Protein AF-A0A7W0Q5C0-F1 (afdb_monomer)

Solvent-accessible surface area (backbone atoms only — not comparable to full-atom values): 20993 Å² total; per-residue (Å²): 111,71,70,62,54,54,52,54,39,50,49,51,27,56,76,36,64,82,42,60,66,48,45,50,58,42,17,55,55,28,47,76,72,68,39,68,58,16,52,37,19,52,37,43,50,45,38,75,78,56,76,44,70,69,47,52,54,49,46,25,50,52,36,66,75,38,35,64,75,78,42,66,74,54,60,54,72,30,36,37,73,55,57,64,34,44,32,30,42,32,32,40,41,68,51,52,64,72,24,46,72,53,52,79,76,29,44,39,27,32,42,31,31,49,40,59,55,57,80,66,66,72,47,95,54,80,62,60,70,50,29,30,34,42,32,40,26,42,62,57,59,57,50,59,55,57,62,90,93,60,48,88,33,68,45,24,31,33,43,34,36,40,38,20,62,39,72,79,39,60,59,49,48,71,42,41,71,48,36,28,30,43,31,34,39,12,17,43,56,71,97,56,60,62,50,53,54,61,45,37,56,59,16,34,32,41,31,47,23,42,33,66,43,44,42,72,58,47,56,60,58,44,69,45,70,42,83,47,36,27,35,42,34,43,22,45,11,69,25,30,38,64,24,29,43,47,50,53,73,50,57,58,92,47,66,39,46,33,41,33,42,29,70,14,68,60,48,74,64,18,56,56,46,34,47,67,48,42,74,72,62,20,46,74,37,63,61,80,68,84,50,41,71,45,79,37,53,47,74,42,43,41,28,44,37,84,73,48,102,58,29,32,23,39,24,48,74,87,40,80,39,41,37,31,33,35,32,36,40,26,48,80,87,46,77,42,75,77,38,68,84,42,78,33,64,47,40,80,46,52,54,60,48,51,22,49,57,73,66,46,74,32,31,66,49,101,79,24,36,34,31,64,56,36,36,47,76,45,79,54,88,100,26,47,32,41,30,41,32,38,31,36,43,26,79,56,99,74,73,52,35,33,38,41,36,41,35,37,40,41,78,90

Foldseek 3Di:
DLVVVLVVLLVVCLVPVPPLVSLLVNLVSCVVVVNCLSVLLVLLVVCVVPNDPVSQVVNLVSLVVPVCVVQVLDDLQQFDDHSSFGQEGFAACVSVVSSLVNLVRGNHQYYAHFAECCVVQVDDRPSLLSHAHYHYEEEHVCQLDPPPPDQSRARHQAYAYEQYECPNRQPACSNVVNHQEYAYAQYQCPPAPVSCLNCQQRYQYYHHHNNQDELVNVQRVLPHDYARHAEYEHEHHCHELSNLLCCLPRRPPHLHQEYEHANNNYDPNSVVSCVVVVVSNYHYHHHDDQFAWDQGRSQAIWTWHDDDPQKIWIDGPNHTFKEWEWEWEAEPNDIDTPGPIDIGSIDSCNLVRVLVVSVQFHDDDPQATKGWSHWDWDDDPVKIKIKTWIWGWADDSDHHIYIYIYIYIYID

Mean predicted aligned error: 10.91 Å

Radius of gyration: 22.29 Å; Cα contacts (8 Å, |Δi|>4): 893; chains: 1; bounding box: 64×50×62 Å

Secondary structure (DSSP, 8-state):
-HHHHHHHHHHHHHH-TT-HHHHHHHHHHHHHTT-HHHHHHHHHHHHHHS--HHHHHHHHHHHHHHHHHH-TTS-GGGEEEETTEEEEEEE-HHHHHHTHHHHHHS---EEEESS--HHHHSS--GGGGG--EEEEES--HHHHS--TT--S-TT-SEEEEES-B-TT----GGGSTT--EEE-TT-B-TT--HHHHHHGGG-SEEE-TTS---TTHHHHHHTS--SS--EEE-TTSS-HHHHHHHHHHH--S---SEEE-TTS---HHHHHHTHHHHHTT-EEE-SPPSPPEEEETTTEEEEEEEEETTEEEEEETTEEE-EEEEEEEEETTEEEEEEEEEEESSBS-HHHHHHHHTT----EETTEEEEEEEEEEEEETTEEEEEEEEEEEE--SSSPEEEEEEEEEEE-

pLDDT: mean 79.1, std 13.9, range [40.31, 97.56]

Structure (mmCIF, N/CA/C/O backbone):
data_AF-A0A7W0Q5C0-F1
#
_entry.id   AF-A0A7W0Q5C0-F1
#
loop_
_atom_site.group_PDB
_atom_site.id
_atom_site.type_symbol
_atom_site.label_atom_id
_atom_site.label_alt_id
_atom_site.label_comp_id
_atom_site.label_asym_id
_atom_site.label_entity_id
_atom_site.label_seq_id
_atom_site.pdbx_PDB_ins_code
_atom_site.Cartn_x
_atom_site.Cartn_y
_atom_site.Cartn_z
_atom_site.occupancy
_atom_site.B_iso_or_equiv
_atom_site.auth_seq_id
_atom_site.auth_comp_id
_atom_site.auth_asym_id
_atom_site.auth_atom_id
_atom_site.pdbx_PDB_model_num
ATOM 1 N N . MET A 1 1 ? -24.060 -6.954 32.240 1.00 55.16 1 MET A N 1
ATOM 2 C CA . MET A 1 1 ? -24.125 -8.035 31.228 1.00 55.16 1 MET A CA 1
ATOM 3 C C . MET A 1 1 ? -23.846 -7.511 29.818 1.00 55.16 1 MET A C 1
ATOM 5 O O . MET A 1 1 ? -22.968 -8.068 29.179 1.00 55.16 1 MET A O 1
ATOM 9 N N . VAL A 1 2 ? -24.481 -6.416 29.368 1.00 56.53 2 VAL A N 1
ATOM 10 C CA . VAL A 1 2 ? -24.266 -5.803 28.030 1.00 56.53 2 VAL A CA 1
ATOM 11 C C . VAL A 1 2 ? -22.790 -5.475 27.732 1.00 56.53 2 VAL A C 1
ATOM 13 O O . VAL A 1 2 ? -22.278 -5.842 26.679 1.00 56.53 2 VAL A O 1
ATOM 16 N N . THR A 1 3 ? -22.053 -4.911 28.697 1.00 62.06 3 THR A N 1
ATOM 17 C CA . THR A 1 3 ? -20.620 -4.583 28.545 1.00 62.06 3 THR A CA 1
ATOM 18 C C . THR A 1 3 ? -19.745 -5.815 28.274 1.00 62.06 3 THR A C 1
ATOM 20 O O . THR A 1 3 ? -18.830 -5.745 27.467 1.00 62.06 3 THR A O 1
ATOM 23 N N . SER A 1 4 ? -20.059 -6.968 28.879 1.00 74.88 4 SER A N 1
ATOM 24 C CA . SER A 1 4 ? -19.289 -8.209 28.692 1.00 74.88 4 SER A CA 1
ATOM 25 C C . SER A 1 4 ? -19.505 -8.828 27.307 1.00 74.88 4 SER A C 1
ATOM 27 O O . SER A 1 4 ? -18.562 -9.374 26.739 1.00 74.88 4 SER A O 1
ATOM 29 N N . ALA A 1 5 ? -20.715 -8.715 26.749 1.00 79.69 5 ALA A N 1
ATOM 30 C CA . ALA A 1 5 ? -21.013 -9.182 25.396 1.00 79.69 5 ALA A CA 1
ATOM 31 C C . ALA A 1 5 ? -20.323 -8.307 24.336 1.00 79.69 5 ALA A C 1
ATOM 33 O O . ALA A 1 5 ? -19.690 -8.833 23.423 1.00 79.69 5 ALA A O 1
ATOM 34 N N . ARG A 1 6 ? -20.359 -6.976 24.502 1.00 84.25 6 ARG A N 1
ATOM 35 C CA . ARG A 1 6 ? -19.673 -6.025 23.609 1.00 84.25 6 ARG A CA 1
ATOM 36 C C . ARG A 1 6 ? -18.156 -6.229 23.609 1.00 84.25 6 ARG A C 1
ATOM 38 O O . ARG A 1 6 ? -17.553 -6.252 22.541 1.00 84.25 6 ARG A O 1
ATOM 45 N N . THR A 1 7 ? -17.547 -6.446 24.777 1.00 86.81 7 THR A N 1
ATOM 46 C CA . THR A 1 7 ? -16.115 -6.774 24.874 1.00 86.81 7 THR A CA 1
ATOM 47 C C . THR A 1 7 ? -15.781 -8.088 24.166 1.00 86.81 7 THR A C 1
ATOM 49 O O . THR A 1 7 ? -14.781 -8.151 23.461 1.00 86.81 7 THR A O 1
ATOM 52 N N . SER A 1 8 ? -16.627 -9.116 24.285 1.00 90.25 8 SER A N 1
ATOM 53 C CA . SER A 1 8 ? -16.416 -10.387 23.579 1.00 90.25 8 SER A CA 1
ATOM 54 C C . SER A 1 8 ? -16.515 -10.244 22.056 1.00 90.25 8 SER A C 1
ATOM 56 O O . SER A 1 8 ? -15.749 -10.885 21.340 1.00 90.25 8 SER A O 1
ATOM 58 N N . LEU A 1 9 ? -17.437 -9.415 21.555 1.00 92.62 9 LEU A N 1
ATOM 59 C CA . LEU A 1 9 ? -17.558 -9.124 20.122 1.00 92.62 9 LEU A CA 1
ATOM 60 C C . LEU A 1 9 ? -16.344 -8.350 19.602 1.00 92.62 9 LEU A C 1
ATOM 62 O O . LEU A 1 9 ? -15.814 -8.693 18.550 1.00 92.62 9 LEU A O 1
ATOM 66 N N . LEU A 1 10 ? -15.871 -7.355 20.360 1.00 92.69 10 LEU A N 1
ATOM 67 C CA . LEU A 1 10 ? -14.651 -6.630 20.018 1.00 92.69 10 LEU A CA 1
ATOM 68 C C . LEU A 1 10 ? -13.446 -7.575 19.972 1.00 92.69 10 LEU A C 1
ATOM 70 O O . LEU A 1 10 ? -12.691 -7.532 19.009 1.00 92.69 10 LEU A O 1
ATOM 74 N N . GLN A 1 11 ? -13.300 -8.465 20.957 1.00 92.81 11 GLN A N 1
ATOM 75 C CA . GLN A 1 11 ? -12.192 -9.421 20.979 1.00 92.81 11 GLN A CA 1
ATOM 76 C C . GLN A 1 11 ? -12.188 -10.318 19.736 1.00 92.81 11 GLN A C 1
ATOM 78 O O . GLN A 1 11 ? -11.143 -10.481 19.118 1.00 92.81 11 GLN A O 1
ATOM 83 N N . ARG A 1 12 ? -13.356 -10.806 19.299 1.00 94.44 12 ARG A N 1
ATOM 84 C CA . ARG A 1 12 ? -13.475 -11.587 18.057 1.00 94.44 12 ARG A CA 1
ATOM 85 C C . ARG A 1 12 ? -12.960 -10.823 16.830 1.00 94.44 12 ARG A C 1
ATOM 87 O O . ARG A 1 12 ? -12.306 -11.419 15.986 1.00 94.44 12 ARG A O 1
ATOM 94 N N . ILE A 1 13 ? -13.221 -9.517 16.748 1.00 95.00 13 ILE A N 1
ATOM 95 C CA . ILE A 1 13 ? -12.732 -8.658 15.654 1.00 95.00 13 ILE A CA 1
ATOM 96 C C . ILE A 1 13 ? -11.216 -8.437 15.756 1.00 95.00 13 ILE A C 1
ATOM 98 O O . ILE A 1 13 ? -10.538 -8.333 14.739 1.00 95.00 13 ILE A O 1
ATOM 102 N N . LEU A 1 14 ? -10.669 -8.349 16.971 1.00 92.44 14 LEU A N 1
ATOM 103 C CA . LEU A 1 14 ? -9.224 -8.227 17.179 1.00 92.44 14 LEU A CA 1
ATOM 104 C C . LEU A 1 14 ? -8.475 -9.524 16.841 1.00 92.44 14 LEU A C 1
ATOM 106 O O . LEU A 1 14 ? -7.335 -9.444 16.378 1.00 92.44 14 LEU A O 1
ATOM 110 N N . ASP A 1 15 ? -9.105 -10.678 17.076 1.00 91.06 15 ASP A N 1
ATOM 111 C CA . ASP A 1 15 ? -8.555 -12.006 16.788 1.00 91.06 15 ASP A CA 1
ATOM 112 C C . ASP A 1 15 ? -8.634 -12.342 15.289 1.00 91.06 15 ASP A C 1
ATOM 114 O O . ASP A 1 15 ? -7.689 -12.907 14.736 1.00 91.06 15 ASP A O 1
ATOM 118 N N . ASP A 1 16 ? -9.725 -11.948 14.624 1.00 92.12 16 ASP A N 1
ATOM 119 C CA . ASP A 1 16 ? -9.900 -12.047 13.173 1.00 92.12 16 ASP A CA 1
ATOM 120 C C . ASP A 1 16 ? -10.331 -10.696 12.564 1.00 92.12 16 ASP A C 1
ATOM 122 O O . ASP A 1 16 ? -11.523 -10.438 12.357 1.00 92.12 16 ASP A O 1
ATOM 126 N N . PRO A 1 17 ? -9.361 -9.816 12.237 1.00 91.75 17 PRO A N 1
ATOM 127 C CA . PRO A 1 17 ? -9.629 -8.537 11.587 1.00 91.75 17 PRO A CA 1
ATOM 128 C C . PRO A 1 17 ? -10.433 -8.638 10.285 1.00 91.75 17 PRO A C 1
ATOM 130 O O . PRO A 1 17 ? -11.075 -7.654 9.906 1.00 91.75 17 PRO A O 1
ATOM 133 N N . ALA A 1 18 ? -10.418 -9.779 9.592 1.00 89.69 18 ALA A N 1
ATOM 134 C CA . ALA A 1 18 ? -11.112 -9.962 8.319 1.00 89.69 18 ALA A CA 1
ATOM 135 C C . ALA A 1 18 ? -12.583 -10.402 8.474 1.00 89.69 18 ALA A C 1
ATOM 137 O O . ALA A 1 18 ? -13.306 -10.428 7.478 1.00 89.69 18 ALA A O 1
ATOM 138 N N . ASP A 1 19 ? -13.052 -10.710 9.691 1.00 93.81 19 ASP A N 1
ATOM 139 C CA . ASP A 1 19 ? -14.435 -11.134 9.947 1.00 93.81 19 ASP A CA 1
ATOM 140 C C . ASP A 1 19 ? -15.411 -9.944 9.884 1.00 93.81 19 ASP A C 1
ATOM 142 O O . ASP A 1 19 ? -15.797 -9.336 10.890 1.00 93.81 19 ASP A O 1
ATOM 146 N N . ASP A 1 20 ? -15.833 -9.607 8.666 1.00 94.00 20 ASP A N 1
ATOM 147 C CA . ASP A 1 20 ? -16.821 -8.557 8.407 1.00 94.00 20 ASP A CA 1
ATOM 148 C C . ASP A 1 20 ? -18.147 -8.819 9.129 1.00 94.00 20 ASP A C 1
ATOM 150 O O . ASP A 1 20 ? -18.812 -7.877 9.566 1.00 94.00 20 ASP A O 1
ATOM 154 N N . GLN A 1 21 ? -18.518 -10.087 9.327 1.00 94.19 21 GLN A N 1
ATOM 155 C CA . GLN A 1 21 ? -19.759 -10.423 10.008 1.00 94.19 21 GLN A CA 1
ATOM 156 C C . GLN A 1 21 ? -19.677 -10.143 11.509 1.00 94.19 21 GLN A C 1
ATOM 158 O O . GLN A 1 21 ? -20.639 -9.638 12.090 1.00 94.19 21 GLN A O 1
ATOM 163 N N . ALA A 1 22 ? -18.532 -10.399 12.145 1.00 94.81 22 ALA A N 1
ATOM 164 C CA . ALA A 1 22 ? -18.301 -9.975 13.525 1.00 94.81 22 ALA A CA 1
ATOM 165 C C . ALA A 1 22 ? -18.412 -8.452 13.673 1.00 94.81 22 ALA A C 1
ATOM 167 O O . ALA A 1 22 ? -19.015 -7.972 14.635 1.00 94.81 22 ALA A O 1
ATOM 168 N N . ARG A 1 23 ? -17.892 -7.693 12.698 1.00 95.94 23 ARG A N 1
ATOM 169 C CA . ARG A 1 23 ? -17.980 -6.224 12.679 1.00 95.94 23 ARG A CA 1
ATOM 170 C C . ARG A 1 23 ? -19.423 -5.736 12.553 1.00 95.94 23 ARG A C 1
ATOM 172 O O . ARG A 1 23 ? -19.794 -4.798 13.254 1.00 95.94 23 ARG A O 1
ATOM 179 N N . LEU A 1 24 ? -20.251 -6.388 11.736 1.00 96.38 24 LEU A N 1
ATOM 180 C CA . LEU A 1 24 ? -21.676 -6.057 11.603 1.00 96.38 24 LEU A CA 1
ATOM 181 C C . LEU A 1 24 ? -22.478 -6.380 12.868 1.00 96.38 24 LEU A C 1
ATOM 183 O O . LEU A 1 24 ? -23.243 -5.543 13.332 1.00 96.38 24 LEU A O 1
ATOM 187 N N . VAL A 1 25 ? -22.242 -7.536 13.495 1.00 96.00 25 VAL A N 1
ATOM 188 C CA . VAL A 1 25 ? -22.883 -7.871 14.782 1.00 96.00 25 VAL A CA 1
ATOM 189 C C . VAL A 1 25 ? -22.472 -6.875 15.874 1.00 96.00 25 VAL A C 1
ATOM 191 O O . VAL A 1 25 ? -23.285 -6.483 16.712 1.00 96.00 25 VAL A O 1
ATOM 194 N N . TYR A 1 26 ? -21.215 -6.425 15.862 1.00 95.75 26 TYR A N 1
ATOM 195 C CA . TYR A 1 26 ? -20.763 -5.351 16.742 1.00 95.75 26 TYR A CA 1
ATOM 196 C C . TYR A 1 26 ? -21.460 -4.021 16.425 1.00 95.75 26 TYR A C 1
ATOM 198 O O . TYR A 1 26 ? -21.854 -3.319 17.352 1.00 95.75 26 TYR A O 1
ATOM 206 N N . ALA A 1 27 ? -21.682 -3.695 15.148 1.00 96.94 27 ALA A N 1
ATOM 207 C CA . ALA A 1 27 ? -22.421 -2.503 14.733 1.00 96.94 27 ALA A CA 1
ATOM 208 C C . ALA A 1 27 ? -23.854 -2.476 15.276 1.00 96.94 27 ALA A C 1
ATOM 210 O O . ALA A 1 27 ? -24.273 -1.449 15.807 1.00 96.94 27 ALA A O 1
ATOM 211 N N . ASP A 1 28 ? -24.569 -3.600 15.219 1.00 96.50 28 ASP A N 1
ATOM 212 C CA . ASP A 1 28 ? -25.922 -3.714 15.775 1.00 96.50 28 ASP A CA 1
ATOM 213 C C . ASP A 1 28 ? -25.931 -3.442 17.287 1.00 96.50 28 ASP A C 1
ATOM 215 O O . ASP A 1 28 ? -26.789 -2.715 17.794 1.00 96.50 28 ASP A O 1
ATOM 219 N N . ALA A 1 29 ? -24.935 -3.965 18.010 1.00 94.88 29 ALA A N 1
ATOM 220 C CA . ALA A 1 29 ? -24.775 -3.702 19.438 1.00 94.88 29 ALA A CA 1
ATOM 221 C C . ALA A 1 29 ? -24.477 -2.218 19.728 1.00 94.88 29 ALA A C 1
ATOM 223 O O . ALA A 1 29 ? -25.035 -1.652 20.665 1.00 94.88 29 ALA A O 1
ATOM 224 N N . LEU A 1 30 ? -23.640 -1.570 18.910 1.00 95.25 30 LEU A N 1
ATOM 225 C CA . LEU A 1 30 ? -23.355 -0.135 19.017 1.00 95.25 30 LEU A CA 1
ATOM 226 C C . LEU A 1 30 ? -24.598 0.724 18.766 1.00 95.25 30 LEU A C 1
ATOM 228 O O . LEU A 1 30 ? -24.855 1.667 19.510 1.00 95.25 30 LEU A O 1
ATOM 232 N N . LEU A 1 31 ? -25.378 0.387 17.738 1.00 95.88 31 LEU A N 1
ATOM 233 C CA . LEU A 1 31 ? -26.610 1.097 17.397 1.00 95.88 31 LEU A CA 1
ATOM 234 C C . LEU A 1 31 ? -27.657 0.978 18.509 1.00 95.88 31 LEU A C 1
ATOM 236 O O . LEU A 1 31 ? -28.321 1.966 18.818 1.00 95.88 31 LEU A O 1
ATOM 240 N N . ALA A 1 32 ? -27.769 -0.190 19.149 1.00 93.81 32 ALA A N 1
ATOM 241 C CA . ALA A 1 32 ? -28.653 -0.388 20.299 1.00 93.81 32 ALA A CA 1
ATOM 242 C C . ALA A 1 32 ? -28.285 0.513 21.496 1.00 93.81 32 ALA A C 1
ATOM 244 O O . ALA A 1 32 ? -29.173 0.952 22.226 1.00 93.81 32 ALA A O 1
ATOM 245 N N . ASP A 1 33 ? -26.996 0.831 21.653 1.00 91.06 33 ASP A N 1
ATOM 246 C CA . ASP A 1 33 ? -26.471 1.744 22.677 1.00 91.06 33 ASP A CA 1
ATOM 247 C C . ASP A 1 33 ? -26.521 3.231 22.249 1.00 91.06 33 ASP A C 1
ATOM 249 O O . ASP A 1 33 ? -26.159 4.114 23.030 1.00 91.06 33 ASP A O 1
ATOM 253 N N . GLY A 1 34 ? -26.943 3.532 21.014 1.00 93.56 34 GLY A N 1
ATOM 254 C CA . GLY A 1 34 ? -26.920 4.885 20.447 1.00 93.56 34 GLY A CA 1
ATOM 255 C C . GLY A 1 34 ? -25.518 5.394 20.087 1.00 93.56 34 GLY A C 1
ATOM 256 O O . GLY A 1 34 ? -25.327 6.601 19.934 1.00 93.56 34 GLY A O 1
ATOM 257 N N . ASP A 1 35 ? -24.531 4.503 19.959 1.00 95.50 35 ASP A N 1
ATOM 258 C CA . ASP A 1 35 ? -23.162 4.850 19.577 1.00 95.50 35 ASP A CA 1
ATOM 259 C C . ASP A 1 35 ? -23.076 5.048 18.046 1.00 95.50 35 ASP A C 1
ATOM 261 O O . ASP A 1 35 ? -23.273 4.091 17.283 1.00 95.50 35 ASP A O 1
ATOM 265 N N . PRO A 1 36 ? -22.748 6.266 17.559 1.00 97.00 36 PRO A N 1
ATOM 266 C CA . PRO A 1 36 ? -22.713 6.575 16.127 1.00 97.00 36 PRO A CA 1
ATOM 267 C C . PRO A 1 36 ? -21.668 5.759 15.355 1.00 97.00 36 PRO A C 1
ATOM 269 O O . PRO A 1 36 ? -21.709 5.701 14.124 1.00 97.00 36 PRO A O 1
ATOM 272 N N . ARG A 1 37 ? -20.739 5.086 16.047 1.00 96.44 37 ARG A N 1
ATOM 273 C CA . ARG A 1 37 ? -19.773 4.201 15.400 1.00 96.44 37 ARG A CA 1
ATOM 274 C C . ARG A 1 37 ? -20.466 3.009 14.740 1.00 96.44 37 ARG A C 1
ATOM 276 O O . ARG A 1 37 ? -20.007 2.573 13.693 1.00 96.44 37 ARG A O 1
ATOM 283 N N . GLY A 1 38 ? -21.597 2.532 15.270 1.00 97.25 38 GLY A N 1
ATOM 284 C CA . GLY A 1 38 ? -22.379 1.462 14.636 1.00 97.25 38 GLY A CA 1
ATOM 285 C C . GLY A 1 38 ? -22.954 1.876 13.280 1.00 97.25 38 GLY A C 1
ATOM 286 O O . GLY A 1 38 ? -22.948 1.099 12.320 1.00 97.25 38 GLY A O 1
ATOM 287 N N . GLU A 1 39 ? -23.354 3.143 13.158 1.00 97.56 39 GLU A N 1
ATOM 288 C CA . GLU A 1 39 ? -23.777 3.710 11.879 1.00 97.56 39 GLU A CA 1
ATOM 289 C C . GLU A 1 39 ? -22.606 3.782 10.893 1.00 97.56 39 GLU A C 1
ATOM 291 O O . GLU A 1 39 ? -22.767 3.399 9.735 1.00 97.56 39 GLU A O 1
ATOM 296 N N . LEU A 1 40 ? -21.412 4.194 11.344 1.00 96.06 40 LEU A N 1
ATOM 297 C CA . LEU A 1 40 ? -20.219 4.229 10.489 1.00 96.06 40 LEU A CA 1
ATOM 298 C C . LEU A 1 40 ? -19.911 2.849 9.896 1.00 96.06 40 LEU A C 1
ATOM 300 O O . LEU A 1 40 ? -19.679 2.752 8.692 1.00 96.06 40 LEU A O 1
ATOM 304 N N . ILE A 1 41 ? -19.945 1.791 10.716 1.00 96.88 41 ILE A N 1
ATOM 305 C CA . ILE A 1 41 ? -19.705 0.414 10.255 1.00 96.88 41 ILE A CA 1
ATOM 306 C C . ILE A 1 41 ? -20.717 0.037 9.165 1.00 96.88 41 ILE A C 1
ATOM 308 O O . ILE A 1 41 ? -20.336 -0.448 8.100 1.00 96.88 41 ILE A O 1
ATOM 312 N N . THR A 1 42 ? -22.000 0.311 9.410 1.00 96.94 42 THR A N 1
ATOM 313 C CA . THR A 1 42 ? -23.090 -0.001 8.475 1.00 96.94 42 THR A CA 1
ATOM 314 C C . THR A 1 42 ? -22.934 0.756 7.155 1.00 96.94 42 THR A C 1
ATOM 316 O O . THR A 1 42 ? -23.056 0.168 6.080 1.00 96.94 42 THR A O 1
ATOM 319 N N . VAL A 1 43 ? -22.621 2.053 7.218 1.00 94.50 43 VAL A N 1
ATOM 320 C CA . VAL A 1 43 ? -22.411 2.901 6.037 1.00 94.50 43 VAL A CA 1
ATOM 321 C C . VAL A 1 43 ? -21.201 2.432 5.231 1.00 94.50 43 VAL A C 1
ATOM 323 O O . VAL A 1 43 ? -21.294 2.322 4.009 1.00 94.50 43 VAL A O 1
ATOM 326 N N . GLU A 1 44 ? -20.074 2.127 5.880 1.00 92.00 44 GLU A N 1
ATOM 327 C CA . GLU A 1 44 ? -18.880 1.622 5.192 1.00 92.00 44 GLU A CA 1
ATOM 328 C C . GLU A 1 44 ? -19.128 0.247 4.552 1.00 92.00 44 GLU A C 1
ATOM 330 O O . GLU A 1 44 ? -18.668 0.005 3.435 1.00 92.00 44 GLU A O 1
ATOM 335 N N . HIS A 1 45 ? -19.929 -0.616 5.184 1.00 94.81 45 HIS A N 1
ATOM 336 C CA . HIS A 1 45 ? -20.332 -1.894 4.596 1.00 94.81 45 HIS A CA 1
ATOM 337 C C . HIS A 1 45 ? -21.199 -1.711 3.345 1.00 94.81 45 HIS A C 1
ATOM 339 O O . HIS A 1 45 ? -20.956 -2.334 2.311 1.00 94.81 45 HIS A O 1
ATOM 345 N N . GLN A 1 46 ? -22.186 -0.814 3.403 1.00 93.12 46 GLN A N 1
ATOM 346 C CA . GLN A 1 46 ? -23.038 -0.502 2.254 1.00 93.12 46 GLN A CA 1
ATOM 347 C C . GLN A 1 46 ? -22.244 0.146 1.114 1.00 93.12 46 GLN A C 1
ATOM 349 O O . GLN A 1 46 ? -22.483 -0.173 -0.050 1.00 93.12 46 GLN A O 1
ATOM 354 N N . LEU A 1 47 ? -21.274 1.011 1.433 1.00 85.25 47 LEU A N 1
ATOM 355 C CA . LEU A 1 47 ? -20.367 1.605 0.448 1.00 85.25 47 LEU A CA 1
ATOM 356 C C . LEU A 1 47 ? -19.552 0.551 -0.296 1.00 85.25 47 LEU A C 1
ATOM 358 O O . LEU A 1 47 ? -19.402 0.671 -1.510 1.00 85.25 47 LEU A O 1
ATOM 362 N N . ALA A 1 48 ? -19.057 -0.470 0.407 1.00 86.19 48 ALA A N 1
ATOM 363 C CA . ALA A 1 48 ? -18.297 -1.557 -0.205 1.00 86.19 48 ALA A CA 1
ATOM 364 C C . ALA A 1 48 ? -19.138 -2.363 -1.211 1.00 86.19 48 ALA A C 1
ATOM 366 O O . ALA A 1 48 ? -18.626 -2.780 -2.246 1.00 86.19 48 ALA A O 1
ATOM 367 N N . GLN A 1 49 ? -20.436 -2.545 -0.945 1.00 89.06 49 GLN A N 1
ATOM 368 C CA . GLN A 1 49 ? -21.340 -3.259 -1.852 1.00 89.06 49 GLN A CA 1
ATOM 369 C C . GLN A 1 49 ? -21.825 -2.387 -3.015 1.00 89.06 49 GLN A C 1
ATOM 371 O O . GLN A 1 49 ? -21.875 -2.824 -4.165 1.00 89.06 49 GLN A O 1
ATOM 376 N N . ARG A 1 50 ? -22.240 -1.154 -2.711 1.00 90.56 50 ARG A N 1
ATOM 377 C CA . ARG A 1 50 ? -22.829 -0.227 -3.675 1.00 90.56 50 ARG A CA 1
ATOM 378 C C . ARG A 1 50 ? -22.431 1.212 -3.339 1.00 90.56 50 ARG A C 1
ATOM 380 O O . ARG A 1 50 ? -23.148 1.900 -2.607 1.00 90.56 50 ARG A O 1
ATOM 387 N N . PRO A 1 51 ? -21.332 1.710 -3.927 1.00 80.75 51 PRO A N 1
ATOM 388 C CA . PRO A 1 51 ? -20.897 3.083 -3.727 1.00 80.75 51 PRO A CA 1
ATOM 389 C C . PRO A 1 51 ? -21.970 4.077 -4.185 1.00 80.75 51 PRO A C 1
ATOM 391 O O . PRO A 1 51 ? -22.419 4.047 -5.332 1.00 80.75 51 PRO A O 1
ATOM 394 N N . THR A 1 52 ? -22.371 4.988 -3.299 1.00 81.19 52 THR A N 1
ATOM 395 C CA . THR A 1 52 ? -23.237 6.124 -3.639 1.00 81.19 52 THR A CA 1
ATOM 396 C C . THR A 1 52 ? -22.689 7.396 -3.010 1.00 81.19 52 THR A C 1
ATOM 398 O O . THR A 1 52 ? -22.051 7.352 -1.957 1.00 81.19 52 THR A O 1
ATOM 401 N N . VAL A 1 53 ? -22.962 8.540 -3.642 1.00 77.81 53 VAL A N 1
ATOM 402 C CA . VAL A 1 53 ? -22.543 9.850 -3.119 1.00 77.81 53 VAL A CA 1
ATOM 403 C C . VAL A 1 53 ? -23.152 10.093 -1.737 1.00 77.81 53 VAL A C 1
ATOM 405 O O . VAL A 1 53 ? -22.438 10.472 -0.822 1.00 77.81 53 VAL A O 1
ATOM 408 N N . THR A 1 54 ? -24.431 9.764 -1.535 1.00 85.25 54 THR A N 1
ATOM 409 C CA . THR A 1 54 ? -25.114 9.933 -0.242 1.00 85.25 54 THR A CA 1
ATOM 410 C C . THR A 1 54 ? -24.445 9.157 0.893 1.00 85.25 54 THR A C 1
ATOM 412 O O . THR A 1 54 ? -24.241 9.708 1.974 1.00 85.25 54 THR A O 1
ATOM 415 N N . LEU A 1 55 ? -24.070 7.895 0.660 1.00 85.25 55 LEU A N 1
ATOM 416 C CA . LEU A 1 55 ? -23.369 7.101 1.671 1.00 85.25 55 LEU A CA 1
ATOM 417 C C . LEU A 1 55 ? -21.955 7.634 1.930 1.00 85.25 55 LEU A C 1
ATOM 419 O O . LEU A 1 55 ? -21.523 7.681 3.080 1.00 85.25 55 LEU A O 1
ATOM 423 N N . ALA A 1 56 ? -21.250 8.081 0.886 1.00 76.38 56 ALA A N 1
ATOM 424 C CA . ALA A 1 56 ? -19.925 8.676 1.032 1.00 76.38 56 ALA A CA 1
ATOM 425 C C . ALA A 1 56 ? -19.996 9.966 1.864 1.00 76.38 56 ALA A C 1
ATOM 427 O O . ALA A 1 56 ? -19.233 10.132 2.815 1.00 76.38 56 ALA A O 1
ATOM 428 N N . ASP A 1 57 ? -20.967 10.832 1.573 1.00 77.69 57 ASP A N 1
ATOM 429 C CA . ASP A 1 57 ? -21.225 12.067 2.310 1.00 77.69 57 ASP A CA 1
ATOM 430 C C . ASP A 1 57 ? -21.536 11.778 3.784 1.00 77.69 57 ASP A C 1
ATOM 432 O O . ASP A 1 57 ? -20.985 12.437 4.673 1.00 77.69 57 ASP A O 1
ATOM 436 N N . ARG A 1 58 ? -22.357 10.752 4.060 1.00 91.06 58 ARG A N 1
ATOM 437 C CA . ARG A 1 58 ? -22.694 10.352 5.431 1.00 91.06 58 ARG A CA 1
ATOM 438 C C . ARG A 1 58 ? -21.495 9.783 6.185 1.00 91.06 58 ARG A C 1
ATOM 440 O O . ARG A 1 58 ? -21.265 10.196 7.321 1.00 91.06 58 ARG A O 1
ATOM 447 N N . ARG A 1 59 ? -20.696 8.912 5.555 1.00 90.44 59 ARG A N 1
ATOM 448 C CA . ARG A 1 59 ? -19.433 8.403 6.121 1.00 90.44 59 ARG A CA 1
ATOM 449 C C . ARG A 1 59 ? -18.536 9.562 6.539 1.00 90.44 59 ARG A C 1
ATOM 451 O O . ARG A 1 59 ? -18.032 9.586 7.659 1.00 90.44 59 ARG A O 1
ATOM 458 N N . ARG A 1 60 ? -18.355 10.547 5.655 1.00 81.19 60 ARG A N 1
ATOM 459 C CA . ARG A 1 60 ? -17.515 11.708 5.960 1.00 81.19 60 ARG A CA 1
ATOM 460 C C . ARG A 1 60 ? -18.059 12.536 7.106 1.00 81.19 60 ARG A C 1
ATOM 462 O O . ARG A 1 60 ? -17.269 12.988 7.924 1.00 81.19 60 ARG A O 1
ATOM 469 N N . GLN A 1 61 ? -19.374 12.734 7.166 1.00 85.44 61 GLN A N 1
ATOM 470 C CA . GLN A 1 61 ? -19.990 13.463 8.268 1.00 85.44 61 GLN A CA 1
ATOM 471 C C . GLN A 1 61 ? -19.701 12.777 9.606 1.00 85.44 61 GLN A C 1
ATOM 473 O O . GLN A 1 61 ? -19.184 13.420 10.510 1.00 85.44 61 GLN A O 1
ATOM 478 N N . LEU A 1 62 ? -19.926 11.462 9.693 1.00 92.00 62 LEU A N 1
ATOM 479 C CA . LEU A 1 62 ? -19.640 10.682 10.900 1.00 92.00 62 LEU A CA 1
ATOM 480 C C . LEU A 1 62 ? -18.164 10.778 11.314 1.00 92.00 62 LEU A C 1
ATOM 482 O O . LEU A 1 62 ? -17.860 10.995 12.483 1.00 92.00 62 LEU A O 1
ATOM 486 N N . LEU A 1 63 ? -17.239 10.661 10.357 1.00 87.38 63 LEU A N 1
ATOM 487 C CA . LEU A 1 63 ? -15.804 10.777 10.630 1.00 87.38 63 LEU A CA 1
ATOM 488 C C . LEU A 1 63 ? -15.405 12.195 11.064 1.00 87.38 63 LEU A C 1
ATOM 490 O O . LEU A 1 63 ? -14.635 12.337 12.010 1.00 87.38 63 LEU A O 1
ATOM 494 N N . ARG A 1 64 ? -15.930 13.245 10.422 1.00 84.38 64 ARG A N 1
ATOM 495 C CA . ARG A 1 64 ? -15.671 14.636 10.829 1.00 84.38 64 ARG A CA 1
ATOM 496 C C . ARG A 1 64 ? -16.162 14.911 12.248 1.00 84.38 64 ARG A C 1
ATOM 498 O O . ARG A 1 64 ? -15.435 15.526 13.022 1.00 84.38 64 ARG A O 1
ATOM 505 N N . ASP A 1 65 ? -17.353 14.424 12.581 1.00 88.69 65 ASP A N 1
ATOM 506 C CA . ASP A 1 65 ? -18.008 14.720 13.854 1.00 88.69 65 ASP A CA 1
ATOM 507 C C . ASP A 1 65 ? -17.433 13.899 15.017 1.00 88.69 65 ASP A C 1
ATOM 509 O O . ASP A 1 65 ? -17.378 14.387 16.147 1.00 88.69 65 ASP A O 1
ATOM 513 N N . HIS A 1 66 ? -16.990 12.661 14.761 1.00 93.31 66 HIS A N 1
ATOM 514 C CA . HIS A 1 66 ? -16.718 11.695 15.831 1.00 93.31 66 HIS A CA 1
ATOM 515 C C . HIS A 1 66 ? -15.322 11.056 15.815 1.00 93.31 66 HIS A C 1
ATOM 517 O O . HIS A 1 66 ? -14.923 10.499 16.839 1.00 93.31 66 HIS A O 1
ATOM 523 N N . ALA A 1 67 ? -14.527 11.146 14.737 1.00 88.81 67 ALA A N 1
ATOM 524 C CA . ALA A 1 67 ? -13.230 10.446 14.676 1.00 88.81 67 ALA A CA 1
ATOM 525 C C . ALA A 1 67 ? -12.271 10.861 15.803 1.00 88.81 67 ALA A C 1
ATOM 527 O O . ALA A 1 67 ? -11.535 10.030 16.324 1.00 88.81 67 ALA A O 1
ATOM 528 N N . ARG A 1 68 ? -12.311 12.129 16.232 1.00 89.44 68 ARG A N 1
ATOM 529 C CA . ARG A 1 68 ? -11.520 12.632 17.371 1.00 89.44 68 ARG A CA 1
ATOM 530 C C . ARG A 1 68 ? -11.946 12.055 18.716 1.00 89.44 68 ARG A C 1
ATOM 532 O O . ARG A 1 68 ? -11.128 11.988 19.625 1.00 89.44 68 ARG A O 1
ATOM 539 N N . THR A 1 69 ? -13.212 11.674 18.842 1.00 93.25 69 THR A N 1
ATOM 540 C CA . THR A 1 69 ? -13.747 11.021 20.037 1.00 93.25 69 THR A CA 1
ATOM 541 C C . THR A 1 69 ? -13.392 9.540 20.043 1.00 93.25 69 THR A C 1
ATOM 543 O O . THR A 1 69 ? -13.037 9.008 21.090 1.00 93.25 69 THR A O 1
ATOM 546 N N . TRP A 1 70 ? -13.456 8.874 18.887 1.00 94.25 70 TRP A N 1
ATOM 547 C CA . TRP A 1 70 ? -13.134 7.449 18.777 1.00 94.25 70 TRP A CA 1
ATOM 548 C C . TRP A 1 70 ? -11.630 7.163 18.847 1.00 94.25 70 TRP A C 1
ATOM 550 O O . TRP A 1 70 ? -11.227 6.187 19.481 1.00 94.25 70 TRP A O 1
ATOM 560 N N . TRP A 1 71 ? -10.811 8.013 18.223 1.00 93.88 71 TRP A N 1
ATOM 561 C CA . TRP A 1 71 ? -9.368 7.811 18.061 1.00 93.88 71 TRP A CA 1
ATOM 562 C C . TRP A 1 71 ? -8.589 9.088 18.410 1.00 93.88 71 TRP A C 1
ATOM 564 O O . TRP A 1 71 ? -8.025 9.742 17.529 1.00 93.88 71 TRP A O 1
ATOM 574 N N . PRO A 1 72 ? -8.579 9.497 19.690 1.00 94.00 72 PRO A N 1
ATOM 575 C CA . PRO A 1 72 ? -7.904 10.718 20.125 1.00 94.00 72 PRO A CA 1
ATOM 576 C C . PRO A 1 72 ? -6.372 10.646 20.022 1.00 94.00 72 PRO A C 1
ATOM 578 O O . PRO A 1 72 ? -5.723 11.691 20.009 1.00 94.00 72 PRO A O 1
ATOM 581 N N . GLU A 1 73 ? -5.788 9.444 19.957 1.00 93.06 73 GLU A N 1
ATOM 582 C CA . GLU A 1 73 ? -4.336 9.231 19.961 1.00 93.06 73 GLU A CA 1
ATOM 583 C C . GLU A 1 73 ? -3.632 9.805 18.726 1.00 93.06 73 GLU A C 1
ATOM 585 O O . GLU A 1 73 ? -2.470 10.200 18.808 1.00 93.06 73 GLU A O 1
ATOM 590 N N . LEU A 1 74 ? -4.323 9.850 17.584 1.00 86.94 74 LEU A N 1
ATOM 591 C CA . LEU A 1 74 ? -3.771 10.294 16.308 1.00 86.94 74 LEU A CA 1
ATOM 592 C C . LEU A 1 74 ? -4.741 11.233 15.585 1.00 86.94 74 LEU A C 1
ATOM 594 O O . LEU A 1 74 ? -5.934 11.320 15.872 1.00 86.94 74 LEU A O 1
ATOM 598 N N . MET A 1 75 ? -4.222 11.993 14.627 1.00 81.75 75 MET A N 1
ATOM 599 C CA . MET A 1 75 ? -5.054 12.830 13.766 1.00 81.75 75 MET A CA 1
ATOM 600 C C . MET A 1 75 ? -5.852 11.932 12.801 1.00 81.75 75 MET A C 1
ATOM 602 O O . MET A 1 75 ? -5.257 11.002 12.269 1.00 81.75 75 MET A O 1
ATOM 606 N N . PRO A 1 76 ? -7.130 12.217 12.469 1.00 78.69 76 PRO A N 1
ATOM 607 C CA . PRO A 1 76 ? -7.948 11.352 11.602 1.00 78.69 76 PRO A CA 1
ATOM 608 C C . PRO A 1 76 ? -7.282 10.986 10.277 1.00 78.69 76 PRO A C 1
ATOM 610 O O . PRO A 1 76 ? -7.315 9.844 9.847 1.00 78.69 76 PRO A O 1
ATOM 613 N N . ARG A 1 77 ? -6.585 11.950 9.679 1.00 71.38 77 ARG A N 1
ATOM 614 C CA . ARG A 1 77 ? -5.775 11.764 8.476 1.00 71.38 77 ARG A CA 1
ATOM 615 C C . ARG A 1 77 ? -4.748 10.621 8.589 1.00 71.38 77 ARG A C 1
ATOM 617 O O . ARG A 1 77 ? -4.465 9.986 7.585 1.00 71.38 77 ARG A O 1
ATOM 624 N N . GLN A 1 78 ? -4.184 10.370 9.779 1.00 80.25 78 GLN A N 1
ATOM 625 C CA . GLN A 1 78 ? -3.155 9.340 10.037 1.00 80.25 78 GLN A CA 1
ATOM 626 C C . GLN A 1 78 ? -3.736 7.931 10.110 1.00 80.25 78 GLN A C 1
ATOM 628 O O . GLN A 1 78 ? -2.990 6.962 10.238 1.00 80.25 78 GLN A O 1
ATOM 633 N N . LEU A 1 79 ? -5.060 7.829 10.087 1.00 84.94 79 LEU A N 1
ATOM 634 C CA . LEU A 1 79 ? -5.794 6.593 10.234 1.00 84.94 79 LEU A CA 1
ATOM 635 C C . LEU A 1 79 ? -6.306 6.170 8.864 1.00 84.94 79 LEU A C 1
ATOM 637 O O . LEU A 1 79 ? -6.656 7.000 8.027 1.00 84.94 79 LEU A O 1
ATOM 641 N N . ARG A 1 80 ? -6.388 4.864 8.656 1.00 84.69 80 ARG A N 1
ATOM 642 C CA . ARG A 1 80 ? -7.160 4.251 7.579 1.00 84.69 80 ARG A CA 1
ATOM 643 C C . ARG A 1 80 ? -8.238 3.412 8.226 1.00 84.69 80 ARG A C 1
ATOM 645 O O . ARG A 1 80 ? -7.930 2.587 9.088 1.00 84.69 80 ARG A O 1
ATOM 652 N N . THR A 1 81 ? -9.486 3.661 7.845 1.00 88.31 81 THR A N 1
ATOM 653 C CA . THR A 1 81 ? -10.631 2.978 8.439 1.00 88.31 81 THR A CA 1
ATOM 654 C C . THR A 1 81 ? -11.252 2.001 7.465 1.00 88.31 81 THR A C 1
ATOM 656 O O . THR A 1 81 ? -11.407 2.302 6.281 1.00 88.31 81 THR A O 1
ATOM 659 N N . ARG A 1 82 ? -11.654 0.848 7.989 1.00 88.50 82 ARG A N 1
ATOM 660 C CA . ARG A 1 82 ? -12.514 -0.099 7.292 1.00 88.50 82 ARG A CA 1
ATOM 661 C C . ARG A 1 82 ? -13.551 -0.619 8.258 1.00 88.50 82 ARG A C 1
ATOM 663 O O . ARG A 1 82 ? -13.215 -1.037 9.367 1.00 88.50 82 ARG A O 1
ATOM 670 N N . LEU A 1 83 ? -14.804 -0.616 7.817 1.00 92.12 83 LEU A N 1
ATOM 671 C CA . LEU A 1 83 ? -15.952 -1.055 8.599 1.00 92.12 83 LEU A CA 1
ATOM 672 C C . LEU A 1 83 ? -15.919 -0.499 10.026 1.00 92.12 83 LEU A C 1
ATOM 674 O O . LEU A 1 83 ? -16.002 -1.262 10.975 1.00 92.12 83 LEU A O 1
ATOM 678 N N . GLY A 1 84 ? -15.725 0.812 10.168 1.00 91.88 84 GLY A N 1
ATOM 679 C CA . GLY A 1 84 ? -15.716 1.566 11.419 1.00 91.88 84 GLY A CA 1
ATOM 680 C C . GLY A 1 84 ? -14.575 1.250 12.385 1.00 91.88 84 GLY A C 1
ATOM 681 O O . GLY A 1 84 ? -14.665 1.634 13.549 1.00 91.88 84 GLY A O 1
ATOM 682 N N . PHE A 1 85 ? -13.510 0.585 11.943 1.00 95.38 85 PHE A N 1
ATOM 683 C CA . PHE A 1 85 ? -12.298 0.334 12.729 1.00 95.38 85 PHE A CA 1
ATOM 684 C C . PHE A 1 85 ? -11.063 0.898 12.051 1.00 95.38 85 PHE A C 1
ATOM 686 O O . PHE A 1 85 ? -11.029 0.988 10.825 1.00 95.38 85 PHE A O 1
ATOM 693 N N . VAL A 1 86 ? -10.040 1.225 12.840 1.00 94.19 86 VAL A N 1
ATOM 694 C CA . VAL A 1 86 ? -8.717 1.546 12.297 1.00 94.19 86 VAL A CA 1
ATOM 695 C C . VAL A 1 86 ? -8.046 0.248 11.868 1.00 94.19 86 VAL A C 1
ATOM 697 O O . VAL A 1 86 ? -7.840 -0.653 12.675 1.00 94.19 86 VAL A O 1
ATOM 700 N N . GLU A 1 87 ? -7.705 0.167 10.590 1.00 91.00 87 GLU A N 1
ATOM 701 C CA . GLU A 1 87 ? -6.990 -0.966 9.997 1.00 91.00 87 GLU A CA 1
ATOM 702 C C . GLU A 1 87 ? -5.550 -0.593 9.634 1.00 91.00 87 GLU A C 1
ATOM 704 O O . GLU A 1 87 ? -4.662 -1.446 9.651 1.00 91.00 87 GLU A O 1
ATOM 709 N N . GLY A 1 88 ? -5.299 0.697 9.385 1.00 91.38 88 GLY A N 1
ATOM 710 C CA . GLY A 1 88 ? -3.973 1.207 9.071 1.00 91.38 88 GLY A CA 1
ATOM 711 C C . GLY A 1 88 ? -3.610 2.484 9.812 1.00 91.38 88 GLY A C 1
ATOM 712 O O . GLY A 1 88 ? -4.460 3.344 10.051 1.00 91.38 88 GLY A O 1
ATOM 713 N N . VAL A 1 89 ? -2.327 2.614 10.142 1.00 90.56 89 VAL A N 1
ATOM 714 C CA . VAL A 1 89 ? -1.746 3.806 10.773 1.00 90.56 89 VAL A CA 1
ATOM 715 C C . VAL A 1 89 ? -0.540 4.284 9.973 1.00 90.56 89 VAL A C 1
ATOM 717 O O . VAL A 1 89 ? 0.333 3.486 9.647 1.00 90.56 89 VAL A O 1
ATOM 720 N N . ALA A 1 90 ? -0.477 5.591 9.707 1.00 84.00 90 ALA A N 1
ATOM 721 C CA . ALA A 1 90 ? 0.686 6.272 9.142 1.00 84.00 90 ALA A CA 1
ATOM 722 C C . ALA A 1 90 ? 1.151 7.399 10.077 1.00 84.00 90 ALA A C 1
ATOM 724 O O . ALA A 1 90 ? 0.489 8.435 10.210 1.00 84.00 90 ALA A O 1
ATOM 725 N N . ALA A 1 91 ? 2.278 7.199 10.758 1.00 83.25 91 ALA A N 1
ATOM 726 C CA . ALA A 1 91 ? 2.799 8.141 11.747 1.00 83.25 91 ALA A CA 1
ATOM 727 C C . ALA A 1 91 ? 4.312 7.978 11.959 1.00 83.25 91 ALA A C 1
ATOM 729 O O . ALA A 1 91 ? 4.901 6.970 11.575 1.00 83.25 91 ALA A O 1
ATOM 730 N N . SER A 1 92 ? 4.927 8.963 12.617 1.00 84.38 92 SER A N 1
ATOM 731 C CA . SER A 1 92 ? 6.300 8.837 13.104 1.00 84.38 92 SER A CA 1
ATOM 732 C C . SER A 1 92 ? 6.417 7.764 14.183 1.00 84.38 92 SER A C 1
ATOM 734 O O . SER A 1 92 ? 5.442 7.430 14.866 1.00 84.38 92 SER A O 1
ATOM 736 N N . GLU A 1 93 ? 7.632 7.279 14.406 1.00 86.25 93 GLU A N 1
ATOM 737 C CA . GLU A 1 93 ? 7.979 6.305 15.433 1.00 86.25 93 GLU A CA 1
ATOM 738 C C . GLU A 1 93 ? 7.428 6.702 16.804 1.00 86.25 93 GLU A C 1
ATOM 740 O O . GLU A 1 93 ? 6.794 5.911 17.505 1.00 86.25 93 GLU A O 1
ATOM 745 N N . ALA A 1 94 ? 7.637 7.967 17.177 1.00 87.81 94 ALA A N 1
ATOM 746 C CA . ALA A 1 94 ? 7.166 8.511 18.441 1.00 87.81 94 ALA A CA 1
ATOM 747 C C . ALA A 1 94 ? 5.633 8.530 18.512 1.00 87.81 94 ALA A C 1
ATOM 749 O O . ALA A 1 94 ? 5.070 8.204 19.558 1.00 87.81 94 ALA A O 1
ATOM 750 N N . GLY A 1 95 ? 4.966 8.870 17.404 1.00 90.44 95 GLY A N 1
ATOM 751 C CA . GLY A 1 95 ? 3.509 8.858 17.304 1.00 90.44 95 GLY A CA 1
ATOM 752 C C . GLY A 1 95 ? 2.930 7.455 17.473 1.00 90.44 95 GLY A C 1
ATOM 753 O O . GLY A 1 95 ? 1.993 7.272 18.244 1.00 90.44 95 GLY A O 1
ATOM 754 N N . VAL A 1 96 ? 3.526 6.451 16.828 1.00 91.62 96 VAL A N 1
ATOM 755 C CA . VAL A 1 96 ? 3.100 5.047 16.947 1.00 91.62 96 VAL A CA 1
ATOM 756 C C . VAL A 1 96 ? 3.303 4.516 18.361 1.00 91.62 96 VAL A C 1
ATOM 758 O O . VAL A 1 96 ? 2.406 3.884 18.914 1.00 91.62 96 VAL A O 1
ATOM 761 N N . ILE A 1 97 ? 4.448 4.814 18.983 1.00 91.75 97 ILE A N 1
ATOM 762 C 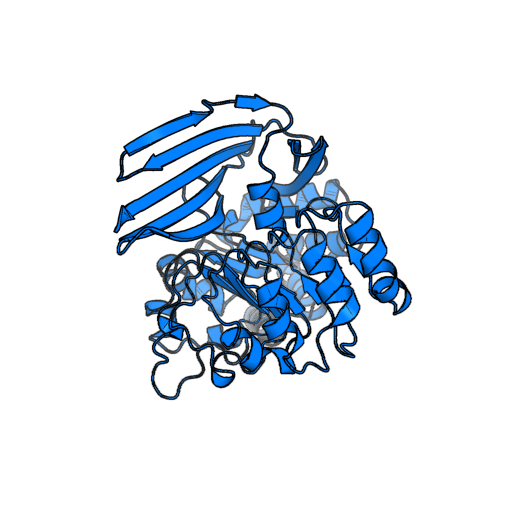CA . ILE A 1 97 ? 4.715 4.420 20.372 1.00 91.75 97 ILE A CA 1
ATOM 763 C C . ILE A 1 97 ? 3.711 5.080 21.328 1.00 91.75 97 ILE A C 1
ATOM 765 O O . ILE A 1 97 ? 3.185 4.408 22.213 1.00 91.75 97 ILE A O 1
ATOM 769 N N . ALA A 1 98 ? 3.421 6.371 21.148 1.00 92.69 98 ALA A N 1
ATOM 770 C CA . ALA A 1 98 ? 2.440 7.086 21.964 1.00 92.69 98 ALA A CA 1
ATOM 771 C C . ALA A 1 98 ? 1.008 6.564 21.753 1.00 92.69 98 ALA A C 1
ATOM 773 O O . ALA A 1 98 ? 0.217 6.532 22.694 1.00 92.69 98 ALA A O 1
ATOM 774 N N . ALA A 1 99 ? 0.689 6.110 20.540 1.00 94.56 99 ALA A N 1
ATOM 775 C CA . ALA A 1 99 ? -0.616 5.578 20.173 1.00 94.56 99 ALA A CA 1
ATOM 776 C C . ALA A 1 99 ? -0.815 4.098 20.541 1.00 94.56 99 ALA A C 1
ATOM 778 O O . ALA A 1 99 ? -1.802 3.511 20.113 1.00 94.56 99 ALA A O 1
ATOM 779 N N . GLN A 1 100 ? 0.053 3.477 21.349 1.00 93.44 100 GLN A N 1
ATOM 780 C CA . GLN A 1 100 ? -0.097 2.071 21.755 1.00 93.44 100 GLN A CA 1
ATOM 781 C C . GLN A 1 100 ? -1.521 1.685 22.233 1.00 93.44 100 GLN A C 1
ATOM 783 O O . GLN A 1 100 ? -2.009 0.641 21.791 1.00 93.44 100 GLN A O 1
ATOM 788 N N . PRO A 1 101 ? -2.242 2.498 23.036 1.00 94.38 101 PRO A N 1
ATOM 789 C CA . PRO A 1 101 ? -3.614 2.173 23.434 1.00 94.38 101 PRO A CA 1
ATOM 790 C C . PRO A 1 101 ? -4.593 2.032 22.259 1.00 94.38 101 PRO A C 1
ATOM 792 O O . PRO A 1 101 ? -5.576 1.304 22.373 1.00 94.38 101 PRO A O 1
ATOM 795 N N . LEU A 1 102 ? -4.343 2.711 21.133 1.00 95.69 102 LEU A N 1
ATOM 796 C CA . LEU A 1 102 ? -5.129 2.561 19.908 1.00 95.69 102 LEU A CA 1
ATOM 797 C C . LEU A 1 102 ? -4.947 1.157 19.325 1.00 95.69 102 LEU A C 1
ATOM 799 O O . LEU A 1 102 ? -5.931 0.493 19.016 1.00 95.69 102 LEU A O 1
ATOM 803 N N . PHE A 1 103 ? -3.701 0.681 19.240 1.00 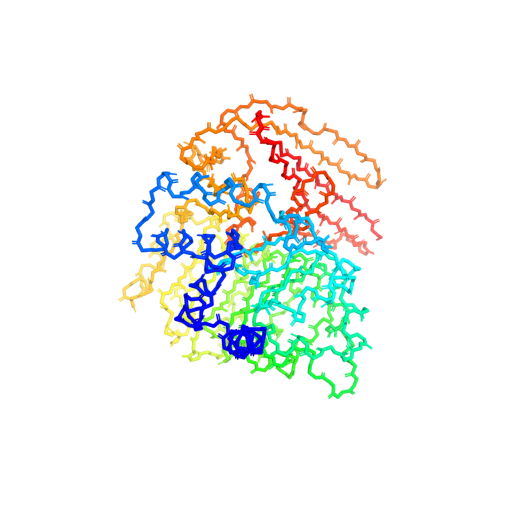94.56 103 PHE A N 1
ATOM 804 C CA . PHE A 1 103 ? -3.391 -0.657 18.736 1.00 94.56 103 PHE A CA 1
ATOM 805 C C . PHE A 1 103 ? -4.051 -1.738 19.577 1.00 94.56 103 PHE A C 1
ATOM 807 O O . PHE A 1 103 ? -4.540 -2.710 19.027 1.00 94.56 103 PHE A O 1
ATOM 814 N N . GLU A 1 104 ? -4.144 -1.587 20.891 1.00 91.44 104 GLU A N 1
ATOM 815 C CA . GLU A 1 104 ? -4.795 -2.587 21.747 1.00 91.44 104 GLU A CA 1
ATOM 816 C C . GLU A 1 104 ? -6.310 -2.707 21.493 1.00 91.44 104 GLU A C 1
ATOM 818 O O . GLU A 1 104 ? -6.869 -3.789 21.663 1.00 91.44 104 GLU A O 1
ATOM 823 N N . ARG A 1 105 ? -6.967 -1.631 21.039 1.00 93.38 105 ARG A N 1
ATOM 824 C CA . ARG A 1 105 ? -8.430 -1.564 20.857 1.00 93.38 105 ARG A CA 1
ATOM 825 C C . ARG A 1 105 ? -8.894 -1.691 19.409 1.00 93.38 105 ARG A C 1
ATOM 827 O O . ARG A 1 105 ? -10.081 -1.908 19.181 1.00 93.38 105 ARG A O 1
ATOM 834 N N . GLU A 1 106 ? -7.995 -1.517 18.450 1.00 96.25 106 GLU A N 1
ATOM 835 C CA . GLU A 1 106 ? -8.308 -1.521 17.024 1.00 96.25 106 GLU A CA 1
ATOM 836 C C . GLU A 1 106 ? -7.595 -2.684 16.303 1.00 96.25 106 GLU A C 1
ATOM 838 O O . GLU A 1 106 ? -6.449 -3.011 16.630 1.00 96.25 106 GLU A O 1
ATOM 843 N N . PRO A 1 107 ? -8.244 -3.320 15.312 1.00 95.75 107 PRO A N 1
ATOM 844 C CA . PRO A 1 107 ? -7.697 -4.417 14.516 1.00 95.75 107 PRO A CA 1
ATOM 845 C C . PRO A 1 107 ? -6.705 -3.901 13.457 1.00 95.75 107 PRO A C 1
ATOM 847 O O . PRO A 1 107 ? -6.886 -4.116 12.260 1.00 95.75 107 PRO A O 1
ATOM 850 N N . ILE A 1 108 ? -5.663 -3.190 13.897 1.00 95.50 108 ILE A N 1
ATOM 851 C CA . ILE A 1 108 ? -4.661 -2.592 13.011 1.00 95.50 108 ILE A CA 1
ATOM 852 C C . ILE A 1 108 ? -3.753 -3.689 12.453 1.00 95.50 108 ILE A C 1
ATOM 854 O O . ILE A 1 108 ? -3.071 -4.390 13.205 1.00 95.50 108 ILE A O 1
ATOM 858 N N . THR A 1 109 ? -3.725 -3.801 11.128 1.00 94.56 109 THR A N 1
ATOM 859 C CA . THR A 1 109 ? -2.905 -4.762 10.376 1.00 94.56 109 THR A CA 1
ATOM 860 C C . THR A 1 109 ? -1.910 -4.078 9.448 1.00 94.56 109 THR A C 1
ATOM 862 O O . THR A 1 109 ? -0.977 -4.725 8.974 1.00 94.56 109 THR A O 1
ATOM 865 N N . GLU A 1 110 ? -2.069 -2.781 9.194 1.00 92.56 110 GLU A N 1
ATOM 866 C CA . GLU A 1 110 ? -1.171 -2.008 8.346 1.00 92.56 110 GLU A CA 1
ATOM 867 C C . GLU A 1 110 ? -0.452 -0.928 9.153 1.00 92.56 110 GLU A C 1
ATOM 869 O O . GLU A 1 110 ? -1.074 -0.133 9.864 1.00 92.56 110 GLU A O 1
ATOM 874 N N . LEU A 1 111 ? 0.866 -0.858 9.009 1.00 91.06 111 LEU A N 1
ATOM 875 C CA . LEU A 1 111 ? 1.674 0.134 9.694 1.00 91.06 111 LEU A CA 1
ATOM 876 C C . LEU A 1 111 ? 2.649 0.799 8.740 1.00 91.06 111 LEU A C 1
ATOM 878 O O . LEU A 1 111 ? 3.429 0.145 8.055 1.00 91.06 111 LEU A O 1
ATOM 882 N N . GLU A 1 112 ? 2.617 2.119 8.746 1.00 86.31 112 GLU A N 1
ATOM 883 C CA . GLU A 1 112 ? 3.527 2.965 8.010 1.00 86.31 112 GLU A CA 1
ATOM 884 C C . GLU A 1 112 ? 4.284 3.879 8.967 1.00 86.31 112 GLU A C 1
ATOM 886 O O . GLU A 1 112 ? 3.703 4.753 9.616 1.00 86.31 112 GLU A O 1
ATOM 891 N N . ILE A 1 113 ? 5.593 3.648 9.040 1.00 82.94 113 ILE A N 1
ATOM 892 C CA . ILE A 1 113 ? 6.538 4.437 9.816 1.00 82.94 113 ILE A CA 1
ATOM 893 C C . ILE A 1 113 ? 7.260 5.392 8.883 1.00 82.94 113 ILE A C 1
ATOM 895 O O . ILE A 1 113 ? 7.836 5.007 7.862 1.00 82.94 113 ILE A O 1
ATOM 899 N N . THR A 1 114 ? 7.190 6.665 9.228 1.00 74.06 114 THR A N 1
ATOM 900 C CA . THR A 1 114 ? 7.558 7.747 8.316 1.00 74.06 114 THR A CA 1
ATOM 901 C C . THR A 1 114 ? 8.968 8.272 8.547 1.00 74.06 114 THR A C 1
ATOM 903 O O . THR A 1 114 ? 9.460 9.076 7.762 1.00 74.06 114 THR A O 1
ATOM 906 N N . ASP A 1 115 ? 9.605 7.797 9.610 1.00 73.69 115 ASP A N 1
ATOM 907 C CA . ASP A 1 115 ? 10.962 8.090 10.047 1.00 73.69 115 ASP A CA 1
ATOM 908 C C . ASP A 1 115 ? 11.662 6.784 10.499 1.00 73.69 115 ASP A C 1
ATOM 910 O O . ASP A 1 115 ? 11.644 5.792 9.773 1.00 73.69 115 ASP A O 1
ATOM 914 N N . ASP A 1 116 ? 12.324 6.775 11.658 1.00 72.06 116 ASP A N 1
ATOM 915 C CA . ASP A 1 116 ? 13.097 5.636 12.171 1.00 72.06 116 ASP A CA 1
ATOM 916 C C . ASP A 1 116 ? 12.206 4.533 12.780 1.00 72.06 116 ASP A C 1
ATOM 918 O O . ASP A 1 116 ? 11.046 4.746 13.100 1.00 72.06 116 ASP A O 1
ATOM 922 N N . THR A 1 117 ? 12.748 3.335 12.992 1.00 76.62 117 THR A N 1
ATOM 923 C CA . THR A 1 117 ? 12.022 2.186 13.580 1.00 76.62 117 THR A CA 1
ATOM 924 C C . THR A 1 117 ? 12.736 1.556 14.777 1.00 76.62 117 THR A C 1
ATOM 926 O O . THR A 1 117 ? 12.222 0.624 15.403 1.00 76.62 117 THR A O 1
ATOM 929 N N . ARG A 1 118 ? 13.931 2.046 15.130 1.00 76.81 118 ARG A N 1
ATOM 930 C CA . ARG A 1 118 ? 14.791 1.452 16.164 1.00 76.81 118 ARG A CA 1
ATOM 931 C C . ARG A 1 118 ? 14.151 1.356 17.551 1.00 76.81 118 ARG A C 1
ATOM 933 O O . ARG A 1 118 ? 14.217 0.301 18.171 1.00 76.81 118 ARG A O 1
ATOM 940 N N . LYS A 1 119 ? 13.544 2.419 18.077 1.00 82.50 119 LYS A N 1
ATOM 941 C CA . LYS A 1 119 ? 12.867 2.422 19.392 1.00 82.50 119 LYS A CA 1
ATOM 942 C C . LYS A 1 119 ? 11.569 1.618 19.367 1.00 82.50 119 LYS A C 1
ATOM 944 O O . LYS A 1 119 ? 11.166 1.062 20.399 1.00 82.50 119 LYS A O 1
ATOM 949 N N . LEU A 1 120 ? 10.899 1.581 18.216 1.00 83.94 120 LEU A N 1
ATOM 950 C CA . LEU A 1 120 ? 9.701 0.774 18.025 1.00 83.94 120 LEU A CA 1
ATOM 951 C C . LEU A 1 120 ? 10.026 -0.723 18.040 1.00 83.94 120 LEU A C 1
ATOM 953 O O . LEU A 1 120 ? 9.260 -1.491 18.6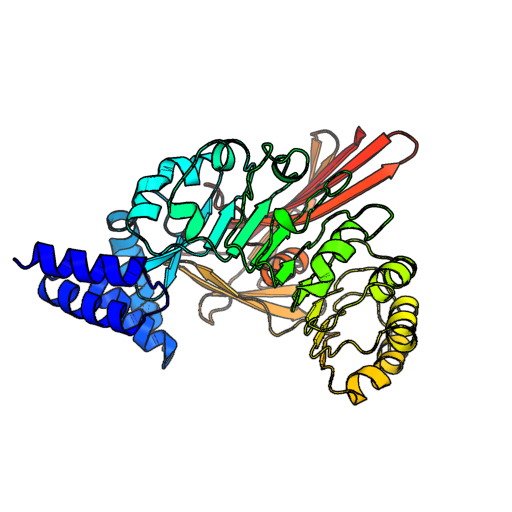04 1.00 83.94 120 LEU A O 1
ATOM 957 N N . LEU A 1 121 ? 11.170 -1.134 17.499 1.00 80.62 121 LEU A N 1
ATOM 958 C CA . LEU A 1 121 ? 11.579 -2.542 17.482 1.00 80.62 121 LEU A CA 1
ATOM 959 C C . LEU A 1 121 ? 12.399 -2.951 18.716 1.00 80.62 121 LEU A C 1
ATOM 961 O O . LEU A 1 121 ? 12.461 -4.125 19.044 1.00 80.62 121 LEU A O 1
ATOM 965 N N . ALA A 1 122 ? 12.962 -2.003 19.472 1.00 79.06 122 ALA A N 1
ATOM 966 C CA . ALA A 1 122 ? 13.780 -2.290 20.659 1.00 79.06 122 ALA A CA 1
ATOM 967 C C . ALA A 1 122 ? 13.017 -2.834 21.886 1.00 79.06 122 ALA A C 1
ATOM 969 O O . ALA A 1 122 ? 13.618 -3.012 22.946 1.00 79.06 122 ALA A O 1
ATOM 970 N N . ARG A 1 123 ? 11.694 -3.018 21.812 1.00 81.81 123 ARG A N 1
ATOM 971 C CA . ARG A 1 123 ? 10.911 -3.626 22.900 1.00 81.81 123 ARG A CA 1
ATOM 972 C C . ARG A 1 123 ? 9.818 -4.499 22.321 1.00 81.81 123 ARG A C 1
ATOM 974 O O . ARG A 1 123 ? 9.189 -4.106 21.336 1.00 81.81 123 ARG A O 1
ATOM 981 N N . ASP A 1 124 ? 9.540 -5.596 23.014 1.00 82.56 124 ASP A N 1
ATOM 982 C CA . ASP A 1 124 ? 8.407 -6.449 22.697 1.00 82.56 124 ASP A CA 1
ATOM 983 C C . ASP A 1 124 ? 7.090 -5.672 22.826 1.00 82.56 124 ASP A C 1
ATOM 985 O O . ASP A 1 124 ? 6.852 -4.927 23.785 1.00 82.56 124 ASP A O 1
ATOM 989 N N . ARG A 1 125 ? 6.257 -5.815 21.802 1.00 87.31 125 ARG A N 1
ATOM 990 C CA . ARG A 1 125 ? 4.957 -5.168 21.664 1.00 87.31 125 ARG A CA 1
ATOM 991 C C . ARG A 1 125 ? 4.016 -6.198 21.052 1.00 87.31 125 ARG A C 1
ATOM 993 O O . ARG A 1 125 ? 4.071 -6.403 19.839 1.00 87.31 125 ARG A O 1
ATOM 1000 N N . PRO A 1 126 ? 3.115 -6.809 21.841 1.00 87.19 126 PRO A N 1
ATOM 1001 C CA . PRO A 1 126 ? 2.268 -7.905 21.368 1.00 87.19 126 PRO A CA 1
ATOM 1002 C C . PRO A 1 126 ? 1.470 -7.570 20.105 1.00 87.19 126 PRO A C 1
ATOM 1004 O O . PRO A 1 126 ? 1.267 -8.425 19.245 1.00 87.19 126 PRO A O 1
ATOM 1007 N N . TRP A 1 127 ? 1.062 -6.308 19.949 1.00 89.50 127 TRP A N 1
ATOM 1008 C CA . TRP A 1 127 ? 0.306 -5.853 18.787 1.00 89.50 127 TRP A CA 1
ATOM 1009 C C . TRP A 1 127 ? 1.099 -5.902 17.469 1.00 89.50 127 TRP A C 1
ATOM 1011 O O . TRP A 1 127 ? 0.463 -5.978 16.418 1.00 89.50 127 TRP A O 1
ATOM 1021 N N . LEU A 1 128 ? 2.442 -5.929 17.488 1.00 88.81 128 LEU A N 1
ATOM 1022 C CA . LEU A 1 128 ? 3.264 -6.084 16.276 1.00 88.81 128 LEU A CA 1
ATOM 1023 C C . LEU A 1 128 ? 2.961 -7.400 15.550 1.00 88.81 128 LEU A C 1
ATOM 1025 O O . LEU A 1 128 ? 2.988 -7.446 14.324 1.00 88.81 128 LEU A O 1
ATOM 1029 N N . SER A 1 129 ? 2.576 -8.445 16.290 1.00 88.94 129 SER A N 1
ATOM 1030 C CA . SER A 1 129 ? 2.195 -9.748 15.728 1.00 88.94 129 SER A CA 1
ATOM 1031 C C . SER A 1 129 ? 0.917 -9.718 14.874 1.00 88.94 129 SER A C 1
ATOM 1033 O O . SER A 1 129 ? 0.627 -10.680 14.159 1.00 88.94 129 SER A O 1
ATOM 1035 N N . ARG A 1 130 ? 0.140 -8.626 14.907 1.00 91.25 130 ARG A N 1
ATOM 1036 C CA . ARG A 1 130 ? -1.022 -8.417 14.022 1.00 91.25 130 ARG A CA 1
ATOM 1037 C C . ARG A 1 130 ? -0.678 -7.666 12.745 1.00 91.25 130 ARG A C 1
ATOM 1039 O O . ARG A 1 130 ? -1.457 -7.719 11.800 1.00 91.25 130 ARG A O 1
ATOM 1046 N N . ILE A 1 131 ? 0.490 -7.033 12.672 1.00 93.31 131 ILE A N 1
ATOM 1047 C CA . ILE A 1 131 ? 0.888 -6.300 11.475 1.00 93.31 131 ILE A CA 1
ATOM 1048 C C . ILE A 1 131 ? 1.177 -7.294 10.343 1.00 93.31 131 ILE A C 1
ATOM 1050 O O . ILE A 1 131 ? 1.869 -8.301 10.527 1.00 93.31 131 ILE A O 1
ATOM 1054 N N . ARG A 1 132 ? 0.570 -7.031 9.187 1.00 93.56 132 ARG A N 1
ATOM 1055 C CA . ARG A 1 132 ? 0.672 -7.792 7.933 1.00 93.56 132 ARG A CA 1
ATOM 1056 C C . ARG A 1 132 ? 1.283 -6.945 6.827 1.00 93.56 132 ARG A C 1
ATOM 1058 O O . ARG A 1 132 ? 2.081 -7.464 6.056 1.00 93.56 132 ARG A O 1
ATOM 1065 N N . THR A 1 133 ? 0.972 -5.653 6.809 1.00 91.56 133 THR A N 1
ATOM 1066 C CA . THR A 1 133 ? 1.525 -4.697 5.848 1.00 91.56 133 THR A CA 1
ATOM 1067 C C . THR A 1 133 ? 2.410 -3.708 6.582 1.00 91.56 133 THR A C 1
ATOM 1069 O O . THR A 1 133 ? 1.960 -3.046 7.518 1.00 91.56 133 THR A O 1
ATOM 1072 N N . TRP A 1 134 ? 3.664 -3.599 6.162 1.00 89.75 134 TRP A N 1
ATOM 1073 C CA . TRP A 1 134 ? 4.641 -2.694 6.746 1.00 89.75 134 TRP A CA 1
ATOM 1074 C C . TRP A 1 134 ? 5.206 -1.756 5.689 1.00 89.75 134 TRP A C 1
ATOM 1076 O O . TRP A 1 134 ? 5.629 -2.182 4.619 1.00 89.75 134 TRP A O 1
ATOM 1086 N N . THR A 1 135 ? 5.269 -0.468 6.000 1.00 82.62 135 THR A N 1
ATOM 1087 C CA . THR A 1 135 ? 5.903 0.549 5.161 1.00 82.62 135 THR A CA 1
ATOM 1088 C C . THR A 1 135 ? 6.880 1.365 6.007 1.00 82.62 135 THR A C 1
ATOM 1090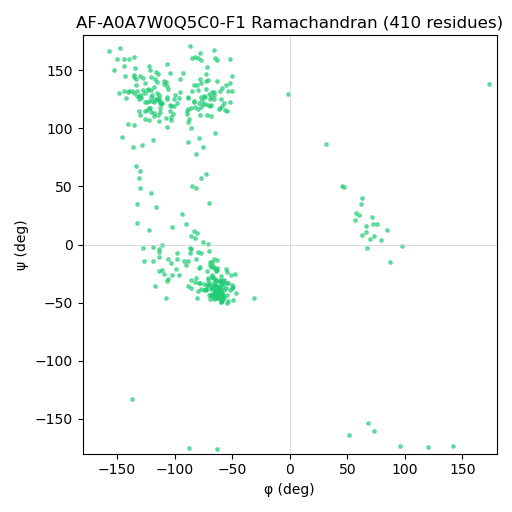 O O . THR A 1 135 ? 6.480 1.894 7.036 1.00 82.62 135 THR A O 1
ATOM 1093 N N . SER A 1 136 ? 8.151 1.488 5.607 1.00 77.44 136 SER A N 1
ATOM 1094 C CA . SER A 1 136 ? 9.170 2.221 6.394 1.00 77.44 136 SER A CA 1
ATOM 1095 C C . SER A 1 136 ? 10.015 3.180 5.585 1.00 77.44 136 SER A C 1
ATOM 1097 O O . SER A 1 136 ? 10.485 2.806 4.507 1.00 77.44 136 SER A O 1
ATOM 1099 N N . ALA A 1 137 ? 10.264 4.374 6.120 1.00 67.12 137 ALA A N 1
ATOM 1100 C CA . ALA A 1 137 ? 11.110 5.378 5.486 1.00 67.12 137 ALA A CA 1
ATOM 1101 C C . ALA A 1 137 ? 12.574 5.392 5.869 1.00 67.12 137 ALA A C 1
ATOM 1103 O O . ALA A 1 137 ? 12.938 5.088 6.997 1.00 67.12 137 ALA A O 1
ATOM 1104 N N . GLY A 1 138 ? 13.397 5.778 4.889 1.00 58.22 138 GLY A N 1
ATOM 1105 C CA . GLY A 1 138 ? 14.826 5.994 5.054 1.00 58.22 138 GLY A CA 1
ATOM 1106 C C . GLY A 1 138 ? 15.618 4.718 5.339 1.00 58.22 138 GLY A C 1
ATOM 1107 O O . GLY A 1 138 ? 15.249 3.619 4.931 1.00 58.22 138 GLY A O 1
ATOM 1108 N N . SER A 1 139 ? 16.753 4.878 6.024 1.00 54.50 139 SER A N 1
ATOM 1109 C CA . SER A 1 139 ? 17.582 3.755 6.475 1.00 54.50 139 SER A CA 1
ATOM 1110 C C . SER A 1 139 ? 16.872 3.030 7.616 1.00 54.50 139 SER A C 1
ATOM 1112 O O . SER A 1 139 ? 16.741 3.541 8.732 1.00 54.50 139 SER A O 1
ATOM 1114 N N . VAL A 1 140 ? 16.438 1.801 7.349 1.00 59.31 140 VAL A N 1
ATOM 1115 C CA . VAL A 1 140 ? 15.988 0.889 8.397 1.00 59.31 140 VAL A CA 1
ATOM 1116 C C . VAL A 1 140 ? 17.238 0.265 9.006 1.00 59.31 140 VAL A C 1
ATOM 1118 O O . VAL A 1 140 ? 17.577 -0.877 8.717 1.00 59.31 140 VAL A O 1
ATOM 1121 N N . LYS A 1 141 ? 17.941 1.000 9.876 1.00 55.88 141 LYS A N 1
ATOM 1122 C CA . LYS A 1 141 ? 19.143 0.482 10.567 1.00 55.88 141 LYS A CA 1
ATOM 1123 C C . LYS A 1 141 ? 18.891 -0.817 11.338 1.00 55.88 141 LYS A C 1
ATOM 1125 O O . LYS A 1 141 ? 19.824 -1.563 11.617 1.00 55.88 141 LYS A O 1
ATOM 1130 N N . ALA A 1 142 ? 17.631 -1.100 11.679 1.00 53.41 142 ALA A N 1
ATOM 1131 C CA . ALA A 1 142 ? 17.221 -2.379 12.254 1.00 53.41 142 ALA A CA 1
ATOM 1132 C C . ALA A 1 142 ? 17.441 -3.578 11.304 1.00 53.41 142 ALA A C 1
ATOM 1134 O O . ALA A 1 142 ? 17.572 -4.700 11.782 1.00 53.41 142 ALA A O 1
ATOM 1135 N N . LEU A 1 143 ? 17.526 -3.352 9.986 1.00 55.59 143 LEU A N 1
ATOM 1136 C CA . LEU A 1 143 ? 17.928 -4.356 8.997 1.00 55.59 143 LEU A CA 1
ATOM 1137 C C . LEU A 1 143 ? 19.453 -4.526 8.906 1.00 55.59 143 LEU A C 1
ATOM 1139 O O . LEU A 1 143 ? 19.920 -5.611 8.584 1.00 55.59 143 LEU A O 1
ATOM 1143 N N . GLU A 1 144 ? 20.234 -3.482 9.202 1.00 55.53 144 GLU A N 1
ATOM 1144 C CA . GLU A 1 144 ? 21.709 -3.518 9.153 1.00 55.53 144 GLU A CA 1
ATOM 1145 C C . GLU A 1 144 ? 22.304 -4.294 10.341 1.00 55.53 144 GLU A C 1
ATOM 1147 O O . GLU A 1 144 ? 23.335 -4.956 10.224 1.00 55.53 144 GLU A O 1
ATOM 1152 N N . LYS A 1 145 ? 21.659 -4.216 11.514 1.00 58.72 145 LYS A N 1
ATOM 1153 C CA . LYS A 1 145 ? 22.040 -4.957 12.725 1.00 58.72 145 LYS A CA 1
ATOM 1154 C C . LYS A 1 145 ? 20.799 -5.542 13.397 1.00 58.72 145 LYS A C 1
ATOM 1156 O O . LYS A 1 145 ? 20.283 -4.923 14.333 1.00 58.72 145 LYS A O 1
ATOM 1161 N N . PRO A 1 146 ? 20.330 -6.722 12.954 1.00 55.75 146 PRO A N 1
ATOM 1162 C CA . PRO A 1 146 ? 19.277 -7.439 13.655 1.00 55.75 146 PRO A CA 1
ATOM 1163 C C . PRO A 1 146 ? 19.687 -7.616 15.119 1.00 55.75 146 PRO A C 1
ATOM 1165 O O . PRO A 1 146 ? 20.818 -8.024 15.403 1.00 55.75 146 PRO A O 1
ATOM 1168 N N . LEU A 1 147 ? 18.793 -7.301 16.057 1.00 54.69 147 LEU A N 1
ATOM 1169 C CA . LEU A 1 147 ? 18.986 -7.702 17.449 1.00 54.69 147 LEU A CA 1
ATOM 1170 C C . LEU A 1 147 ? 19.135 -9.232 17.448 1.00 54.69 147 LEU A C 1
ATOM 1172 O O . LEU A 1 147 ? 18.309 -9.940 16.874 1.00 54.69 147 LEU A O 1
ATOM 1176 N N . ALA A 1 148 ? 20.258 -9.732 17.967 1.00 50.84 148 ALA A N 1
ATOM 1177 C CA . ALA A 1 148 ? 20.658 -11.121 17.774 1.00 50.84 148 ALA A CA 1
ATOM 1178 C C . ALA A 1 148 ? 19.557 -12.091 18.246 1.00 50.84 148 ALA A C 1
ATOM 1180 O O . ALA A 1 148 ? 19.261 -12.159 19.436 1.00 50.84 148 ALA A O 1
ATOM 1181 N N . GLY A 1 149 ? 18.991 -12.859 17.308 1.00 54.31 149 GLY A N 1
ATOM 1182 C CA . GLY A 1 149 ? 18.003 -13.909 17.579 1.00 54.31 149 GLY A CA 1
ATOM 1183 C C . GLY A 1 149 ? 16.531 -13.524 17.397 1.00 54.31 149 GLY A C 1
ATOM 1184 O O . GLY A 1 149 ? 15.679 -14.394 17.560 1.00 54.31 149 GLY A O 1
ATOM 1185 N N . GLU A 1 150 ? 16.213 -12.280 17.032 1.00 61.62 150 GLU A N 1
ATOM 1186 C CA . GLU A 1 150 ? 14.827 -11.832 16.858 1.00 61.62 150 GLU A CA 1
ATOM 1187 C C . GLU A 1 150 ? 14.460 -11.672 15.375 1.00 61.62 150 GLU A C 1
ATOM 1189 O O . GLU A 1 150 ? 15.205 -11.089 14.589 1.00 61.62 150 GLU A O 1
ATOM 1194 N N . THR A 1 151 ? 13.289 -12.187 14.989 1.00 68.25 151 THR A N 1
ATOM 1195 C CA . THR A 1 151 ? 12.643 -11.881 13.705 1.00 68.25 151 THR A CA 1
ATOM 1196 C C . THR A 1 151 ? 11.779 -10.640 13.922 1.00 68.25 151 THR A C 1
ATOM 1198 O O . THR A 1 151 ? 10.727 -10.773 14.546 1.00 68.25 151 THR A O 1
ATOM 1201 N N . PRO A 1 152 ? 12.164 -9.443 13.440 1.00 70.06 152 PRO A N 1
ATOM 1202 C CA . PRO A 1 152 ? 11.448 -8.217 13.795 1.00 70.06 152 PRO A CA 1
ATOM 1203 C C . PRO A 1 152 ? 10.068 -8.126 13.131 1.00 70.06 152 PRO A C 1
ATOM 1205 O O . PRO A 1 152 ? 9.176 -7.451 13.640 1.00 70.06 152 PRO A O 1
ATOM 1208 N N . TRP A 1 153 ? 9.871 -8.840 12.016 1.00 81.75 153 TRP A N 1
ATOM 1209 C CA . TRP A 1 153 ? 8.630 -8.839 11.241 1.00 81.75 153 TRP A CA 1
ATOM 1210 C C . TRP A 1 153 ? 8.140 -10.266 10.940 1.00 81.75 153 TRP A C 1
ATOM 1212 O O . TRP A 1 153 ? 8.040 -10.669 9.779 1.00 81.75 153 TRP A O 1
ATOM 1222 N N . PRO A 1 154 ? 7.791 -11.063 11.967 1.00 82.12 154 PRO A N 1
ATOM 1223 C CA . PRO A 1 154 ? 7.488 -12.486 11.793 1.00 82.12 154 PRO A CA 1
ATOM 1224 C C . PRO A 1 154 ? 6.178 -12.726 11.037 1.00 82.12 154 PRO A C 1
ATOM 1226 O O . PRO A 1 154 ? 5.929 -13.825 10.539 1.00 82.12 154 PRO A O 1
ATOM 1229 N N . THR A 1 155 ? 5.327 -11.706 10.965 1.00 90.50 155 THR A N 1
ATOM 1230 C CA . THR A 1 155 ? 3.987 -11.791 10.391 1.00 90.50 155 THR A CA 1
ATOM 1231 C C . THR A 1 155 ? 3.763 -10.892 9.188 1.00 90.50 155 THR A C 1
ATOM 1233 O O . THR A 1 155 ? 2.672 -10.929 8.630 1.00 90.50 155 THR A O 1
ATOM 1236 N N . VAL A 1 156 ? 4.755 -10.095 8.788 1.00 91.75 156 VAL A N 1
ATOM 1237 C CA . VAL A 1 156 ? 4.605 -9.180 7.656 1.00 91.75 156 VAL A CA 1
ATOM 1238 C C . VAL A 1 156 ? 4.614 -9.975 6.352 1.00 91.75 156 VAL A C 1
ATOM 1240 O O . VAL A 1 156 ? 5.521 -10.765 6.091 1.00 91.75 156 VAL A O 1
ATOM 1243 N N . GLU A 1 157 ? 3.578 -9.755 5.552 1.00 92.81 157 GLU A N 1
ATOM 1244 C CA . GLU A 1 157 ? 3.325 -10.377 4.252 1.00 92.81 157 GLU A CA 1
ATOM 1245 C C . GLU A 1 157 ? 3.584 -9.396 3.102 1.00 92.81 157 GLU A C 1
ATOM 1247 O O . GLU A 1 157 ? 3.999 -9.816 2.021 1.00 92.81 157 GLU A O 1
ATOM 1252 N N . ASP A 1 158 ? 3.384 -8.101 3.353 1.00 90.00 158 ASP A N 1
ATOM 1253 C CA . ASP A 1 158 ? 3.643 -7.007 2.420 1.00 90.00 158 ASP A CA 1
ATOM 1254 C C . ASP A 1 158 ? 4.604 -6.010 3.069 1.00 90.00 158 ASP A C 1
ATOM 1256 O O . ASP A 1 158 ? 4.299 -5.414 4.106 1.00 90.00 158 ASP A O 1
ATOM 1260 N N . PHE A 1 159 ? 5.795 -5.879 2.493 1.00 87.50 159 PHE A N 1
ATOM 1261 C CA . PHE A 1 159 ? 6.838 -5.008 3.004 1.00 87.50 159 PHE A CA 1
ATOM 1262 C C . PHE A 1 159 ? 7.263 -3.995 1.948 1.00 87.50 159 PHE A C 1
ATOM 1264 O O . PHE A 1 159 ? 7.728 -4.344 0.863 1.00 87.50 159 PHE A O 1
ATOM 1271 N N . THR A 1 160 ? 7.169 -2.723 2.317 1.00 81.44 160 THR A N 1
ATOM 1272 C CA . THR A 1 160 ? 7.528 -1.596 1.467 1.00 81.44 160 THR A CA 1
ATOM 1273 C C . THR A 1 160 ? 8.604 -0.737 2.134 1.00 81.44 160 THR A C 1
ATOM 1275 O O . THR A 1 160 ? 8.386 -0.116 3.180 1.00 81.44 160 THR A O 1
ATOM 1278 N N . LEU A 1 161 ? 9.773 -0.643 1.508 1.00 78.06 161 LEU A N 1
ATOM 1279 C CA . LEU A 1 161 ? 10.840 0.275 1.898 1.00 78.06 161 LEU A CA 1
ATOM 1280 C C . LEU A 1 161 ? 11.044 1.292 0.788 1.00 78.06 161 LEU A C 1
ATOM 1282 O O . LEU A 1 161 ? 11.513 0.968 -0.295 1.00 78.06 161 LEU A O 1
ATOM 1286 N N . VAL A 1 162 ? 10.692 2.536 1.074 1.00 68.56 162 VAL A N 1
ATOM 1287 C CA . VAL A 1 162 ? 10.746 3.617 0.086 1.00 68.56 162 VAL A CA 1
ATOM 1288 C C . VAL A 1 162 ? 11.914 4.496 0.454 1.00 68.56 162 VAL A C 1
ATOM 1290 O O . VAL A 1 162 ? 12.080 4.811 1.640 1.00 68.56 162 VAL A O 1
ATOM 1293 N N . GLU A 1 163 ? 12.679 4.882 -0.562 1.00 59.50 163 GLU A N 1
ATOM 1294 C CA . GLU A 1 163 ? 13.818 5.793 -0.424 1.00 59.50 163 GLU A CA 1
ATOM 1295 C C . GLU A 1 163 ? 14.923 5.275 0.512 1.00 59.50 163 GLU A C 1
ATOM 1297 O O . GLU A 1 163 ? 15.681 6.045 1.107 1.00 59.50 163 GLU A O 1
ATOM 1302 N N . GLY A 1 164 ? 15.005 3.952 0.664 1.00 59.12 164 GLY A N 1
ATOM 1303 C CA . GLY A 1 164 ? 16.024 3.299 1.467 1.00 59.12 164 GLY A CA 1
ATOM 1304 C C . GLY A 1 164 ? 17.371 3.254 0.751 1.00 59.12 164 GLY A C 1
ATOM 1305 O O . GLY A 1 164 ? 17.459 2.933 -0.435 1.00 59.12 164 GLY A O 1
ATOM 1306 N N . PHE A 1 165 ? 18.436 3.505 1.505 1.00 56.12 165 PHE A N 1
ATOM 1307 C CA . PHE A 1 165 ? 19.761 3.029 1.136 1.00 56.12 165 PHE A CA 1
ATOM 1308 C C . PHE A 1 165 ? 19.885 1.582 1.578 1.00 56.12 165 PHE A C 1
ATOM 1310 O O . PHE A 1 165 ? 19.807 1.305 2.774 1.00 56.12 165 PHE A O 1
ATOM 1317 N N . LEU A 1 166 ? 20.085 0.678 0.622 1.00 57.81 166 LEU A N 1
ATOM 1318 C CA . LEU A 1 166 ? 20.344 -0.732 0.907 1.00 57.81 166 LEU A CA 1
ATOM 1319 C C . LEU A 1 166 ? 21.823 -1.101 0.773 1.00 57.81 166 LEU A C 1
ATOM 1321 O O . LEU A 1 166 ? 22.163 -2.281 0.780 1.00 57.81 166 LEU A O 1
ATOM 1325 N N . ARG A 1 167 ? 22.719 -0.105 0.726 1.00 49.66 167 ARG A N 1
ATOM 1326 C CA . ARG A 1 167 ? 24.156 -0.339 0.896 1.00 49.66 167 ARG A CA 1
ATOM 1327 C C . ARG A 1 167 ? 24.358 -0.932 2.297 1.00 49.66 167 ARG A C 1
ATOM 1329 O O . ARG A 1 167 ? 24.001 -0.297 3.281 1.00 49.66 167 ARG A O 1
ATOM 1336 N N . ASP A 1 168 ? 24.854 -2.166 2.354 1.00 46.09 168 ASP A N 1
ATOM 1337 C CA . ASP A 1 168 ? 25.093 -2.956 3.576 1.00 46.09 168 ASP A CA 1
ATOM 1338 C C . ASP A 1 168 ? 23.845 -3.519 4.286 1.00 46.09 168 ASP A C 1
ATOM 1340 O O . ASP A 1 168 ? 23.954 -4.122 5.358 1.00 46.09 168 ASP A O 1
ATOM 1344 N N . VAL A 1 169 ? 22.653 -3.394 3.691 1.00 49.88 169 VAL A N 1
ATOM 1345 C CA . VAL A 1 169 ? 21.436 -3.989 4.252 1.00 49.88 169 VAL A CA 1
ATOM 1346 C C . VAL A 1 169 ? 21.302 -5.431 3.783 1.00 49.88 169 VAL A C 1
ATOM 1348 O O . VAL A 1 169 ? 20.830 -5.723 2.685 1.00 49.88 169 VAL A O 1
ATOM 1351 N N . VAL A 1 170 ? 21.675 -6.359 4.658 1.00 51.62 170 VAL A N 1
ATOM 1352 C CA . VAL A 1 170 ? 21.395 -7.778 4.457 1.00 51.62 170 VAL A CA 1
ATOM 1353 C C . VAL A 1 170 ? 19.933 -8.020 4.835 1.00 51.62 170 VAL A C 1
ATOM 1355 O O . VAL A 1 170 ? 19.622 -8.304 5.991 1.00 51.62 170 VAL A O 1
ATOM 1358 N N . PHE A 1 171 ? 19.007 -7.929 3.872 1.00 57.31 171 PHE A N 1
ATOM 1359 C CA . PHE A 1 171 ? 17.717 -8.596 4.059 1.00 57.31 171 PHE A CA 1
ATOM 1360 C C . PHE A 1 171 ? 17.976 -10.096 4.093 1.00 57.31 171 PHE A C 1
ATOM 1362 O O . PHE A 1 171 ? 18.099 -10.767 3.070 1.00 57.31 171 PHE A O 1
ATOM 1369 N N . VAL A 1 172 ? 18.091 -10.623 5.303 1.00 55.75 172 VAL A N 1
ATOM 1370 C CA . VAL A 1 172 ? 18.104 -12.060 5.521 1.00 55.75 172 VAL A CA 1
ATOM 1371 C C . VAL A 1 172 ? 16.645 -12.534 5.477 1.00 55.75 172 VAL A C 1
ATOM 1373 O O . VAL A 1 172 ? 15.803 -11.910 6.131 1.00 55.75 172 VAL A O 1
ATOM 1376 N N . PRO A 1 173 ? 16.299 -13.619 4.758 1.00 60.56 173 PRO A N 1
ATOM 1377 C CA . PRO A 1 173 ? 14.930 -14.154 4.709 1.00 60.56 173 PRO A CA 1
ATOM 1378 C C . PRO A 1 173 ? 14.301 -14.378 6.088 1.00 60.56 173 PRO A C 1
ATOM 1380 O O . PRO A 1 173 ? 13.088 -14.286 6.258 1.00 60.56 173 PRO A O 1
ATOM 1383 N N . GLN A 1 174 ? 15.138 -14.601 7.104 1.00 68.94 174 GLN A N 1
ATOM 1384 C CA . GLN A 1 174 ? 14.743 -14.750 8.501 1.00 68.94 174 GLN A CA 1
ATOM 1385 C C . GLN A 1 174 ? 14.102 -13.485 9.098 1.00 68.94 174 GLN A C 1
ATOM 1387 O O . GLN A 1 174 ? 13.412 -13.604 10.108 1.00 68.94 174 GLN A O 1
ATOM 1392 N N . LEU A 1 175 ? 14.307 -12.297 8.511 1.00 73.94 175 LEU A N 1
ATOM 1393 C CA . LEU A 1 175 ? 13.689 -11.037 8.951 1.00 73.94 175 LEU A CA 1
ATOM 1394 C C . LEU A 1 175 ? 12.239 -10.905 8.477 1.00 73.94 175 LEU A C 1
ATOM 1396 O O . LEU A 1 175 ? 11.419 -10.333 9.192 1.00 73.94 175 LEU A O 1
ATOM 1400 N N . LEU A 1 176 ? 11.937 -11.446 7.294 1.00 83.38 176 LEU A N 1
ATOM 1401 C CA . LEU A 1 176 ? 10.648 -11.348 6.608 1.00 83.38 176 LEU A CA 1
ATOM 1402 C C . LEU A 1 176 ? 10.165 -12.737 6.136 1.00 83.38 176 LEU A C 1
ATOM 1404 O O . LEU A 1 176 ? 9.884 -12.937 4.951 1.00 83.38 176 LEU A O 1
ATOM 1408 N N . PRO A 1 177 ? 10.023 -13.721 7.044 1.00 85.44 177 PRO A N 1
ATOM 1409 C CA . PRO A 1 177 ? 9.797 -15.121 6.671 1.00 85.44 177 PRO A CA 1
ATOM 1410 C C . PRO A 1 177 ? 8.437 -15.382 6.008 1.00 85.44 177 PRO A C 1
ATOM 1412 O O . PRO A 1 177 ? 8.216 -16.450 5.442 1.00 85.44 177 PRO A O 1
ATOM 1415 N N . ARG A 1 178 ? 7.496 -14.435 6.109 1.00 90.81 178 ARG A N 1
ATOM 1416 C CA . ARG A 1 178 ? 6.157 -14.520 5.507 1.00 90.81 178 ARG A CA 1
ATOM 1417 C C . ARG A 1 178 ? 5.937 -13.540 4.360 1.00 90.81 178 ARG A C 1
ATOM 1419 O O . ARG A 1 178 ? 4.860 -13.560 3.771 1.00 90.81 178 ARG A O 1
ATOM 1426 N N . CYS A 1 179 ? 6.935 -12.723 4.027 1.00 90.69 179 CYS A N 1
ATOM 1427 C CA . CYS A 1 179 ? 6.798 -11.701 3.002 1.00 90.69 179 CYS A CA 1
ATOM 1428 C C . CYS A 1 179 ? 6.585 -12.337 1.627 1.00 90.69 179 CYS A C 1
ATOM 1430 O O . CYS A 1 179 ? 7.375 -13.170 1.181 1.00 90.69 179 CYS A O 1
ATOM 1432 N N . ARG A 1 180 ? 5.500 -11.943 0.967 1.00 91.81 180 ARG A N 1
ATOM 1433 C CA . ARG A 1 180 ? 5.155 -12.336 -0.404 1.00 91.81 180 ARG A CA 1
ATOM 1434 C C . ARG A 1 180 ? 5.193 -11.154 -1.357 1.00 91.81 180 ARG A C 1
ATOM 1436 O O . ARG A 1 180 ? 5.358 -11.352 -2.557 1.00 91.81 180 ARG A O 1
ATOM 1443 N N . ARG A 1 181 ? 5.061 -9.939 -0.825 1.00 90.81 181 ARG A N 1
ATOM 1444 C CA . ARG A 1 181 ? 5.106 -8.703 -1.594 1.00 90.81 181 ARG A CA 1
ATOM 1445 C C . ARG A 1 181 ? 6.215 -7.819 -1.073 1.00 90.81 181 ARG A C 1
ATOM 1447 O O . ARG A 1 181 ? 6.179 -7.398 0.079 1.00 90.81 181 ARG A O 1
ATOM 1454 N N . LEU A 1 182 ? 7.190 -7.552 -1.931 1.00 87.81 182 LEU A N 1
ATOM 1455 C CA . LEU A 1 182 ? 8.298 -6.666 -1.624 1.00 87.81 182 LEU A CA 1
ATOM 1456 C C . LEU A 1 182 ? 8.265 -5.479 -2.577 1.00 87.81 182 LEU A C 1
ATOM 1458 O O . LEU A 1 182 ? 8.334 -5.658 -3.793 1.00 87.81 182 LEU A O 1
ATOM 1462 N N . ALA A 1 183 ? 8.202 -4.277 -2.021 1.00 82.62 183 ALA A N 1
ATOM 1463 C CA . ALA A 1 183 ? 8.338 -3.047 -2.778 1.00 82.62 183 ALA A CA 1
ATOM 1464 C C . ALA A 1 183 ? 9.532 -2.246 -2.258 1.00 82.62 183 ALA A C 1
ATOM 1466 O O . ALA A 1 183 ? 9.615 -1.910 -1.076 1.00 82.62 183 ALA A O 1
ATOM 1467 N N . LEU A 1 184 ? 10.457 -1.931 -3.159 1.00 80.19 184 LEU A N 1
ATOM 1468 C CA . LEU A 1 184 ? 11.656 -1.144 -2.890 1.00 80.19 184 LEU A CA 1
ATOM 1469 C C . LEU A 1 184 ? 11.697 0.128 -3.757 1.00 80.19 184 LEU A C 1
ATOM 1471 O O . LEU A 1 184 ? 12.734 0.416 -4.353 1.00 80.19 184 LEU A O 1
ATOM 1475 N N . PRO A 1 185 ? 10.595 0.891 -3.903 1.00 68.88 185 PRO A N 1
ATOM 1476 C CA . PRO A 1 185 ? 10.548 1.957 -4.887 1.00 68.88 185 PRO A CA 1
ATOM 1477 C C . PRO A 1 185 ? 11.546 3.063 -4.536 1.00 68.88 185 PRO A C 1
ATOM 1479 O O . PRO A 1 185 ? 11.611 3.544 -3.399 1.00 68.88 185 PRO A O 1
ATOM 1482 N N . GLY A 1 186 ? 12.332 3.472 -5.528 1.00 67.44 186 GLY A N 1
ATOM 1483 C CA . GLY A 1 186 ? 13.367 4.485 -5.347 1.00 67.44 186 GLY A CA 1
ATOM 1484 C C . GLY A 1 186 ? 14.509 4.050 -4.429 1.00 67.44 186 GLY A C 1
ATOM 1485 O O . GLY A 1 186 ? 15.287 4.901 -4.014 1.00 67.44 186 GLY A O 1
ATOM 1486 N N . ALA A 1 187 ? 14.604 2.767 -4.061 1.00 71.31 187 ALA A N 1
ATOM 1487 C CA . ALA A 1 187 ? 15.716 2.284 -3.257 1.00 71.31 187 ALA A CA 1
ATOM 1488 C C . ALA A 1 187 ? 16.994 2.232 -4.098 1.00 71.31 187 ALA A C 1
ATOM 1490 O O . ALA A 1 187 ? 16.972 1.812 -5.258 1.00 71.31 187 ALA A O 1
ATOM 1491 N N . TRP A 1 188 ? 18.118 2.603 -3.488 1.00 69.75 188 TRP A N 1
ATOM 1492 C CA . TRP A 1 188 ? 19.424 2.394 -4.098 1.00 69.75 188 TRP A CA 1
ATOM 1493 C C . TRP A 1 188 ? 19.941 1.005 -3.728 1.00 69.75 188 TRP A C 1
ATOM 1495 O O . TRP A 1 188 ? 20.294 0.754 -2.572 1.00 69.75 188 TRP A O 1
ATOM 1505 N N . LEU A 1 189 ? 19.948 0.103 -4.712 1.00 68.94 189 LEU A N 1
ATOM 1506 C CA . LEU A 1 189 ? 20.258 -1.319 -4.527 1.00 68.94 189 LEU A CA 1
ATOM 1507 C C . LEU A 1 189 ? 21.762 -1.640 -4.611 1.00 68.94 189 LEU A C 1
ATOM 1509 O O . LEU A 1 189 ? 22.152 -2.772 -4.358 1.00 68.94 189 LEU A O 1
ATOM 1513 N N . GLY A 1 190 ? 22.619 -0.652 -4.892 1.00 63.97 190 GLY A N 1
ATOM 1514 C CA . GLY A 1 190 ? 24.050 -0.882 -5.124 1.00 63.97 190 GLY A CA 1
ATOM 1515 C C . GLY A 1 190 ? 24.327 -1.539 -6.482 1.00 63.97 190 GLY A C 1
ATOM 1516 O O . GLY A 1 190 ? 23.496 -1.462 -7.380 1.00 63.97 190 GLY A O 1
ATOM 1517 N N . GLU A 1 191 ? 25.508 -2.147 -6.633 1.00 62.28 191 GLU A N 1
ATOM 1518 C CA . GLU A 1 191 ? 25.954 -2.795 -7.884 1.00 62.28 191 GLU A CA 1
ATOM 1519 C C . GLU A 1 191 ? 25.397 -4.220 -8.072 1.00 62.28 191 GLU A C 1
ATOM 1521 O O . GLU A 1 191 ? 25.515 -4.764 -9.161 1.00 62.28 191 GLU A O 1
ATOM 1526 N N . SER A 1 192 ? 24.798 -4.829 -7.038 1.00 62.69 192 SER A N 1
ATOM 1527 C CA . SER A 1 192 ? 24.293 -6.210 -7.069 1.00 62.69 192 SER A CA 1
ATOM 1528 C C . SER A 1 192 ? 22.884 -6.318 -6.479 1.00 62.69 192 SER A C 1
ATOM 1530 O O . SER A 1 192 ? 22.563 -5.685 -5.473 1.00 62.69 192 SER A O 1
ATOM 1532 N N . LEU A 1 193 ? 22.049 -7.178 -7.071 1.00 73.00 193 LEU A N 1
ATOM 1533 C CA . LEU A 1 193 ? 20.684 -7.481 -6.620 1.00 73.00 193 LEU A CA 1
ATOM 1534 C C . LEU A 1 193 ? 20.605 -8.648 -5.614 1.00 73.00 193 LEU A C 1
ATOM 1536 O O . LEU A 1 193 ? 19.517 -9.182 -5.381 1.00 73.00 193 LEU A O 1
ATOM 1540 N N . ASP A 1 194 ? 21.717 -9.024 -4.971 1.00 69.12 194 ASP A N 1
ATOM 1541 C CA . ASP A 1 194 ? 21.798 -10.136 -3.999 1.00 69.12 194 ASP A CA 1
ATOM 1542 C C . ASP A 1 194 ? 20.711 -10.084 -2.913 1.00 69.12 194 ASP A C 1
ATOM 1544 O O . ASP A 1 194 ? 20.152 -11.103 -2.497 1.00 69.12 194 ASP A O 1
ATOM 1548 N N . VAL A 1 195 ? 20.376 -8.870 -2.474 1.00 68.69 195 VAL A N 1
ATOM 1549 C CA . VAL A 1 195 ? 19.338 -8.600 -1.473 1.00 68.69 195 VAL A CA 1
ATOM 1550 C C . VAL A 1 195 ? 17.969 -9.119 -1.928 1.00 68.69 195 VAL A C 1
ATOM 1552 O O . VAL A 1 195 ? 17.238 -9.727 -1.146 1.00 68.69 195 VAL A O 1
ATOM 1555 N N . VAL A 1 196 ? 17.631 -8.911 -3.203 1.00 75.44 196 VAL A N 1
ATOM 1556 C CA . VAL A 1 196 ? 16.389 -9.400 -3.814 1.00 75.44 196 VAL A CA 1
ATOM 1557 C C . VAL A 1 196 ? 16.464 -10.913 -4.008 1.00 75.44 196 VAL A C 1
ATOM 1559 O O . VAL A 1 196 ? 15.484 -11.606 -3.739 1.00 75.44 196 VAL A O 1
ATOM 1562 N N . GLY A 1 197 ? 17.630 -11.436 -4.400 1.00 76.69 197 GLY A N 1
ATOM 1563 C CA . GLY A 1 197 ? 17.846 -12.861 -4.665 1.00 76.69 197 GLY A CA 1
ATOM 1564 C C . GLY A 1 197 ? 17.480 -13.789 -3.515 1.00 76.69 197 GLY A C 1
ATOM 1565 O O . GLY A 1 197 ? 16.880 -14.838 -3.743 1.00 76.69 197 GLY A O 1
ATOM 1566 N N . ASN A 1 198 ? 17.742 -13.377 -2.276 1.00 75.94 198 ASN A N 1
ATOM 1567 C CA . ASN A 1 198 ? 17.409 -14.187 -1.104 1.00 75.94 198 ASN A CA 1
ATOM 1568 C C . ASN A 1 198 ? 15.899 -14.276 -0.821 1.00 75.94 198 ASN A C 1
ATOM 1570 O O . ASN A 1 198 ? 15.441 -15.271 -0.259 1.00 75.94 198 ASN A O 1
ATOM 1574 N N . LEU A 1 199 ? 15.122 -13.254 -1.191 1.00 80.50 199 LEU A N 1
ATOM 1575 C CA . LEU A 1 199 ? 13.674 -13.209 -0.956 1.00 80.50 199 LEU A CA 1
ATOM 1576 C C . LEU A 1 199 ? 12.870 -13.672 -2.173 1.00 80.50 199 LEU A C 1
ATOM 1578 O O . LEU A 1 199 ? 11.761 -14.176 -2.010 1.00 80.50 199 LEU A O 1
ATOM 1582 N N . LEU A 1 200 ? 13.413 -13.549 -3.384 1.00 85.31 200 LEU A N 1
ATOM 1583 C CA . LEU A 1 200 ? 12.692 -13.810 -4.630 1.00 85.31 200 LEU A CA 1
ATOM 1584 C C . LEU A 1 200 ? 11.949 -15.163 -4.689 1.00 85.31 200 LEU A C 1
ATOM 1586 O O . LEU A 1 200 ? 10.825 -15.177 -5.203 1.00 85.31 200 LEU A O 1
ATOM 1590 N N . PRO A 1 201 ? 12.472 -16.279 -4.136 1.00 87.19 201 PRO A N 1
ATOM 1591 C CA . PRO A 1 201 ? 11.770 -17.564 -4.169 1.00 87.19 201 PRO A CA 1
ATOM 1592 C C . PRO A 1 201 ? 10.439 -17.597 -3.399 1.00 87.19 201 PRO A C 1
ATOM 1594 O O . PRO A 1 201 ? 9.595 -18.444 -3.673 1.00 87.19 201 PRO A O 1
ATOM 1597 N N . GLN A 1 202 ? 10.223 -16.708 -2.422 1.00 88.81 202 GLN A N 1
ATOM 1598 C CA . GLN A 1 202 ? 8.963 -16.644 -1.663 1.00 88.81 202 GLN A CA 1
ATOM 1599 C C . GLN A 1 202 ? 7.992 -15.565 -2.168 1.00 88.81 202 GLN A C 1
ATOM 1601 O O . GLN A 1 202 ? 6.822 -15.591 -1.772 1.00 88.81 202 GLN A O 1
ATOM 1606 N N . LEU A 1 203 ? 8.443 -14.651 -3.036 1.00 91.38 203 LEU A N 1
ATOM 1607 C CA . LEU A 1 203 ? 7.650 -13.510 -3.494 1.00 91.38 203 LEU A CA 1
ATOM 1608 C C . LEU A 1 203 ? 6.663 -13.884 -4.609 1.00 91.38 203 LEU A C 1
ATOM 1610 O O . LEU A 1 203 ? 7.004 -14.578 -5.565 1.00 91.38 203 LEU A O 1
ATOM 1614 N N . ASP A 1 204 ? 5.442 -13.358 -4.510 1.00 93.56 204 ASP A N 1
ATOM 1615 C CA . ASP A 1 204 ? 4.475 -13.293 -5.610 1.00 93.56 204 ASP A CA 1
ATOM 1616 C C . ASP A 1 204 ? 4.456 -11.915 -6.295 1.00 93.56 204 ASP A C 1
ATOM 1618 O O . ASP A 1 204 ? 4.079 -11.818 -7.468 1.00 93.56 204 ASP A O 1
ATOM 1622 N N . HIS A 1 205 ? 4.932 -10.873 -5.607 1.00 90.31 205 HIS A N 1
ATOM 1623 C CA . HIS A 1 205 ? 5.000 -9.502 -6.099 1.00 90.31 205 HIS A CA 1
ATOM 1624 C C . HIS A 1 205 ? 6.351 -8.867 -5.767 1.00 90.31 205 HIS A C 1
ATOM 1626 O O . HIS A 1 205 ? 6.778 -8.868 -4.609 1.00 90.31 205 HIS A O 1
ATOM 1632 N N . LEU A 1 206 ? 6.983 -8.272 -6.775 1.00 90.31 206 LEU A N 1
ATOM 1633 C CA . LEU A 1 206 ? 8.205 -7.494 -6.626 1.00 90.31 206 LEU A CA 1
ATOM 1634 C C . LEU A 1 206 ? 8.068 -6.148 -7.345 1.00 90.31 206 LEU A C 1
ATOM 1636 O O . LEU A 1 206 ? 7.797 -6.107 -8.546 1.00 90.31 206 LEU A O 1
ATOM 1640 N N . ASP A 1 207 ? 8.300 -5.058 -6.620 1.00 85.06 207 ASP A N 1
ATOM 1641 C CA . ASP A 1 207 ? 8.365 -3.702 -7.164 1.00 85.06 207 ASP A CA 1
ATOM 1642 C C . ASP A 1 207 ? 9.761 -3.108 -6.942 1.00 85.06 207 ASP A C 1
ATOM 1644 O O . ASP A 1 207 ? 10.170 -2.858 -5.808 1.00 85.06 207 ASP A O 1
ATOM 1648 N N . LEU A 1 208 ? 10.486 -2.894 -8.041 1.00 84.00 208 LEU A N 1
ATOM 1649 C CA . LEU A 1 208 ? 11.789 -2.224 -8.098 1.00 84.00 208 LEU A CA 1
ATOM 1650 C C . LEU A 1 208 ? 11.696 -0.923 -8.911 1.00 84.00 208 LEU A C 1
ATOM 1652 O O . LEU A 1 208 ? 12.615 -0.551 -9.648 1.00 84.00 208 LEU A O 1
ATOM 1656 N N . GLY A 1 209 ? 10.546 -0.252 -8.867 1.00 77.75 209 GLY A N 1
ATOM 1657 C CA . GLY A 1 209 ? 10.322 0.980 -9.603 1.00 77.75 209 GLY A CA 1
ATOM 1658 C C . GLY A 1 209 ? 11.252 2.107 -9.153 1.00 77.75 209 GLY A C 1
ATOM 1659 O O . GLY A 1 209 ? 11.503 2.289 -7.967 1.00 77.75 209 GLY A O 1
ATOM 1660 N N . ALA A 1 210 ? 11.748 2.905 -10.099 1.00 70.81 210 ALA A N 1
ATOM 1661 C CA . ALA A 1 210 ? 12.640 4.042 -9.840 1.00 70.81 210 ALA A CA 1
ATOM 1662 C C . ALA A 1 210 ? 13.947 3.705 -9.084 1.00 70.81 210 ALA A C 1
ATOM 1664 O O . ALA A 1 210 ? 14.582 4.602 -8.537 1.00 70.81 210 ALA A O 1
ATOM 1665 N N . CYS A 1 211 ? 14.390 2.446 -9.089 1.00 76.06 211 CYS A N 1
ATOM 1666 C CA . CYS A 1 211 ? 15.653 2.006 -8.484 1.00 76.06 211 CYS A CA 1
ATOM 1667 C C . CYS A 1 211 ? 16.909 2.374 -9.295 1.00 76.06 211 CYS A C 1
ATOM 1669 O O . CYS A 1 211 ? 18.013 2.019 -8.891 1.00 76.06 211 CYS A O 1
ATOM 1671 N N . ARG A 1 212 ? 16.753 3.082 -10.427 1.00 77.06 212 ARG A N 1
ATOM 1672 C CA . ARG A 1 212 ? 17.824 3.434 -11.382 1.00 77.06 212 ARG A CA 1
ATOM 1673 C C . ARG A 1 212 ? 18.497 2.214 -12.015 1.00 77.06 212 ARG A C 1
ATOM 1675 O O . ARG A 1 212 ? 19.687 2.236 -12.299 1.00 77.06 212 ARG A O 1
ATOM 1682 N N . LEU A 1 213 ? 17.721 1.162 -12.251 1.00 82.94 213 LEU A N 1
ATOM 1683 C CA . LEU A 1 213 ? 18.207 -0.036 -12.921 1.00 82.94 213 LEU A CA 1
ATOM 1684 C C . LEU A 1 213 ? 18.495 0.261 -14.395 1.00 82.94 213 LEU A C 1
ATOM 1686 O O . LEU A 1 213 ? 17.602 0.629 -15.157 1.00 82.94 213 LEU A O 1
ATOM 1690 N N . GLU A 1 214 ? 19.745 0.077 -14.786 1.00 87.88 214 GLU A N 1
ATOM 1691 C CA . GLU A 1 214 ? 20.175 -0.019 -16.183 1.00 87.88 214 GLU A CA 1
ATOM 1692 C C . GLU A 1 214 ? 19.947 -1.448 -16.719 1.00 87.88 214 GLU A C 1
ATOM 1694 O O . GLU A 1 214 ? 19.791 -2.374 -15.912 1.00 87.88 214 GLU A O 1
ATOM 1699 N N . PRO A 1 215 ? 19.918 -1.660 -18.048 1.00 90.31 215 PRO A N 1
ATOM 1700 C CA . PRO A 1 215 ? 19.664 -2.968 -18.657 1.00 90.31 215 PRO A CA 1
ATOM 1701 C C . PRO A 1 215 ? 20.521 -4.112 -18.102 1.00 90.31 215 PRO A C 1
ATOM 1703 O O . PRO A 1 215 ? 20.035 -5.231 -17.992 1.00 90.31 215 PRO A O 1
ATOM 1706 N N . GLU A 1 216 ? 21.770 -3.844 -17.742 1.00 88.25 216 GLU A N 1
ATOM 1707 C CA . GLU A 1 216 ? 22.756 -4.816 -17.259 1.00 88.25 216 GLU A CA 1
ATOM 1708 C C . GLU A 1 216 ? 22.327 -5.450 -15.932 1.00 88.25 216 GLU A C 1
ATOM 1710 O O . GLU A 1 216 ? 22.491 -6.650 -15.743 1.00 88.25 216 GLU A O 1
ATOM 1715 N N . HIS A 1 217 ? 21.676 -4.682 -15.055 1.00 87.44 217 HIS A N 1
ATOM 1716 C CA . HIS A 1 217 ? 21.178 -5.185 -13.770 1.00 87.44 217 HIS A CA 1
ATOM 1717 C C . HIS A 1 217 ? 20.055 -6.219 -13.937 1.00 87.44 217 HIS A C 1
ATOM 1719 O O . HIS A 1 217 ? 19.748 -6.969 -13.010 1.00 87.44 217 HIS A O 1
ATOM 1725 N N . LEU A 1 218 ? 19.404 -6.265 -15.107 1.00 89.12 218 LEU A N 1
ATOM 1726 C CA . LEU A 1 218 ? 18.403 -7.291 -15.381 1.00 89.12 218 LEU A CA 1
ATOM 1727 C C . LEU A 1 218 ? 19.035 -8.675 -15.492 1.00 89.12 218 LEU A C 1
ATOM 1729 O O . LEU A 1 218 ? 18.354 -9.645 -15.189 1.00 89.12 218 LEU A O 1
ATOM 1733 N N . ASP A 1 219 ? 20.299 -8.789 -15.892 1.00 86.94 219 ASP A N 1
ATOM 1734 C CA . ASP A 1 219 ? 20.950 -10.094 -16.017 1.00 86.94 219 ASP A CA 1
ATOM 1735 C C . ASP A 1 219 ? 21.032 -10.779 -14.644 1.00 86.94 219 ASP A C 1
ATOM 1737 O O . ASP A 1 219 ? 20.664 -11.948 -14.512 1.00 86.94 219 ASP A O 1
ATOM 1741 N N . ASP A 1 220 ? 21.387 -10.016 -13.606 1.00 85.06 220 ASP A N 1
ATOM 1742 C CA . ASP A 1 220 ? 21.396 -10.491 -12.222 1.00 85.06 220 ASP A CA 1
ATOM 1743 C C . ASP A 1 220 ? 19.984 -10.835 -11.745 1.00 85.06 220 ASP A C 1
ATOM 1745 O O . ASP A 1 220 ? 19.763 -11.909 -11.191 1.00 85.06 220 ASP A O 1
ATOM 1749 N N . LEU A 1 221 ? 18.998 -9.964 -12.005 1.00 86.81 221 LEU A N 1
ATOM 1750 C CA . LEU A 1 221 ? 17.610 -10.198 -11.591 1.00 86.81 221 LEU A CA 1
ATOM 1751 C C . LEU A 1 221 ? 17.023 -11.465 -12.223 1.00 86.81 221 LEU A C 1
ATOM 1753 O O . LEU A 1 221 ? 16.352 -12.251 -11.558 1.00 86.81 221 LEU A O 1
ATOM 1757 N N . LEU A 1 222 ? 17.240 -11.631 -13.526 1.00 87.00 222 LEU A N 1
ATOM 1758 C CA . LEU A 1 222 ? 16.693 -12.723 -14.324 1.00 87.00 222 LEU A CA 1
ATOM 1759 C C . LEU A 1 222 ? 17.472 -14.027 -14.112 1.00 87.00 222 LEU A C 1
ATOM 1761 O O . LEU A 1 222 ? 16.925 -15.102 -14.345 1.00 87.00 222 LEU A O 1
ATOM 1765 N N . GLY A 1 223 ? 18.708 -13.957 -13.611 1.00 84.88 223 GLY A N 1
ATOM 1766 C CA . GLY A 1 223 ? 19.472 -15.120 -13.160 1.00 84.88 223 GLY A CA 1
ATOM 1767 C C . GLY A 1 223 ? 18.926 -15.767 -11.880 1.00 84.88 223 GLY A C 1
ATOM 1768 O O . GLY A 1 223 ? 19.280 -16.906 -11.567 1.00 84.88 223 GLY A O 1
ATOM 1769 N N . LEU A 1 224 ? 18.053 -15.076 -11.141 1.00 84.31 224 LEU A N 1
ATOM 1770 C CA . LEU A 1 224 ? 17.523 -15.558 -9.869 1.00 84.31 224 LEU A CA 1
ATOM 1771 C C . LEU A 1 224 ? 16.324 -16.510 -10.058 1.00 84.31 224 LEU A C 1
ATOM 1773 O O . LEU A 1 224 ? 15.408 -16.240 -10.843 1.00 84.31 224 LEU A O 1
ATOM 1777 N N . PRO A 1 225 ? 16.268 -17.626 -9.309 1.00 83.62 225 PRO A N 1
ATOM 1778 C CA . PRO A 1 225 ? 15.158 -18.563 -9.406 1.00 83.62 225 PRO A CA 1
ATOM 1779 C C . PRO A 1 225 ? 13.888 -17.996 -8.757 1.00 83.62 225 PRO A C 1
ATOM 1781 O O . PRO A 1 225 ? 13.906 -17.518 -7.623 1.00 83.62 225 PRO A O 1
ATOM 1784 N N . SER A 1 226 ? 12.756 -18.124 -9.453 1.00 86.75 226 SER A N 1
ATOM 1785 C CA . SER A 1 226 ? 11.429 -17.887 -8.881 1.00 86.75 226 SER A CA 1
ATOM 1786 C C . SER A 1 226 ? 10.381 -18.781 -9.535 1.00 86.75 226 SER A C 1
ATOM 1788 O O . SER A 1 226 ? 10.272 -18.844 -10.758 1.00 86.75 226 SER A O 1
ATOM 1790 N N . ASP A 1 227 ? 9.589 -19.463 -8.715 1.00 85.88 227 ASP A N 1
ATOM 1791 C CA . ASP A 1 227 ? 8.441 -20.282 -9.117 1.00 85.88 227 ASP A CA 1
ATOM 1792 C C . ASP A 1 227 ? 7.096 -19.601 -8.796 1.00 85.88 227 ASP A C 1
ATOM 1794 O O . ASP A 1 227 ? 6.037 -20.023 -9.271 1.00 85.88 227 ASP A O 1
ATOM 1798 N N . ARG A 1 228 ? 7.128 -18.529 -7.995 1.00 90.50 228 ARG A N 1
ATOM 1799 C CA . ARG A 1 228 ? 5.940 -17.864 -7.445 1.00 90.50 228 ARG A CA 1
ATOM 1800 C C . ARG A 1 228 ? 5.676 -16.480 -8.003 1.00 90.50 228 ARG A C 1
ATOM 1802 O O . ARG A 1 228 ? 4.519 -16.065 -7.948 1.00 90.50 228 ARG A O 1
ATOM 1809 N N . LEU A 1 229 ? 6.681 -15.795 -8.551 1.00 92.94 229 LEU A N 1
ATOM 1810 C CA . LEU A 1 229 ? 6.536 -14.403 -8.966 1.00 92.94 229 LEU A CA 1
ATOM 1811 C C . LEU A 1 229 ? 5.448 -14.251 -10.039 1.00 92.94 229 LEU A C 1
ATOM 1813 O O . LEU A 1 229 ? 5.541 -14.798 -11.141 1.00 92.94 229 LEU A O 1
ATOM 1817 N N . ARG A 1 230 ? 4.396 -13.499 -9.700 1.00 92.75 230 ARG A N 1
ATOM 1818 C CA . ARG A 1 230 ? 3.251 -13.199 -10.572 1.00 92.75 230 ARG A CA 1
ATOM 1819 C C . ARG A 1 230 ? 3.264 -11.770 -11.072 1.00 92.75 230 ARG A C 1
ATOM 1821 O O . ARG A 1 230 ? 2.822 -11.540 -12.194 1.00 92.75 230 ARG A O 1
ATOM 1828 N N . THR A 1 231 ? 3.792 -10.838 -10.290 1.00 91.19 231 THR A N 1
ATOM 1829 C CA . THR A 1 231 ? 3.857 -9.430 -10.673 1.00 91.19 231 THR A CA 1
ATOM 1830 C C . THR A 1 231 ? 5.263 -8.887 -10.486 1.00 91.19 231 THR A C 1
ATOM 1832 O O . THR A 1 231 ? 5.830 -8.991 -9.401 1.00 91.19 231 THR A O 1
ATOM 1835 N N . LEU A 1 232 ? 5.788 -8.258 -11.535 1.00 92.00 232 LEU A N 1
ATOM 1836 C CA . LEU A 1 232 ? 7.063 -7.555 -11.521 1.00 92.00 232 LEU A CA 1
ATOM 1837 C C . LEU A 1 232 ? 6.858 -6.120 -12.008 1.00 92.00 232 LEU A C 1
ATOM 1839 O O . LEU A 1 232 ? 6.392 -5.902 -13.129 1.00 92.00 232 LEU A O 1
ATOM 1843 N N . ARG A 1 233 ? 7.222 -5.139 -11.182 1.00 87.12 233 ARG A N 1
ATOM 1844 C CA . ARG A 1 233 ? 7.196 -3.719 -11.547 1.00 87.12 233 ARG A CA 1
ATOM 1845 C C . ARG A 1 233 ? 8.623 -3.193 -11.639 1.00 87.12 233 ARG A C 1
ATOM 1847 O O . ARG A 1 233 ? 9.374 -3.233 -10.672 1.00 87.12 233 ARG A O 1
ATOM 1854 N N . LEU A 1 234 ? 8.981 -2.694 -12.817 1.00 88.19 234 LEU A N 1
ATOM 1855 C CA . LEU A 1 234 ? 10.285 -2.099 -13.131 1.00 88.19 234 LEU A CA 1
ATOM 1856 C C . LEU A 1 234 ? 10.144 -0.657 -13.638 1.00 88.19 234 LEU A C 1
ATOM 1858 O O . LEU A 1 234 ? 11.087 -0.088 -14.186 1.00 88.19 234 LEU A O 1
ATOM 1862 N N . SER A 1 235 ? 8.960 -0.070 -13.477 1.00 80.00 235 SER A N 1
ATOM 1863 C CA . SER A 1 235 ? 8.613 1.273 -13.936 1.00 80.00 235 SER A CA 1
ATOM 1864 C C . SER A 1 235 ? 9.645 2.332 -13.517 1.00 80.00 235 SER A C 1
ATOM 1866 O O . SER A 1 235 ? 10.189 2.290 -12.418 1.00 80.00 235 SER A O 1
ATOM 1868 N N . ARG A 1 236 ? 9.880 3.332 -14.373 1.00 72.12 236 ARG A N 1
ATOM 1869 C CA . ARG A 1 236 ? 10.832 4.444 -14.167 1.00 72.12 236 ARG A CA 1
ATOM 1870 C C . ARG A 1 236 ? 12.292 4.039 -13.921 1.00 72.12 236 ARG A C 1
ATOM 1872 O O . ARG A 1 236 ? 13.041 4.777 -13.288 1.00 72.12 236 ARG A O 1
ATOM 1879 N N . ASN A 1 237 ? 12.704 2.890 -14.427 1.00 77.25 237 ASN A N 1
ATOM 1880 C CA . ASN A 1 237 ? 14.118 2.574 -14.581 1.00 77.25 237 ASN A CA 1
ATOM 1881 C C . ASN A 1 237 ? 14.569 2.912 -16.012 1.00 77.25 237 ASN A C 1
ATOM 1883 O O . ASN A 1 237 ? 13.771 2.702 -16.933 1.00 77.25 237 ASN A O 1
ATOM 1887 N N . PRO A 1 238 ? 15.793 3.430 -16.227 1.00 80.50 238 PRO A N 1
ATOM 1888 C CA . PRO A 1 238 ? 16.332 3.752 -17.553 1.00 80.50 238 PRO A CA 1
ATOM 1889 C C . PRO A 1 238 ? 16.697 2.480 -18.345 1.00 80.50 238 PRO A C 1
ATOM 1891 O O . PRO A 1 238 ? 17.845 2.247 -18.697 1.00 80.50 238 PRO A O 1
ATOM 1894 N N . LEU A 1 239 ? 15.704 1.625 -18.601 1.00 88.25 239 LEU A N 1
ATOM 1895 C CA . LEU A 1 239 ? 15.888 0.340 -19.276 1.00 88.25 239 LEU A CA 1
ATOM 1896 C C . LEU A 1 239 ? 15.942 0.487 -20.798 1.00 88.25 239 LEU A C 1
ATOM 1898 O O . LEU A 1 239 ? 16.616 -0.294 -21.462 1.00 88.25 239 LEU A O 1
ATOM 1902 N N . GLU A 1 240 ? 15.219 1.458 -21.357 1.00 91.25 240 GLU A N 1
ATOM 1903 C CA . GLU A 1 240 ? 15.137 1.685 -22.802 1.00 91.25 240 GLU A CA 1
ATOM 1904 C C . GLU A 1 240 ? 14.774 0.400 -23.585 1.00 91.25 240 GLU A C 1
ATOM 1906 O O . GLU A 1 240 ? 14.289 -0.596 -23.036 1.00 91.25 240 GLU A O 1
ATOM 1911 N N . ASP A 1 241 ? 14.982 0.399 -24.901 1.00 94.81 241 ASP A N 1
ATOM 1912 C CA . ASP A 1 241 ? 14.714 -0.786 -25.722 1.00 94.81 241 ASP A CA 1
ATOM 1913 C C . ASP A 1 241 ? 15.680 -1.945 -25.407 1.00 94.81 241 ASP A C 1
ATOM 1915 O O . ASP A 1 241 ? 15.314 -3.110 -25.570 1.00 94.81 241 ASP A O 1
ATOM 1919 N N . ALA A 1 242 ? 16.884 -1.649 -24.906 1.00 94.38 242 ALA A N 1
ATOM 1920 C CA . ALA A 1 242 ? 17.873 -2.653 -24.516 1.00 94.38 242 ALA A CA 1
ATOM 1921 C C . ALA A 1 242 ? 17.373 -3.542 -23.365 1.00 94.38 242 ALA A C 1
ATOM 1923 O O . ALA A 1 242 ? 17.455 -4.769 -23.444 1.00 94.38 242 ALA A O 1
ATOM 1924 N N . GLY A 1 243 ? 16.785 -2.953 -22.323 1.00 94.00 243 GLY A N 1
ATOM 1925 C CA . GLY A 1 243 ? 16.203 -3.706 -21.218 1.00 94.00 243 GLY A CA 1
ATOM 1926 C C . GLY A 1 243 ? 14.959 -4.491 -21.634 1.00 94.00 243 GLY A C 1
ATOM 1927 O O . GLY A 1 243 ? 14.773 -5.622 -21.191 1.00 94.00 243 GLY A O 1
ATOM 1928 N N . ALA A 1 244 ? 14.146 -3.961 -22.556 1.00 93.56 244 ALA A N 1
ATOM 1929 C CA . ALA A 1 244 ? 13.026 -4.713 -23.128 1.00 93.56 244 ALA A CA 1
ATOM 1930 C C . ALA A 1 244 ? 13.489 -5.958 -23.906 1.00 93.56 244 ALA A C 1
ATOM 1932 O O . ALA A 1 244 ? 12.879 -7.021 -23.786 1.00 93.56 244 ALA A O 1
ATOM 1933 N N . LEU A 1 245 ? 14.585 -5.850 -24.664 1.00 93.69 245 LEU A N 1
ATOM 1934 C CA . LEU A 1 245 ? 15.195 -6.984 -25.361 1.00 93.69 245 LEU A CA 1
ATOM 1935 C C . LEU A 1 245 ? 15.744 -8.029 -24.383 1.00 93.69 245 LEU A C 1
ATOM 1937 O O . LEU A 1 245 ? 15.511 -9.219 -24.588 1.00 93.69 245 LEU A O 1
ATOM 1941 N N . ARG A 1 246 ? 16.411 -7.604 -23.301 1.00 93.69 246 ARG A N 1
ATOM 1942 C CA . ARG A 1 246 ? 16.885 -8.513 -22.243 1.00 93.69 246 ARG A CA 1
ATOM 1943 C C . ARG A 1 246 ? 15.729 -9.234 -21.558 1.00 93.69 246 ARG A C 1
ATOM 1945 O O . ARG A 1 246 ? 15.770 -10.452 -21.452 1.00 93.69 246 ARG A O 1
ATOM 1952 N N . LEU A 1 247 ? 14.661 -8.525 -21.186 1.00 92.69 247 LEU A N 1
ATOM 1953 C CA . LEU A 1 247 ? 13.446 -9.143 -20.641 1.00 92.69 247 LEU A CA 1
ATOM 1954 C C . LEU A 1 247 ? 12.844 -10.150 -21.628 1.00 92.69 247 LEU A C 1
ATOM 1956 O O . LEU A 1 247 ? 12.490 -11.255 -21.245 1.00 92.69 247 LEU A O 1
ATOM 1960 N N . ALA A 1 248 ? 12.754 -9.819 -22.913 1.00 90.19 248 ALA A N 1
ATOM 1961 C CA . ALA A 1 248 ? 12.214 -10.750 -23.901 1.00 90.19 248 ALA A CA 1
ATOM 1962 C C . ALA A 1 248 ? 13.086 -12.008 -24.087 1.00 90.19 248 ALA A C 1
ATOM 1964 O O . ALA A 1 248 ? 12.548 -13.092 -24.306 1.00 90.19 248 ALA A O 1
ATOM 1965 N N . ALA A 1 249 ? 14.412 -11.865 -24.009 1.00 86.50 249 ALA A N 1
ATOM 1966 C CA . ALA A 1 249 ? 15.367 -12.938 -24.284 1.00 86.50 249 ALA A CA 1
ATOM 1967 C C . ALA A 1 249 ? 15.703 -13.808 -23.064 1.00 86.50 249 ALA A C 1
ATOM 1969 O O . ALA A 1 249 ? 15.933 -15.006 -23.218 1.00 86.50 249 ALA A O 1
ATOM 1970 N N . LEU A 1 250 ? 15.766 -13.207 -21.875 1.00 84.12 250 LEU A N 1
ATOM 1971 C CA . LEU A 1 250 ? 16.325 -13.812 -20.666 1.00 84.12 250 LEU A CA 1
ATOM 1972 C C . LEU A 1 250 ? 15.281 -14.064 -19.577 1.00 84.12 250 LEU A C 1
ATOM 1974 O O . LEU A 1 250 ? 15.628 -14.677 -18.571 1.00 84.12 250 LEU A O 1
ATOM 1978 N N . LEU A 1 251 ? 14.025 -13.616 -19.740 1.00 79.69 251 LEU A N 1
ATOM 1979 C CA . LEU A 1 251 ? 12.996 -13.886 -18.734 1.00 79.69 251 LEU A CA 1
ATOM 1980 C C . LEU A 1 251 ? 12.838 -15.406 -18.563 1.00 79.69 251 LEU A C 1
ATOM 1982 O O . LEU A 1 251 ? 12.452 -16.079 -19.529 1.00 79.69 251 LEU A O 1
ATOM 1986 N N . PRO A 1 252 ? 13.086 -15.944 -17.353 1.00 75.44 252 PRO A N 1
ATOM 1987 C CA . PRO A 1 252 ? 13.003 -17.377 -17.111 1.00 75.44 252 PRO A CA 1
ATOM 1988 C C . PRO A 1 252 ? 11.582 -17.913 -17.329 1.00 75.44 252 PRO A C 1
ATOM 1990 O O . PRO A 1 252 ? 10.633 -17.191 -17.666 1.00 75.44 252 PRO A O 1
ATOM 1993 N N . GLU A 1 253 ? 11.372 -19.196 -17.046 1.00 78.94 253 GLU A N 1
ATOM 1994 C CA . GLU A 1 253 ? 10.024 -19.779 -16.963 1.00 78.94 253 GLU A CA 1
ATOM 1995 C C . GLU A 1 253 ? 9.227 -19.300 -15.731 1.00 78.94 253 GLU A C 1
ATOM 1997 O O . GLU A 1 253 ? 8.426 -20.030 -15.150 1.00 78.94 253 GLU A O 1
ATOM 2002 N N . TRP A 1 254 ? 9.409 -18.038 -15.335 1.00 85.50 254 TRP A N 1
ATOM 2003 C CA . TRP A 1 254 ? 8.544 -17.377 -14.376 1.00 85.50 254 TRP A CA 1
ATOM 2004 C C . TRP A 1 254 ? 7.114 -17.383 -14.904 1.00 85.50 254 TRP A C 1
ATOM 2006 O O . TRP A 1 254 ? 6.839 -17.054 -16.062 1.00 85.50 254 TRP A O 1
ATOM 2016 N N . SER A 1 255 ? 6.180 -17.728 -14.025 1.00 84.25 255 SER A N 1
ATOM 2017 C CA . SER A 1 255 ? 4.754 -17.738 -14.341 1.00 84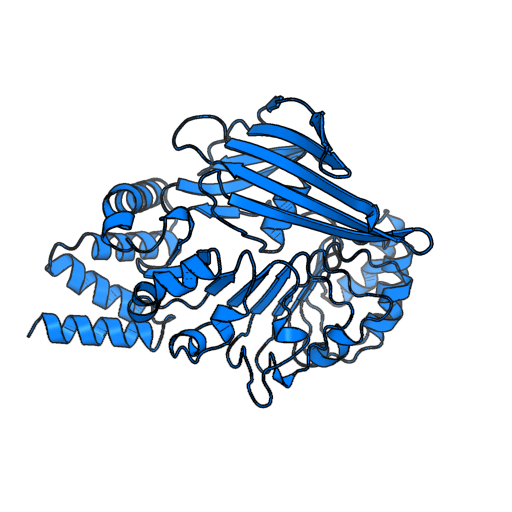.25 255 SER A CA 1
ATOM 2018 C C . SER A 1 255 ? 4.135 -16.348 -14.147 1.00 84.25 255 SER A C 1
ATOM 2020 O O . SER A 1 255 ? 3.121 -16.192 -13.453 1.00 84.25 255 SER A O 1
ATOM 2022 N N . LEU A 1 256 ? 4.786 -15.342 -14.736 1.00 90.06 256 LEU A N 1
ATOM 2023 C CA . LEU A 1 256 ? 4.479 -13.931 -14.555 1.00 90.06 256 LEU A CA 1
ATOM 2024 C C . LEU A 1 256 ? 3.127 -13.589 -15.192 1.00 90.06 256 LEU A C 1
ATOM 2026 O O . LEU A 1 256 ? 2.941 -13.723 -16.398 1.00 90.06 256 LEU A O 1
ATOM 2030 N N . ALA A 1 257 ? 2.192 -13.114 -14.375 1.00 90.81 257 ALA A N 1
ATOM 2031 C CA . ALA A 1 257 ? 0.886 -12.642 -14.814 1.00 90.81 257 ALA A CA 1
ATOM 2032 C C . ALA A 1 257 ? 0.919 -11.169 -15.245 1.00 90.81 257 ALA A C 1
ATOM 2034 O O . ALA A 1 257 ? 0.154 -10.791 -16.124 1.00 90.81 257 ALA A O 1
ATOM 2035 N N . ARG A 1 258 ? 1.799 -10.343 -14.655 1.00 89.88 258 ARG A N 1
ATOM 2036 C CA . ARG A 1 258 ? 1.884 -8.901 -14.934 1.00 89.88 258 ARG A CA 1
ATOM 2037 C C . ARG A 1 258 ? 3.324 -8.382 -14.905 1.00 89.88 258 ARG A C 1
ATOM 2039 O O . ARG A 1 258 ? 4.048 -8.616 -13.938 1.00 89.88 258 ARG A O 1
ATOM 2046 N N . LEU A 1 259 ? 3.699 -7.624 -15.932 1.00 91.56 259 LEU A N 1
ATOM 2047 C CA . LEU A 1 259 ? 4.966 -6.905 -16.055 1.00 91.56 259 LEU A CA 1
ATOM 2048 C C . LEU A 1 259 ? 4.700 -5.420 -16.300 1.00 91.56 259 LEU A C 1
ATOM 2050 O O . LEU A 1 259 ? 4.065 -5.054 -17.290 1.00 91.56 259 LEU A O 1
ATOM 2054 N N . GLU A 1 260 ? 5.225 -4.554 -15.437 1.00 87.31 260 GLU A N 1
ATOM 2055 C CA . GLU A 1 260 ? 5.051 -3.108 -15.575 1.00 87.31 260 GLU A CA 1
ATOM 2056 C C . GLU A 1 260 ? 6.354 -2.375 -15.881 1.00 87.31 260 GLU A C 1
ATOM 2058 O O . GLU A 1 260 ? 7.334 -2.479 -15.143 1.00 87.31 260 GLU A O 1
ATOM 2063 N N . LEU A 1 261 ? 6.332 -1.594 -16.961 1.00 84.56 261 LEU A N 1
ATOM 2064 C CA . LEU A 1 261 ? 7.476 -0.880 -17.536 1.00 84.56 261 LEU A CA 1
ATOM 2065 C C . LEU A 1 261 ? 7.121 0.585 -17.840 1.00 84.56 261 LEU A C 1
ATOM 2067 O O . LEU A 1 261 ? 7.538 1.171 -18.846 1.00 84.56 261 LEU A O 1
ATOM 2071 N N . VAL A 1 262 ? 6.276 1.185 -17.003 1.00 78.81 262 VAL A N 1
ATOM 2072 C CA . VAL A 1 262 ? 5.790 2.551 -17.212 1.00 78.81 262 VAL A CA 1
ATOM 2073 C C . VAL A 1 262 ? 6.940 3.534 -17.024 1.00 78.81 262 VAL A C 1
ATOM 2075 O O . VAL A 1 262 ? 7.596 3.547 -15.987 1.00 78.81 262 VAL A O 1
ATOM 2078 N N . GLY A 1 263 ? 7.172 4.398 -18.012 1.00 71.50 263 GLY A N 1
ATOM 2079 C CA . GLY A 1 263 ? 8.232 5.406 -17.926 1.00 71.50 263 GLY A CA 1
ATOM 2080 C C . GLY A 1 263 ? 9.651 4.838 -18.023 1.00 71.50 263 GLY A C 1
ATOM 2081 O O . GLY A 1 263 ? 10.577 5.483 -17.552 1.00 71.50 263 GLY A O 1
ATOM 2082 N N . CYS A 1 264 ? 9.833 3.660 -18.628 1.00 80.31 264 CYS A N 1
ATOM 2083 C CA . CYS A 1 264 ? 11.153 3.054 -18.847 1.00 80.31 264 CYS A CA 1
ATOM 2084 C C . CYS A 1 264 ? 11.875 3.524 -20.126 1.00 80.31 264 CYS A C 1
ATOM 2086 O O . CYS A 1 264 ? 12.887 2.945 -20.500 1.00 80.31 264 CYS A O 1
ATOM 2088 N N . GLY A 1 265 ? 11.341 4.521 -20.842 1.00 79.06 265 GLY A N 1
ATOM 2089 C CA . GLY A 1 265 ? 11.942 5.013 -22.091 1.00 79.06 265 GLY A CA 1
ATOM 2090 C C . GLY A 1 265 ? 11.733 4.111 -23.317 1.00 79.06 265 GLY A C 1
ATOM 2091 O O . GLY A 1 265 ? 12.442 4.257 -24.304 1.00 79.06 265 GLY A O 1
ATOM 2092 N N . LEU A 1 266 ? 10.763 3.188 -23.279 1.00 85.75 266 LEU A N 1
ATOM 2093 C CA . LEU A 1 266 ? 10.511 2.249 -24.379 1.00 85.75 266 LEU A CA 1
ATOM 2094 C C . LEU A 1 266 ? 9.980 2.942 -25.639 1.00 85.75 266 LEU A C 1
ATOM 2096 O O . LEU A 1 266 ? 8.965 3.651 -25.591 1.00 85.75 266 LEU A O 1
ATOM 2100 N N . THR A 1 267 ? 10.586 2.640 -26.785 1.00 90.94 267 THR A N 1
ATOM 2101 C CA . THR A 1 267 ? 10.050 3.009 -28.098 1.00 90.94 267 THR A CA 1
ATOM 2102 C C . THR A 1 267 ? 9.075 1.940 -28.611 1.00 90.94 267 THR A C 1
ATOM 2104 O O . THR A 1 267 ? 8.736 0.971 -27.924 1.00 90.94 267 THR A O 1
ATOM 2107 N N . ALA A 1 268 ? 8.582 2.099 -29.843 1.00 89.25 268 ALA A N 1
ATOM 2108 C CA . ALA A 1 268 ? 7.792 1.059 -30.498 1.00 89.25 268 ALA A CA 1
ATOM 2109 C C . ALA A 1 268 ? 8.582 -0.254 -30.674 1.00 89.25 268 ALA A C 1
ATOM 2111 O O . ALA A 1 268 ? 7.982 -1.326 -30.608 1.00 89.25 268 ALA A O 1
ATOM 2112 N N . ALA A 1 269 ? 9.906 -0.178 -30.851 1.00 91.31 269 ALA A N 1
ATOM 2113 C CA . ALA A 1 269 ? 10.760 -1.351 -31.012 1.00 91.31 269 ALA A CA 1
ATOM 2114 C C . ALA A 1 269 ? 10.858 -2.159 -29.709 1.00 91.31 269 ALA A C 1
ATOM 2116 O O . ALA A 1 269 ? 10.609 -3.365 -29.729 1.00 91.31 269 ALA A O 1
ATOM 2117 N N . GLY A 1 270 ? 11.098 -1.505 -28.567 1.00 91.25 270 GLY A N 1
ATOM 2118 C CA . GLY A 1 270 ? 11.088 -2.171 -27.261 1.00 91.25 270 GLY A CA 1
ATOM 2119 C C . GLY A 1 270 ? 9.731 -2.793 -26.931 1.00 91.25 270 GLY A C 1
ATOM 2120 O O . GLY A 1 270 ? 9.659 -3.935 -26.484 1.00 91.25 270 GLY A O 1
ATOM 2121 N N . LYS A 1 271 ? 8.623 -2.102 -27.237 1.00 90.38 271 LYS A N 1
ATOM 2122 C CA . LYS A 1 271 ? 7.272 -2.672 -27.065 1.00 90.38 271 LYS A CA 1
ATOM 2123 C C . LYS A 1 271 ? 7.042 -3.911 -27.933 1.00 90.38 271 LYS A C 1
ATOM 2125 O O . LYS A 1 271 ? 6.426 -4.866 -27.468 1.00 90.38 271 LYS A O 1
ATOM 2130 N N . ALA A 1 272 ? 7.537 -3.908 -29.171 1.00 91.00 272 ALA A N 1
ATOM 2131 C CA . ALA A 1 272 ? 7.439 -5.055 -30.069 1.00 91.00 272 ALA A CA 1
ATOM 2132 C C . ALA A 1 272 ? 8.278 -6.247 -29.581 1.00 91.00 272 ALA A C 1
ATOM 2134 O O . ALA A 1 272 ? 7.814 -7.382 -29.670 1.00 91.00 272 ALA A O 1
ATOM 2135 N N . ALA A 1 273 ? 9.463 -6.002 -29.008 1.00 91.69 273 ALA A N 1
ATOM 2136 C CA . ALA A 1 273 ? 10.308 -7.052 -28.436 1.00 91.69 273 ALA A CA 1
ATOM 2137 C C . ALA A 1 273 ? 9.588 -7.844 -27.333 1.00 91.69 273 ALA A C 1
ATOM 2139 O O . ALA A 1 273 ? 9.714 -9.063 -27.250 1.00 91.69 273 ALA A O 1
ATOM 2140 N N . LEU A 1 274 ? 8.761 -7.171 -26.530 1.00 90.81 274 LEU A N 1
ATOM 2141 C CA . LEU A 1 274 ? 8.034 -7.802 -25.431 1.00 90.81 274 LEU A CA 1
ATOM 2142 C C . LEU A 1 274 ? 6.771 -8.561 -25.875 1.00 90.81 274 LEU A C 1
ATOM 2144 O O . LEU A 1 274 ? 6.161 -9.253 -25.061 1.00 90.81 274 LEU A O 1
ATOM 2148 N N . ALA A 1 275 ? 6.363 -8.484 -27.147 1.00 87.12 275 ALA A N 1
ATOM 2149 C CA . ALA A 1 275 ? 5.135 -9.124 -27.632 1.00 87.12 275 ALA A CA 1
ATOM 2150 C C . ALA A 1 275 ? 5.111 -10.648 -27.391 1.00 87.12 275 ALA A C 1
ATOM 2152 O O . ALA A 1 275 ? 4.049 -11.219 -27.138 1.00 87.12 275 ALA A O 1
ATOM 2153 N N . GLY A 1 276 ? 6.280 -11.301 -27.398 1.00 83.62 276 GLY A N 1
ATOM 2154 C CA . GLY A 1 276 ? 6.407 -12.723 -27.064 1.00 83.62 276 GLY A CA 1
ATOM 2155 C C . GLY A 1 276 ? 6.035 -13.052 -25.612 1.00 83.62 276 GLY A C 1
ATOM 2156 O O . GLY A 1 276 ? 5.479 -14.116 -25.350 1.00 83.62 276 GLY A O 1
ATOM 2157 N N . LEU A 1 277 ? 6.264 -12.128 -24.673 1.00 84.44 277 LEU A N 1
ATOM 2158 C CA . LEU A 1 277 ? 5.848 -12.286 -23.276 1.00 84.44 277 LEU A CA 1
ATOM 2159 C C . LEU A 1 277 ? 4.331 -12.130 -23.127 1.00 84.44 277 LEU A C 1
ATOM 2161 O O . LEU A 1 277 ? 3.704 -12.912 -22.414 1.00 84.44 277 LEU A O 1
ATOM 2165 N N . ALA A 1 278 ? 3.722 -11.198 -23.867 1.00 81.19 278 ALA A N 1
ATOM 2166 C CA . ALA A 1 278 ? 2.265 -11.058 -23.899 1.00 81.19 278 ALA A CA 1
ATOM 2167 C C . ALA A 1 278 ? 1.578 -12.329 -24.418 1.00 81.19 278 ALA A C 1
ATOM 2169 O O . ALA A 1 278 ? 0.564 -12.763 -23.871 1.00 81.19 278 ALA A O 1
ATOM 2170 N N . ALA A 1 279 ? 2.170 -12.983 -25.421 1.00 81.19 279 ALA A N 1
ATOM 2171 C CA . ALA A 1 279 ? 1.669 -14.250 -25.953 1.00 81.19 279 ALA A CA 1
ATOM 2172 C C . ALA A 1 279 ? 1.702 -15.405 -24.929 1.00 81.19 279 ALA A C 1
ATOM 2174 O O . ALA A 1 279 ? 0.928 -16.351 -25.059 1.00 81.19 279 ALA A O 1
ATOM 2175 N N . ARG A 1 280 ? 2.543 -15.318 -23.885 1.00 83.94 280 ARG A N 1
ATOM 2176 C CA . ARG A 1 280 ? 2.591 -16.271 -22.757 1.00 83.94 280 ARG A CA 1
ATOM 2177 C C . ARG A 1 280 ? 1.526 -15.991 -21.683 1.00 83.94 280 ARG A C 1
ATOM 2179 O O . ARG A 1 280 ? 1.530 -16.648 -20.647 1.00 83.94 280 ARG A O 1
ATOM 2186 N N . GLY A 1 281 ? 0.621 -15.036 -21.914 1.00 84.06 281 GLY A N 1
ATOM 2187 C CA . GLY A 1 281 ? -0.423 -14.646 -20.962 1.00 84.06 281 GLY A CA 1
ATOM 2188 C C . GLY A 1 281 ? 0.029 -13.627 -19.914 1.00 84.06 281 GLY A C 1
ATOM 2189 O O . GLY A 1 281 ? -0.692 -13.406 -18.945 1.00 84.06 281 GLY A O 1
ATOM 2190 N N . CYS A 1 282 ? 1.199 -13.006 -20.097 1.00 89.56 282 CYS A N 1
ATOM 2191 C CA . CYS A 1 282 ? 1.673 -11.926 -19.238 1.00 89.56 282 CYS A CA 1
ATOM 2192 C C . CYS A 1 282 ? 1.065 -10.585 -19.679 1.00 89.56 282 CYS A C 1
ATOM 2194 O O . CYS A 1 282 ? 1.242 -10.154 -20.818 1.00 89.56 282 CYS A O 1
ATOM 2196 N N . GLU A 1 283 ? 0.362 -9.894 -18.787 1.00 89.25 283 GLU A N 1
ATOM 2197 C CA . GLU A 1 283 ? -0.102 -8.529 -19.026 1.00 89.25 283 GLU A CA 1
ATOM 2198 C C . GLU A 1 283 ? 1.090 -7.563 -18.997 1.00 89.25 283 GLU A C 1
ATOM 2200 O O . GLU A 1 283 ? 1.769 -7.436 -17.978 1.00 89.25 283 GLU A O 1
ATOM 2205 N N . ILE A 1 284 ? 1.331 -6.851 -20.101 1.00 89.44 284 ILE A N 1
ATOM 2206 C CA . ILE A 1 284 ? 2.411 -5.863 -20.188 1.00 89.44 284 ILE A CA 1
ATOM 2207 C C . ILE A 1 284 ? 1.832 -4.458 -20.101 1.00 89.44 284 ILE A C 1
ATOM 2209 O O . ILE A 1 284 ? 1.154 -3.979 -21.013 1.00 89.44 284 ILE A O 1
ATOM 2213 N N . VAL A 1 285 ? 2.181 -3.761 -19.028 1.00 83.94 285 VAL A N 1
ATOM 2214 C CA . VAL A 1 285 ? 1.728 -2.400 -18.755 1.00 83.94 285 VAL A CA 1
ATOM 2215 C C . VAL A 1 285 ? 2.860 -1.426 -19.069 1.00 83.94 285 VAL A C 1
ATOM 2217 O O . VAL A 1 285 ? 3.854 -1.341 -18.353 1.00 83.94 285 VAL A O 1
ATOM 2220 N N . THR A 1 286 ? 2.722 -0.677 -20.165 1.00 78.69 286 THR A N 1
ATOM 2221 C CA . THR A 1 286 ? 3.698 0.360 -20.582 1.00 78.69 286 THR A CA 1
ATOM 2222 C C . THR A 1 286 ? 3.142 1.782 -20.517 1.00 78.69 286 THR A C 1
ATOM 2224 O O . THR A 1 286 ? 3.863 2.750 -20.755 1.00 78.69 286 THR A O 1
ATOM 2227 N N . ALA A 1 287 ? 1.861 1.914 -20.183 1.00 66.12 287 ALA A N 1
ATOM 2228 C CA . ALA A 1 287 ? 1.190 3.171 -19.888 1.00 66.12 287 ALA A CA 1
ATOM 2229 C C . ALA A 1 287 ? 0.745 3.144 -18.419 1.00 66.12 287 ALA A C 1
ATOM 2231 O O . ALA A 1 287 ? 0.460 2.060 -17.916 1.00 66.12 287 ALA A O 1
ATOM 2232 N N . PRO A 1 288 ? 0.703 4.288 -17.715 1.00 55.91 288 PRO A N 1
ATOM 2233 C CA . PRO A 1 288 ? 0.213 4.311 -16.341 1.00 55.91 288 PRO A CA 1
ATOM 2234 C C . PRO A 1 288 ? -1.208 3.725 -16.262 1.00 55.91 288 PRO A C 1
ATOM 2236 O O . PRO A 1 288 ? -2.045 4.035 -17.111 1.00 55.91 288 PRO A O 1
ATOM 2239 N N . ASP A 1 289 ? -1.461 2.899 -15.239 1.00 49.19 289 ASP A N 1
ATOM 2240 C CA . ASP A 1 289 ? -2.809 2.460 -14.840 1.00 49.19 289 ASP A CA 1
ATOM 2241 C C . ASP A 1 289 ? -3.739 3.684 -14.653 1.00 49.19 289 ASP A C 1
ATOM 2243 O O . ASP A 1 289 ? -3.245 4.805 -14.441 1.00 49.19 289 ASP A O 1
ATOM 2247 N N . PRO A 1 290 ? -5.082 3.518 -14.697 1.00 49.72 290 PRO A N 1
ATOM 2248 C CA . PRO A 1 290 ? -5.995 4.576 -14.292 1.00 49.72 290 PRO A CA 1
ATOM 2249 C C . PRO A 1 290 ? -5.568 5.102 -12.925 1.00 49.72 290 PRO A C 1
ATOM 2251 O O . PRO A 1 290 ? -5.216 4.364 -12.008 1.00 49.72 290 PRO A O 1
ATOM 2254 N N . ALA A 1 291 ? -5.516 6.420 -12.868 1.00 57.22 291 ALA A N 1
ATOM 2255 C CA . ALA A 1 291 ? -4.741 7.164 -11.908 1.00 57.22 291 ALA A CA 1
ATOM 2256 C C . ALA A 1 291 ? -4.990 6.748 -10.439 1.00 57.22 291 ALA A C 1
ATOM 2258 O O . ALA A 1 291 ? -6.134 6.513 -10.036 1.00 57.22 291 ALA A O 1
ATOM 2259 N N . PRO A 1 292 ? -3.923 6.670 -9.626 1.00 61.28 292 PRO A N 1
ATOM 2260 C CA . PRO A 1 292 ? -3.977 6.136 -8.270 1.00 61.28 292 PRO A CA 1
ATOM 2261 C C . PRO A 1 292 ? -4.880 6.979 -7.366 1.00 61.28 292 PRO A C 1
ATOM 2263 O O . PRO A 1 292 ? -5.142 8.157 -7.634 1.00 61.28 292 PRO A O 1
ATOM 2266 N N . SER A 1 293 ? -5.357 6.371 -6.277 1.00 62.75 293 SER A N 1
ATOM 2267 C CA . SER A 1 293 ? -6.247 7.041 -5.334 1.00 62.75 293 SER A CA 1
ATOM 2268 C C . SER A 1 293 ? -5.880 6.818 -3.870 1.00 62.75 293 SER A C 1
ATOM 2270 O O . SER A 1 293 ? -5.480 5.716 -3.495 1.00 62.75 293 SER A O 1
ATOM 2272 N N . ILE A 1 294 ? -6.072 7.846 -3.044 1.00 64.12 294 ILE A N 1
ATOM 2273 C CA . ILE A 1 294 ? -5.891 7.818 -1.588 1.00 64.12 294 ILE A CA 1
ATOM 2274 C C . ILE A 1 294 ? -7.250 8.042 -0.937 1.00 64.12 294 ILE A C 1
ATOM 2276 O O . ILE A 1 294 ? -7.895 9.050 -1.218 1.00 64.12 294 ILE A O 1
ATOM 2280 N N . ASP A 1 295 ? -7.676 7.137 -0.055 1.00 63.72 295 ASP A N 1
ATOM 2281 C CA . ASP A 1 295 ? -8.794 7.420 0.847 1.00 63.72 295 ASP A CA 1
ATOM 2282 C C . ASP A 1 295 ? -8.302 8.277 2.015 1.00 63.72 295 ASP A C 1
ATOM 2284 O O . ASP A 1 295 ? -7.375 7.903 2.734 1.00 63.72 295 ASP A O 1
ATOM 2288 N N . LEU A 1 296 ? -8.908 9.447 2.175 1.00 62.22 296 LEU A N 1
ATOM 2289 C CA . LEU A 1 296 ? -8.599 10.403 3.222 1.00 62.22 296 LEU A CA 1
ATOM 2290 C C . LEU A 1 296 ? -9.748 10.369 4.224 1.00 62.22 296 LEU A C 1
ATOM 2292 O O . LEU A 1 296 ? -10.856 10.836 3.938 1.00 62.22 296 LEU A O 1
ATOM 2296 N N . VAL A 1 297 ? -9.491 9.823 5.410 1.00 59.00 297 VAL A N 1
ATOM 2297 C CA . VAL A 1 297 ? -10.495 9.700 6.474 1.00 59.00 297 VAL A CA 1
ATOM 2298 C C . VAL A 1 297 ? -11.104 11.073 6.785 1.00 59.00 297 VAL A C 1
ATOM 2300 O O . VAL A 1 297 ? -10.420 11.992 7.231 1.00 59.00 297 VAL A O 1
ATOM 2303 N N . GLY A 1 298 ? -12.404 11.215 6.505 1.00 57.34 298 GLY A N 1
ATOM 2304 C CA . GLY A 1 298 ? -13.181 12.451 6.688 1.00 57.34 298 GLY A CA 1
ATOM 2305 C C . GLY A 1 298 ? -13.166 13.444 5.512 1.00 57.34 298 GLY A C 1
ATOM 2306 O O . GLY A 1 298 ? -14.052 14.298 5.450 1.00 57.34 298 GLY A O 1
ATOM 2307 N N . LEU A 1 299 ? -12.239 13.299 4.556 1.00 61.19 299 LEU A N 1
ATOM 2308 C CA . LEU A 1 299 ? -12.040 14.203 3.406 1.00 61.19 299 LEU A CA 1
ATOM 2309 C C . LEU A 1 299 ? -12.365 13.565 2.039 1.00 61.19 299 LEU A C 1
ATOM 2311 O O . LEU A 1 299 ? -12.450 14.283 1.045 1.00 61.19 299 LEU A O 1
ATOM 2315 N N . GLY A 1 300 ? -12.565 12.243 1.988 1.00 66.19 300 GLY A N 1
ATOM 2316 C CA . GLY A 1 300 ? -12.951 11.506 0.779 1.00 66.19 300 GLY A CA 1
ATOM 2317 C C . GLY A 1 300 ? -11.787 10.885 0.014 1.00 66.19 300 GLY A C 1
ATOM 2318 O O . GLY A 1 300 ? -10.645 10.898 0.457 1.00 66.19 300 GLY A O 1
ATOM 2319 N N . THR A 1 301 ? -12.069 10.327 -1.164 1.00 71.56 301 THR A N 1
ATOM 2320 C CA . THR A 1 301 ? -11.033 9.714 -2.006 1.00 71.56 301 THR A CA 1
ATOM 2321 C C . THR A 1 301 ? -10.420 10.749 -2.946 1.00 71.56 301 THR A C 1
ATOM 2323 O O . THR A 1 301 ? -11.100 11.240 -3.852 1.00 71.56 301 THR A O 1
ATOM 2326 N N . LEU A 1 302 ? -9.133 11.044 -2.759 1.00 74.75 302 LEU A N 1
ATOM 2327 C CA . LEU A 1 302 ? -8.310 11.782 -3.712 1.00 74.75 302 LEU A CA 1
ATOM 2328 C C . LEU A 1 302 ? -7.913 10.844 -4.848 1.00 74.75 302 LEU A C 1
ATOM 2330 O O . LEU A 1 302 ? -7.212 9.869 -4.616 1.00 74.75 302 LEU A O 1
ATOM 2334 N N . ARG A 1 303 ? -8.327 11.149 -6.071 1.00 74.94 303 ARG A N 1
ATOM 2335 C CA . ARG A 1 303 ? -7.882 10.505 -7.306 1.00 74.94 303 ARG A CA 1
ATOM 2336 C C . ARG A 1 303 ? -7.011 11.472 -8.075 1.00 74.94 303 ARG A C 1
ATOM 2338 O O . ARG A 1 303 ? -7.345 12.648 -8.197 1.00 74.94 303 ARG A O 1
ATOM 2345 N N . PHE A 1 304 ? -5.921 10.981 -8.632 1.00 76.75 304 PHE A N 1
ATOM 2346 C CA . PHE A 1 304 ? -5.223 11.727 -9.668 1.00 76.75 304 PHE A CA 1
ATOM 2347 C C . PHE A 1 304 ? -5.964 11.531 -10.997 1.00 76.75 304 PHE A C 1
ATOM 2349 O O . PHE A 1 304 ? -6.777 10.623 -11.116 1.00 76.75 304 PHE A O 1
ATOM 2356 N N . VAL A 1 305 ? -5.762 12.392 -11.989 1.00 78.88 305 VAL A N 1
ATOM 2357 C CA . VAL A 1 305 ? -6.347 12.231 -13.330 1.00 78.88 305 VAL A CA 1
ATOM 2358 C C . VAL A 1 305 ? -5.316 12.690 -14.346 1.00 78.88 305 VAL A C 1
ATOM 2360 O O . VAL A 1 305 ? -4.827 13.815 -14.252 1.00 78.88 305 VAL A O 1
ATOM 2363 N N . VAL A 1 306 ? -4.980 11.844 -15.318 1.00 73.00 306 VAL A N 1
ATOM 2364 C CA . VAL A 1 306 ? -4.102 12.253 -16.423 1.00 73.00 306 VAL A CA 1
ATOM 2365 C C . VAL A 1 306 ? -4.865 13.239 -17.301 1.00 73.00 306 VAL A C 1
ATOM 2367 O O . VAL A 1 306 ? -5.967 12.942 -17.758 1.00 73.00 306 VAL A O 1
ATOM 2370 N N . VAL A 1 307 ? -4.292 14.420 -17.523 1.00 72.12 307 VAL A N 1
ATOM 2371 C CA . VAL A 1 307 ? -4.887 15.459 -18.378 1.00 72.12 307 VAL A CA 1
ATOM 2372 C C . VAL A 1 307 ? -4.109 15.560 -19.683 1.00 72.12 307 VAL A C 1
ATOM 2374 O O . VAL A 1 307 ? -4.711 15.551 -20.750 1.00 72.12 307 VAL A O 1
ATOM 2377 N N . GLU A 1 308 ? -2.778 15.593 -19.594 1.00 68.38 308 GLU A N 1
ATOM 2378 C CA . GLU A 1 308 ? -1.830 15.622 -20.718 1.00 68.38 308 GLU A CA 1
ATOM 2379 C C . GLU A 1 308 ? -0.549 14.861 -20.322 1.00 68.38 308 GLU A C 1
ATOM 2381 O O . GLU A 1 308 ? -0.389 14.558 -19.141 1.00 68.38 308 GLU A O 1
ATOM 2386 N N . ARG A 1 309 ? 0.356 14.569 -21.281 1.00 59.94 309 ARG A N 1
ATOM 2387 C CA . ARG A 1 309 ? 1.542 13.676 -21.150 1.00 59.94 309 ARG A CA 1
ATOM 2388 C C . ARG A 1 309 ? 2.191 13.623 -19.751 1.00 59.94 309 ARG A C 1
ATOM 2390 O O . ARG A 1 309 ? 2.419 12.520 -19.274 1.00 59.94 309 ARG A O 1
ATOM 2397 N N . ASP A 1 310 ? 2.413 14.772 -19.101 1.00 63.00 310 ASP A N 1
ATOM 2398 C CA . ASP A 1 310 ? 2.942 14.881 -17.724 1.00 63.00 310 ASP A CA 1
ATOM 2399 C C . ASP A 1 310 ? 2.164 15.858 -16.818 1.00 63.00 310 ASP A C 1
ATOM 2401 O O . ASP A 1 310 ? 2.654 16.303 -15.779 1.00 63.00 310 ASP A O 1
ATOM 2405 N N . ARG A 1 311 ? 0.928 16.211 -17.183 1.00 76.94 311 ARG A N 1
ATOM 2406 C CA . ARG A 1 311 ? 0.086 17.131 -16.407 1.00 76.94 311 ARG A CA 1
ATOM 2407 C C . ARG A 1 311 ? -1.076 16.371 -15.791 1.00 76.94 311 ARG A C 1
ATOM 2409 O O . ARG A 1 311 ? -1.905 15.779 -16.484 1.00 76.94 311 ARG A O 1
ATOM 2416 N N . TRP A 1 312 ? -1.145 16.439 -14.471 1.00 81.12 312 TRP A N 1
ATOM 2417 C CA . TRP A 1 312 ? -2.089 15.689 -13.661 1.00 81.12 312 TRP A CA 1
ATOM 2418 C C . TRP A 1 312 ? -3.071 16.632 -12.993 1.00 81.12 312 TRP A C 1
ATOM 2420 O O . TRP A 1 312 ? -2.680 17.606 -12.355 1.00 81.12 312 TRP A O 1
ATOM 2430 N N . GLY A 1 313 ? -4.353 16.341 -13.153 1.00 82.50 313 GLY A N 1
ATOM 2431 C CA . GLY A 1 313 ? -5.416 16.892 -12.336 1.00 82.50 313 GLY A CA 1
ATOM 2432 C C . GLY A 1 313 ? -5.614 16.039 -11.093 1.00 82.50 313 GLY A C 1
ATOM 2433 O O . GLY A 1 313 ? -5.077 14.936 -10.972 1.00 82.50 313 GLY A O 1
ATOM 2434 N N . ILE A 1 314 ? -6.431 16.552 -10.187 1.00 81.25 314 ILE A N 1
ATOM 2435 C CA . ILE A 1 314 ? -6.911 15.791 -9.045 1.00 81.25 314 ILE A CA 1
ATOM 2436 C C . ILE A 1 314 ? -8.426 15.913 -8.949 1.00 81.25 314 ILE A C 1
ATOM 2438 O O . ILE A 1 314 ? -9.022 16.960 -9.232 1.00 81.25 314 ILE A O 1
ATOM 2442 N N . GLU A 1 315 ? -9.038 14.833 -8.512 1.00 79.69 315 GLU A N 1
ATOM 2443 C CA . GLU A 1 315 ? -10.437 14.762 -8.155 1.00 79.69 315 GLU A CA 1
ATOM 2444 C C . GLU A 1 315 ? -10.537 14.343 -6.703 1.00 79.69 315 GLU A C 1
ATOM 2446 O O . GLU A 1 315 ? -9.904 13.387 -6.275 1.00 79.69 315 GLU A O 1
ATOM 2451 N N . ILE A 1 316 ? -11.356 15.050 -5.941 1.00 74.12 316 ILE A N 1
ATOM 2452 C CA . ILE A 1 316 ? -11.791 14.574 -4.634 1.00 74.12 316 ILE A CA 1
ATOM 2453 C C . ILE A 1 316 ? -13.278 14.318 -4.803 1.00 74.12 316 ILE A C 1
ATOM 2455 O O . ILE A 1 316 ? -14.029 15.248 -5.094 1.00 74.12 316 ILE A O 1
ATOM 2459 N N . GLU A 1 317 ? -13.675 13.046 -4.714 1.00 67.94 317 GLU A N 1
ATOM 2460 C CA . GLU A 1 317 ? -15.081 12.610 -4.836 1.00 67.94 317 GLU A CA 1
ATOM 2461 C C . GLU A 1 317 ? -15.714 12.906 -6.195 1.00 67.94 317 GLU A C 1
ATOM 2463 O O . GLU A 1 317 ? -16.858 13.348 -6.298 1.00 67.94 317 GLU A O 1
ATOM 2468 N N . GLY A 1 318 ? -14.939 12.716 -7.262 1.00 69.38 318 GLY A N 1
ATOM 2469 C CA . 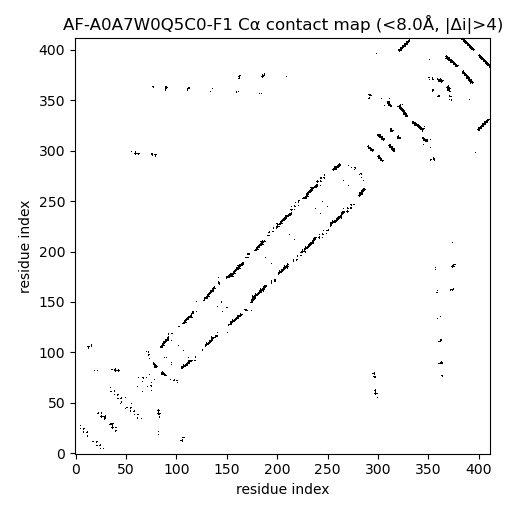GLY A 1 318 ? -15.388 13.004 -8.626 1.00 69.38 318 GLY A CA 1
ATOM 2470 C C . GLY A 1 318 ? -15.558 14.498 -8.918 1.00 69.38 318 GLY A C 1
ATOM 2471 O O . GLY A 1 318 ? -15.998 14.862 -10.005 1.00 69.38 318 GLY A O 1
ATOM 2472 N N . LYS A 1 319 ? -15.204 15.387 -7.977 1.00 78.19 319 LYS A N 1
ATOM 2473 C CA . LYS A 1 319 ? -15.120 16.829 -8.217 1.00 78.19 319 LYS A CA 1
ATOM 2474 C C . LYS A 1 319 ? -13.677 17.218 -8.482 1.00 78.19 319 LYS A C 1
ATOM 2476 O O . LYS A 1 319 ? -12.803 17.041 -7.632 1.00 78.19 319 LYS A O 1
ATOM 2481 N N . ARG A 1 320 ? -13.443 17.812 -9.648 1.00 84.12 320 ARG A N 1
ATOM 2482 C CA . ARG A 1 320 ? -12.130 18.321 -10.044 1.00 84.12 320 ARG A CA 1
ATOM 2483 C C . ARG A 1 320 ? -11.720 19.489 -9.147 1.00 84.12 320 ARG A C 1
ATOM 2485 O O . ARG A 1 320 ? -12.495 20.431 -8.967 1.00 84.12 320 ARG A O 1
ATOM 2492 N N . ARG A 1 321 ? -10.517 19.435 -8.572 1.00 84.56 321 ARG A N 1
ATOM 2493 C CA . ARG A 1 321 ? -9.977 20.503 -7.712 1.00 84.56 321 ARG A CA 1
ATOM 2494 C C . ARG A 1 321 ? -8.885 21.286 -8.433 1.00 84.56 321 ARG A C 1
ATOM 2496 O O . ARG A 1 321 ? -8.233 20.782 -9.345 1.00 84.56 321 ARG A O 1
ATOM 2503 N N . ARG A 1 322 ? -8.688 22.536 -8.006 1.00 87.94 322 ARG A N 1
ATOM 2504 C CA . ARG A 1 322 ? -7.500 23.311 -8.383 1.00 87.94 322 ARG A CA 1
ATOM 2505 C C . ARG A 1 322 ? -6.319 22.843 -7.545 1.00 87.94 322 ARG A C 1
ATOM 2507 O O . ARG A 1 322 ? -6.483 22.574 -6.357 1.00 87.94 322 ARG A O 1
ATOM 2514 N N . ILE A 1 323 ? -5.156 22.799 -8.170 1.00 86.88 323 ILE A N 1
ATOM 2515 C CA . ILE A 1 323 ? -3.886 22.457 -7.548 1.00 86.88 323 ILE A CA 1
ATOM 2516 C C . ILE A 1 323 ? -3.093 23.749 -7.420 1.00 86.88 323 ILE 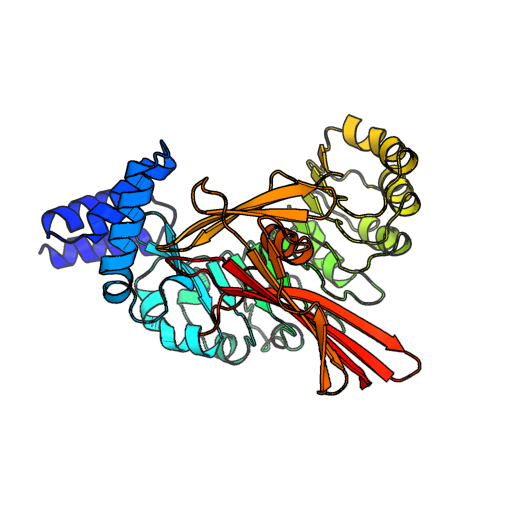A C 1
ATOM 2518 O O . ILE A 1 323 ? -2.913 24.465 -8.406 1.00 86.88 323 ILE A O 1
ATOM 2522 N N . HIS A 1 324 ? -2.660 24.048 -6.206 1.00 88.88 324 HIS A N 1
ATOM 2523 C CA . HIS A 1 324 ? -1.723 25.111 -5.892 1.00 88.88 324 HIS A CA 1
ATOM 2524 C C . HIS A 1 324 ? -0.367 24.458 -5.637 1.00 88.88 324 HIS A C 1
ATOM 2526 O O . HIS A 1 324 ? -0.279 23.598 -4.771 1.00 88.88 324 HIS A O 1
ATOM 2532 N N . TRP A 1 325 ? 0.673 24.768 -6.401 1.00 89.12 325 TRP A N 1
ATOM 2533 C CA . TRP A 1 325 ? 1.933 24.040 -6.287 1.00 89.12 325 TRP A CA 1
ATOM 2534 C C . TRP A 1 325 ? 3.162 24.913 -6.492 1.00 89.12 325 TRP A C 1
ATOM 2536 O O . TRP A 1 325 ? 3.081 25.933 -7.165 1.00 89.12 325 TRP A O 1
ATOM 2546 N N . LYS A 1 326 ? 4.288 24.506 -5.906 1.00 87.81 326 LYS A N 1
ATOM 2547 C CA . LYS A 1 326 ? 5.610 25.110 -6.119 1.00 87.81 326 LYS A CA 1
ATOM 2548 C C . LYS A 1 326 ? 6.695 24.035 -6.094 1.00 87.81 326 LYS A C 1
ATOM 2550 O O . LYS A 1 326 ? 6.479 22.970 -5.504 1.00 87.81 326 LYS A O 1
ATOM 2555 N N . ARG A 1 327 ? 7.858 24.339 -6.672 1.00 85.62 327 ARG A N 1
ATOM 2556 C CA . ARG A 1 327 ? 9.051 23.487 -6.611 1.00 85.62 327 ARG A CA 1
ATOM 2557 C C . ARG A 1 327 ? 10.203 24.241 -5.967 1.00 85.62 327 ARG A C 1
ATOM 2559 O O . ARG A 1 327 ? 10.551 25.344 -6.396 1.00 85.62 327 ARG A O 1
ATOM 2566 N N . THR A 1 328 ? 10.788 23.644 -4.942 1.00 84.44 328 THR A N 1
ATOM 2567 C CA . THR A 1 328 ? 11.991 24.150 -4.288 1.00 84.44 328 THR A CA 1
ATOM 2568 C C . THR A 1 328 ? 13.134 23.171 -4.503 1.00 84.44 328 THR A C 1
ATOM 2570 O O . THR A 1 328 ? 12.927 21.962 -4.586 1.00 84.44 328 THR A O 1
ATOM 2573 N N . GLU A 1 329 ? 14.340 23.706 -4.614 1.00 84.50 329 GLU A N 1
ATOM 2574 C CA . GLU A 1 329 ? 15.579 22.947 -4.653 1.00 84.50 329 GLU A CA 1
ATOM 2575 C C . GLU A 1 329 ? 16.476 23.447 -3.527 1.00 84.50 329 GLU A C 1
ATOM 2577 O O . GLU A 1 329 ? 16.627 24.650 -3.312 1.00 84.50 329 GLU A O 1
ATOM 2582 N N . ARG A 1 330 ? 17.061 22.529 -2.772 1.00 79.62 330 ARG A N 1
ATOM 2583 C CA . ARG A 1 330 ? 17.838 22.823 -1.583 1.00 79.62 330 ARG A CA 1
ATOM 2584 C C . ARG A 1 330 ? 19.213 22.188 -1.708 1.00 79.62 330 ARG A C 1
ATOM 2586 O O . ARG A 1 330 ? 19.336 20.980 -1.572 1.00 79.62 330 ARG A O 1
ATOM 2593 N N . ILE A 1 331 ? 20.239 23.009 -1.913 1.00 80.25 331 ILE A N 1
ATOM 2594 C CA . ILE A 1 331 ? 21.638 22.578 -2.057 1.00 80.25 331 ILE A CA 1
ATOM 2595 C C . ILE A 1 331 ? 22.436 23.114 -0.869 1.00 80.25 331 ILE A C 1
ATOM 2597 O O . ILE A 1 331 ? 22.397 24.317 -0.612 1.00 80.25 331 ILE A O 1
ATOM 2601 N N . ASP A 1 332 ? 23.123 22.247 -0.117 1.00 75.19 332 ASP A N 1
ATOM 2602 C CA . ASP A 1 332 ? 23.950 22.627 1.047 1.00 75.19 332 ASP A CA 1
ATOM 2603 C C . ASP A 1 332 ? 23.229 23.590 2.007 1.00 75.19 332 ASP A C 1
ATOM 2605 O O . ASP A 1 332 ? 23.713 24.658 2.388 1.00 75.19 332 ASP A O 1
ATOM 2609 N N . GLN A 1 333 ? 21.999 23.215 2.363 1.00 69.00 333 GLN A N 1
ATOM 2610 C CA . GLN A 1 333 ? 21.071 23.980 3.203 1.00 69.00 333 GLN A CA 1
ATOM 2611 C C . GLN A 1 333 ? 20.528 25.294 2.611 1.00 69.00 333 GLN A C 1
ATOM 2613 O O . GLN A 1 333 ? 19.651 25.886 3.244 1.00 69.00 333 GLN A O 1
ATOM 2618 N N . ARG A 1 334 ? 20.944 25.726 1.413 1.00 79.25 334 ARG A N 1
ATOM 2619 C CA . ARG A 1 334 ? 20.354 26.877 0.707 1.00 79.25 334 ARG A CA 1
ATOM 2620 C C . ARG A 1 334 ? 19.142 26.447 -0.104 1.00 79.25 334 ARG A C 1
ATOM 2622 O O . ARG A 1 334 ? 19.278 25.664 -1.033 1.00 79.25 334 ARG A O 1
ATOM 2629 N N . GLU A 1 335 ? 17.976 26.980 0.239 1.00 83.19 335 GLU A N 1
ATOM 2630 C CA . GLU A 1 335 ? 16.724 26.758 -0.489 1.00 83.19 335 GLU A CA 1
ATOM 2631 C C . GLU A 1 335 ? 16.569 27.800 -1.605 1.00 83.19 335 GLU A C 1
ATOM 2633 O O . GLU A 1 335 ? 16.649 29.005 -1.365 1.00 83.19 335 GLU A O 1
ATOM 2638 N N . THR A 1 336 ? 16.338 27.324 -2.823 1.00 86.50 336 THR A N 1
ATOM 2639 C CA . THR A 1 336 ? 16.044 28.119 -4.012 1.00 86.50 336 THR A CA 1
ATOM 2640 C C . THR A 1 336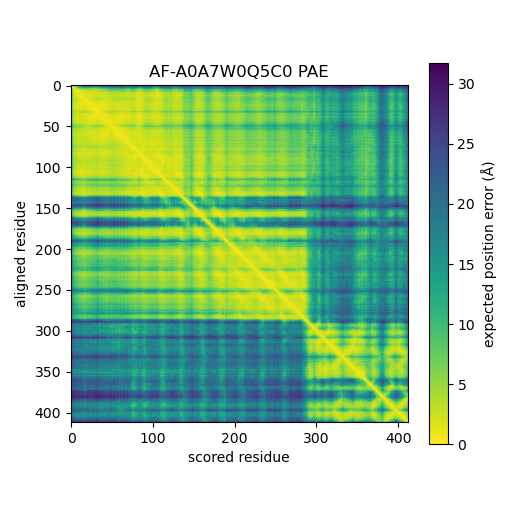 ? 14.676 27.707 -4.533 1.00 86.50 336 THR A C 1
ATOM 2642 O O . THR A 1 336 ? 14.397 26.528 -4.733 1.00 86.50 336 THR A O 1
ATOM 2645 N N . ILE A 1 337 ? 13.797 28.680 -4.755 1.00 85.31 337 ILE A N 1
ATOM 2646 C CA . ILE A 1 337 ? 12.518 28.428 -5.421 1.00 85.31 337 ILE A CA 1
ATOM 2647 C C . ILE A 1 337 ? 12.810 28.315 -6.917 1.00 85.31 337 ILE A C 1
ATOM 2649 O O . ILE A 1 337 ? 13.195 29.300 -7.544 1.00 85.31 337 ILE A O 1
ATOM 2653 N N . VAL A 1 338 ? 12.654 27.113 -7.468 1.00 87.31 338 VAL A N 1
ATOM 2654 C CA . VAL A 1 338 ? 12.876 26.837 -8.896 1.00 87.31 338 VAL A CA 1
ATOM 2655 C C . VAL A 1 338 ? 11.613 27.147 -9.690 1.00 87.31 338 VAL A C 1
ATOM 2657 O O . VAL A 1 338 ? 11.675 27.704 -10.783 1.00 87.31 338 VAL A O 1
ATOM 2660 N N . GLU A 1 339 ? 10.455 26.847 -9.105 1.00 84.62 339 GLU A N 1
ATOM 2661 C CA . GLU A 1 339 ? 9.155 27.217 -9.648 1.00 84.62 339 GLU A CA 1
ATOM 2662 C C . GLU A 1 339 ? 8.333 27.853 -8.532 1.00 84.62 339 GLU A C 1
ATOM 2664 O O . GLU A 1 339 ? 8.015 27.205 -7.530 1.00 84.62 339 GLU A O 1
ATOM 2669 N N . ASP A 1 340 ? 8.025 29.140 -8.700 1.00 89.12 340 ASP A N 1
ATOM 2670 C CA . ASP A 1 340 ? 7.174 29.882 -7.772 1.00 89.12 340 ASP A CA 1
ATOM 2671 C C . ASP A 1 340 ? 5.741 29.336 -7.795 1.00 89.12 340 ASP A C 1
ATOM 2673 O O . ASP A 1 340 ? 5.370 28.560 -8.676 1.00 89.12 340 ASP A O 1
ATOM 2677 N N . TRP A 1 341 ? 4.927 29.739 -6.828 1.00 89.31 341 TRP A N 1
ATOM 2678 C CA . TRP A 1 341 ? 3.559 29.272 -6.676 1.00 89.31 341 TRP A CA 1
ATOM 2679 C C . TRP A 1 341 ? 2.731 29.402 -7.961 1.00 89.31 341 TRP A C 1
ATOM 2681 O O . TRP A 1 341 ? 2.515 30.481 -8.511 1.00 89.31 341 TRP A O 1
ATOM 2691 N N . GLN A 1 342 ? 2.209 28.263 -8.404 1.00 88.75 342 GLN A N 1
ATOM 2692 C CA . GLN A 1 342 ? 1.341 28.096 -9.558 1.00 88.75 342 GLN A CA 1
ATOM 2693 C C . GLN A 1 342 ? -0.027 27.606 -9.098 1.00 88.75 342 GLN A C 1
ATOM 2695 O O . GLN A 1 342 ? -0.122 26.702 -8.270 1.00 88.75 342 GLN A O 1
ATOM 2700 N N . GLN A 1 343 ? -1.106 28.118 -9.690 1.00 89.94 343 GLN A N 1
ATOM 2701 C CA . GLN A 1 343 ? -2.455 27.618 -9.430 1.00 89.94 343 GLN A CA 1
ATOM 2702 C C . GLN A 1 343 ? -3.157 27.230 -10.732 1.00 89.94 343 GLN A C 1
ATOM 2704 O O . GLN A 1 343 ? -3.457 28.081 -11.565 1.00 89.94 343 GLN A O 1
ATOM 2709 N N . ALA A 1 344 ? -3.458 25.941 -10.902 1.00 86.69 344 ALA A N 1
ATOM 2710 C CA . ALA A 1 344 ? -4.010 25.408 -12.147 1.00 86.69 344 ALA A CA 1
ATOM 2711 C C . ALA A 1 344 ? -4.922 24.186 -11.908 1.00 86.69 344 ALA A C 1
ATOM 2713 O O . ALA A 1 344 ? -4.825 23.530 -10.871 1.00 86.69 344 ALA A O 1
ATOM 2714 N N . PRO A 1 345 ? -5.820 23.836 -12.850 1.00 84.62 345 PRO A N 1
ATOM 2715 C CA . PRO A 1 345 ? -6.621 22.605 -12.774 1.00 84.62 345 PRO A CA 1
ATOM 2716 C C . PRO A 1 345 ? -5.795 21.324 -12.992 1.00 84.62 345 PRO A C 1
ATOM 2718 O O . PRO A 1 345 ? -6.334 20.220 -12.897 1.00 84.62 345 PRO A O 1
ATOM 2721 N N . HIS A 1 346 ? -4.514 21.466 -13.334 1.00 86.75 346 HIS A N 1
ATOM 2722 C CA . HIS A 1 346 ? -3.563 20.382 -13.518 1.00 86.75 346 HIS A CA 1
ATOM 2723 C C . HIS A 1 346 ? -2.132 20.884 -13.233 1.00 86.75 346 HIS A C 1
ATOM 2725 O O . HIS A 1 346 ? -1.833 22.059 -13.448 1.00 86.75 346 HIS A O 1
ATOM 2731 N N . ALA A 1 347 ? -1.249 20.009 -12.760 1.00 84.12 347 ALA A N 1
ATOM 2732 C CA . ALA A 1 347 ? 0.112 20.334 -12.330 1.00 84.12 347 ALA A CA 1
ATOM 2733 C C . ALA A 1 347 ? 1.111 19.251 -12.787 1.00 84.12 347 ALA A C 1
ATOM 2735 O O . ALA A 1 347 ? 0.683 18.129 -13.076 1.00 84.12 347 ALA A O 1
ATOM 2736 N N . PRO A 1 348 ? 2.427 19.532 -12.858 1.00 80.00 348 PRO A N 1
ATOM 2737 C CA . PRO A 1 348 ? 3.448 18.569 -13.260 1.00 80.00 348 PRO A CA 1
ATOM 2738 C C . PRO A 1 348 ? 3.829 17.663 -12.077 1.00 80.00 348 PRO A C 1
ATOM 2740 O O . PRO A 1 348 ? 4.988 17.467 -11.747 1.00 80.00 348 PRO A O 1
ATOM 2743 N N . ILE A 1 349 ? 2.820 17.123 -11.397 1.00 74.62 349 ILE A N 1
ATOM 2744 C CA . ILE A 1 349 ? 2.961 16.348 -10.157 1.00 74.62 349 ILE A CA 1
ATOM 2745 C C . ILE A 1 349 ? 3.042 14.846 -10.438 1.00 74.62 349 ILE A C 1
ATOM 2747 O O . ILE A 1 349 ? 2.655 14.035 -9.602 1.00 74.62 349 ILE A O 1
ATOM 2751 N N . GLY A 1 350 ? 3.508 14.453 -11.627 1.00 67.62 350 GLY A N 1
ATOM 2752 C CA . GLY A 1 350 ? 3.574 13.045 -12.024 1.00 67.62 350 GLY A CA 1
ATOM 2753 C C . GLY A 1 350 ? 4.381 12.201 -11.044 1.00 67.62 350 GLY A C 1
ATOM 2754 O O . GLY A 1 350 ? 4.025 11.052 -10.782 1.00 67.62 350 GLY A O 1
ATOM 2755 N N . ASP A 1 351 ? 5.415 12.779 -10.436 1.00 62.81 351 ASP A N 1
ATOM 2756 C CA . ASP A 1 351 ? 6.211 12.072 -9.442 1.00 62.81 351 ASP A CA 1
ATOM 2757 C C . ASP A 1 351 ? 5.439 11.794 -8.161 1.00 62.81 351 ASP A C 1
ATOM 2759 O O . ASP A 1 351 ? 5.412 10.639 -7.731 1.00 62.81 351 ASP A O 1
ATOM 2763 N N . VAL A 1 352 ? 4.689 12.790 -7.678 1.00 70.44 352 VAL A N 1
ATOM 2764 C CA . VAL A 1 352 ? 3.710 12.669 -6.586 1.00 70.44 352 VAL A CA 1
ATOM 2765 C C . VAL A 1 352 ? 2.704 11.575 -6.885 1.00 70.44 352 VAL A C 1
ATOM 2767 O O . VAL A 1 352 ? 2.495 10.682 -6.070 1.00 70.44 352 VAL A O 1
ATOM 2770 N N . VAL A 1 353 ? 2.108 11.610 -8.077 1.00 66.00 353 VAL A N 1
ATOM 2771 C CA . VAL A 1 353 ? 1.070 10.657 -8.453 1.00 66.00 353 VAL A CA 1
ATOM 2772 C C . VAL A 1 353 ? 1.604 9.234 -8.402 1.00 66.00 353 VAL A C 1
ATOM 2774 O O . VAL A 1 353 ? 0.983 8.376 -7.784 1.00 66.00 353 VAL A O 1
ATOM 2777 N N . ARG A 1 354 ? 2.758 8.954 -9.018 1.00 59.69 354 ARG A N 1
ATOM 2778 C CA . ARG A 1 354 ? 3.237 7.563 -9.057 1.00 59.69 354 ARG A CA 1
ATOM 2779 C C . ARG A 1 354 ? 3.899 7.117 -7.742 1.00 59.69 354 ARG A C 1
ATOM 2781 O O . ARG A 1 354 ? 3.862 5.925 -7.488 1.00 59.69 354 ARG A O 1
ATOM 2788 N N . ALA A 1 355 ? 4.354 8.030 -6.870 1.00 58.50 355 ALA A N 1
ATOM 2789 C CA . ALA A 1 355 ? 4.684 7.694 -5.476 1.00 58.50 355 ALA A CA 1
ATOM 2790 C C . ALA A 1 355 ? 3.442 7.211 -4.709 1.00 58.50 355 ALA A C 1
ATOM 2792 O O . ALA A 1 355 ? 3.469 6.197 -4.019 1.00 58.50 355 ALA A O 1
ATOM 2793 N N . VAL A 1 356 ? 2.298 7.866 -4.919 1.00 61.38 356 VAL A N 1
ATOM 2794 C CA . VAL A 1 356 ? 1.022 7.366 -4.395 1.00 61.38 356 VAL A CA 1
ATOM 2795 C C . VAL A 1 356 ? 0.645 6.014 -5.018 1.00 61.38 356 VAL A C 1
ATOM 2797 O O . VAL A 1 356 ? 0.113 5.148 -4.321 1.00 61.38 356 VAL A O 1
ATOM 2800 N N . ALA A 1 357 ? 0.913 5.812 -6.316 1.00 54.22 357 ALA A N 1
ATOM 2801 C CA . ALA A 1 357 ? 0.645 4.542 -7.004 1.00 54.22 357 ALA A CA 1
ATOM 2802 C C . ALA A 1 357 ? 1.483 3.371 -6.476 1.00 54.22 357 ALA A C 1
ATOM 2804 O O . ALA A 1 357 ? 0.973 2.255 -6.431 1.00 54.22 357 ALA A O 1
ATOM 2805 N N . SER A 1 358 ? 2.733 3.612 -6.073 1.00 49.19 358 SER A N 1
ATOM 2806 C CA . SER A 1 358 ? 3.618 2.594 -5.491 1.00 49.19 358 SER A CA 1
ATOM 2807 C C . SER A 1 358 ? 3.342 2.332 -4.006 1.00 49.19 358 SER A C 1
ATOM 2809 O O . SER A 1 358 ? 4.113 1.648 -3.343 1.00 49.19 358 SER A O 1
ATOM 2811 N N . GLY A 1 359 ? 2.241 2.866 -3.464 1.00 49.69 359 GLY A N 1
ATOM 2812 C CA . GLY A 1 359 ? 1.834 2.629 -2.078 1.00 49.69 359 GLY A CA 1
ATOM 2813 C C . GLY A 1 359 ? 2.588 3.470 -1.046 1.00 49.69 359 GLY A C 1
ATOM 2814 O O . GLY A 1 359 ? 2.320 3.332 0.144 1.00 49.69 359 GLY A O 1
ATOM 2815 N N . VAL A 1 360 ? 3.467 4.383 -1.478 1.00 49.50 360 VAL A N 1
ATOM 2816 C CA . VAL A 1 360 ? 4.161 5.344 -0.608 1.00 49.50 360 VAL A CA 1
ATOM 2817 C C . VAL A 1 360 ? 3.127 6.332 -0.080 1.00 49.50 360 VAL A C 1
ATOM 2819 O O . VAL A 1 360 ? 2.581 7.135 -0.838 1.00 49.50 360 VAL A O 1
ATOM 2822 N N . ARG A 1 361 ? 2.812 6.292 1.215 1.00 59.34 361 ARG A N 1
ATOM 2823 C CA . ARG A 1 361 ? 1.736 7.102 1.808 1.00 59.34 361 ARG A CA 1
ATOM 2824 C C . ARG A 1 361 ? 2.233 7.848 3.048 1.00 59.34 361 ARG A C 1
ATOM 2826 O O . ARG A 1 361 ? 1.610 7.841 4.106 1.00 59.34 361 ARG A O 1
ATOM 2833 N N . ARG A 1 362 ? 3.385 8.509 2.916 1.00 55.56 362 ARG A N 1
ATOM 2834 C CA . ARG A 1 362 ? 4.157 8.955 4.082 1.00 55.56 362 ARG A CA 1
ATOM 2835 C C . ARG A 1 362 ? 3.733 10.296 4.673 1.00 55.56 362 ARG A C 1
ATOM 2837 O O . ARG A 1 362 ? 3.002 11.091 4.094 1.00 55.56 362 ARG A O 1
ATOM 2844 N N . GLU A 1 363 ? 4.166 10.423 5.919 1.00 45.84 363 GLU A N 1
ATOM 2845 C CA . GLU A 1 363 ? 3.791 11.285 7.036 1.00 45.84 363 GLU A CA 1
ATOM 2846 C C . GLU A 1 363 ? 2.707 12.336 6.893 1.00 45.84 363 GLU A C 1
ATOM 2848 O O . GLU A 1 363 ? 2.782 13.287 6.126 1.00 45.84 363 GLU A O 1
ATOM 2853 N N . LEU A 1 364 ? 1.787 12.297 7.845 1.00 44.06 364 LEU A N 1
ATOM 2854 C CA . LEU A 1 364 ? 0.930 13.424 8.153 1.00 44.06 364 LEU A CA 1
ATOM 2855 C C . LEU A 1 364 ? 1.561 14.340 9.180 1.00 44.06 364 LEU A C 1
ATOM 2857 O O . LEU A 1 364 ? 1.307 14.268 10.380 1.00 44.06 364 LEU A O 1
ATOM 2861 N N . THR A 1 365 ? 2.335 15.275 8.655 1.00 47.38 365 THR A N 1
ATOM 2862 C CA . THR A 1 365 ? 2.844 16.416 9.414 1.00 47.38 365 THR A CA 1
ATOM 2863 C C . THR A 1 365 ? 1.756 17.464 9.594 1.00 47.38 365 THR A C 1
ATOM 2865 O O . THR A 1 365 ? 0.778 17.496 8.844 1.00 47.38 365 THR A O 1
ATOM 2868 N N . LEU A 1 366 ? 1.875 18.352 10.587 1.00 40.31 366 LEU A N 1
ATOM 2869 C CA . LEU A 1 366 ? 0.949 19.488 10.780 1.00 40.31 366 LEU A CA 1
ATOM 2870 C C . LEU A 1 366 ? 0.679 20.276 9.479 1.00 40.31 366 LEU A C 1
ATOM 2872 O O . LEU A 1 366 ? -0.401 20.831 9.318 1.00 40.31 366 LEU A O 1
ATOM 2876 N N . GLU A 1 367 ? 1.609 20.231 8.525 1.00 51.44 367 GLU A N 1
ATOM 2877 C CA . GLU A 1 367 ? 1.565 20.930 7.240 1.00 51.44 367 GLU A CA 1
ATOM 2878 C C . GLU A 1 367 ? 0.860 20.163 6.103 1.00 51.44 367 GLU A C 1
ATOM 2880 O O . GLU A 1 367 ? 0.538 20.772 5.088 1.00 51.44 367 GLU A O 1
ATOM 2885 N N . GLY A 1 368 ? 0.603 18.856 6.237 1.00 61.06 368 GLY A N 1
ATOM 2886 C CA . GLY A 1 368 ? 0.032 18.018 5.171 1.00 61.06 368 GLY A CA 1
ATOM 2887 C C . GLY A 1 368 ? 0.623 16.604 5.125 1.00 61.06 368 GLY A C 1
ATOM 2888 O O . GLY A 1 368 ? 1.381 16.214 6.014 1.00 61.06 368 GLY A O 1
ATOM 2889 N N . ILE A 1 369 ? 0.250 15.843 4.097 1.00 64.38 369 ILE A N 1
ATOM 2890 C CA . ILE A 1 369 ? 0.771 14.509 3.755 1.00 64.38 369 ILE A CA 1
ATOM 2891 C C . ILE A 1 369 ? 2.147 14.682 3.095 1.00 64.38 369 ILE A C 1
ATOM 2893 O O . ILE A 1 369 ? 2.253 15.444 2.143 1.00 64.38 369 ILE A O 1
ATOM 2897 N N . ARG A 1 370 ? 3.199 14.010 3.563 1.00 63.66 370 ARG A N 1
ATOM 2898 C CA . ARG A 1 370 ? 4.570 14.090 3.039 1.00 63.66 370 ARG A CA 1
ATOM 2899 C C . ARG A 1 370 ? 4.939 12.826 2.267 1.00 63.66 370 ARG A C 1
ATOM 2901 O O . ARG A 1 370 ? 5.326 11.818 2.838 1.00 63.66 370 ARG A O 1
ATOM 2908 N N . LEU A 1 371 ? 4.884 12.893 0.950 1.00 64.31 371 LEU A N 1
ATOM 2909 C CA . LEU A 1 371 ? 5.225 11.797 0.055 1.00 64.31 371 LEU A CA 1
ATOM 2910 C C . LEU A 1 371 ? 6.723 11.833 -0.269 1.00 64.31 371 LEU A C 1
ATOM 2912 O O . LEU A 1 371 ? 7.216 12.854 -0.736 1.00 64.31 371 LEU A O 1
ATOM 2916 N N . GLY A 1 372 ? 7.440 10.733 -0.047 1.00 59.56 372 GLY A N 1
ATOM 2917 C CA . GLY A 1 372 ? 8.774 10.545 -0.627 1.00 59.56 372 GLY A CA 1
ATOM 2918 C C . GLY A 1 372 ? 8.627 10.176 -2.103 1.00 59.56 372 GLY A C 1
ATOM 2919 O O . GLY A 1 372 ? 7.858 9.266 -2.421 1.00 59.56 372 GLY A O 1
ATOM 2920 N N . LEU A 1 373 ? 9.259 10.927 -3.006 1.00 58.31 373 LEU A N 1
ATOM 2921 C CA . LEU A 1 373 ? 9.122 10.745 -4.455 1.00 58.31 373 LEU A CA 1
ATOM 2922 C C . LEU A 1 373 ? 10.309 10.023 -5.100 1.00 58.31 373 LEU A C 1
ATOM 2924 O O . LEU A 1 373 ? 10.126 9.411 -6.155 1.00 58.31 373 LEU A O 1
ATOM 2928 N N . SER A 1 374 ? 11.486 10.116 -4.482 1.00 55.06 374 SER A N 1
ATOM 2929 C CA . SER A 1 374 ? 12.733 9.432 -4.829 1.00 55.06 374 SER A CA 1
ATOM 2930 C C . SER A 1 374 ? 13.876 9.968 -3.964 1.00 55.06 374 SER A C 1
ATOM 2932 O O . SER A 1 374 ? 14.047 11.181 -3.844 1.00 55.06 374 SER A O 1
ATOM 2934 N N . THR A 1 375 ? 14.745 9.087 -3.479 1.00 52.97 375 THR A N 1
ATOM 2935 C CA . THR A 1 375 ? 16.094 9.437 -3.046 1.00 52.97 375 THR A CA 1
ATOM 2936 C C . THR A 1 375 ? 17.067 8.898 -4.062 1.00 52.97 375 THR A C 1
ATOM 2938 O O . THR A 1 375 ? 16.925 7.810 -4.614 1.00 52.97 375 THR A O 1
ATOM 2941 N N . SER A 1 376 ? 18.068 9.702 -4.344 1.00 47.28 376 SER A N 1
ATOM 2942 C CA . SER A 1 376 ? 19.086 9.390 -5.301 1.00 47.28 376 SER A CA 1
ATOM 2943 C C . SER A 1 376 ? 20.444 9.731 -4.741 1.00 47.28 376 SER A C 1
A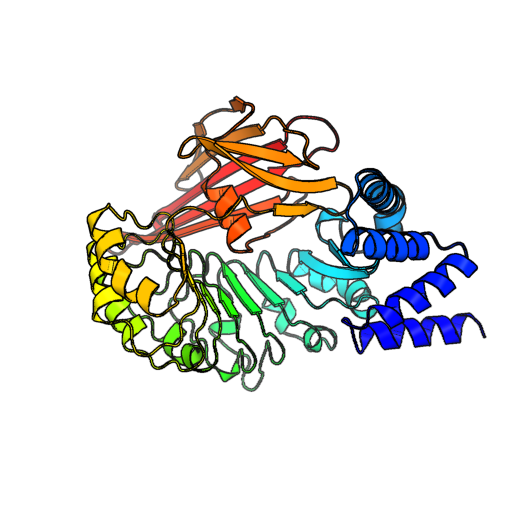TOM 2945 O O . SER A 1 376 ? 20.860 10.886 -4.737 1.00 47.28 376 SER A O 1
ATOM 2947 N N . SER A 1 377 ? 21.171 8.713 -4.307 1.00 50.00 377 SER A N 1
ATOM 2948 C CA . SER A 1 377 ? 22.606 8.837 -4.111 1.00 50.00 377 SER A CA 1
ATOM 2949 C C . SER A 1 377 ? 23.356 8.597 -5.407 1.00 50.00 377 SER A C 1
ATOM 2951 O O . SER A 1 377 ? 23.102 7.616 -6.107 1.00 50.00 377 SER A O 1
ATOM 2953 N N . GLY A 1 378 ? 24.294 9.479 -5.721 1.00 45.50 378 GLY A N 1
ATOM 2954 C CA . GLY A 1 378 ? 25.329 9.254 -6.721 1.00 45.50 378 GLY A CA 1
ATOM 2955 C C . GLY A 1 378 ? 26.693 9.492 -6.090 1.00 45.50 378 GLY A C 1
ATOM 2956 O O . GLY A 1 378 ? 26.856 10.425 -5.313 1.00 45.50 378 GLY A O 1
ATOM 2957 N N . ALA A 1 379 ? 27.683 8.661 -6.400 1.00 45.12 379 ALA A N 1
ATOM 2958 C CA . ALA A 1 379 ? 29.066 8.978 -6.060 1.00 45.12 379 ALA A CA 1
ATOM 2959 C C . ALA A 1 379 ? 29.634 9.900 -7.146 1.00 45.12 379 ALA A C 1
ATOM 2961 O O . ALA A 1 379 ? 29.637 9.540 -8.322 1.00 45.12 379 ALA A O 1
ATOM 2962 N N . VAL A 1 380 ? 30.129 11.076 -6.764 1.00 44.97 380 VAL A N 1
ATOM 2963 C CA . VAL A 1 380 ? 30.916 11.945 -7.647 1.00 44.97 380 VAL A CA 1
ATOM 2964 C C . VAL A 1 380 ? 32.319 11.987 -7.061 1.00 44.97 380 VAL A C 1
ATOM 2966 O O . VAL A 1 380 ? 32.505 12.576 -6.008 1.00 44.97 380 VAL A O 1
ATOM 2969 N N . TYR A 1 381 ? 33.282 11.309 -7.700 1.00 41.06 381 TYR A N 1
ATOM 2970 C CA . TYR A 1 381 ? 34.717 11.298 -7.350 1.00 41.06 381 TYR A CA 1
ATOM 2971 C C . TYR A 1 381 ? 35.030 11.455 -5.843 1.00 41.06 381 TYR A C 1
ATOM 2973 O O . TYR A 1 381 ? 35.309 12.552 -5.374 1.00 41.06 381 TYR A O 1
ATOM 2981 N N . ASN A 1 382 ? 35.048 10.342 -5.097 1.00 52.22 382 ASN A N 1
ATOM 2982 C CA . ASN A 1 382 ? 35.355 10.274 -3.652 1.00 52.22 382 ASN A CA 1
ATOM 2983 C C . ASN A 1 382 ? 34.398 11.025 -2.701 1.00 52.22 382 ASN A C 1
ATOM 2985 O O . ASN A 1 382 ? 34.666 11.063 -1.502 1.00 52.22 382 ASN A O 1
ATOM 2989 N N . THR A 1 383 ? 33.277 11.545 -3.198 1.00 56.78 383 THR A N 1
ATOM 2990 C CA . THR A 1 383 ? 32.301 12.329 -2.432 1.00 56.78 383 THR A CA 1
ATOM 2991 C C . THR A 1 383 ? 30.897 11.801 -2.734 1.00 56.78 383 THR A C 1
ATOM 2993 O O . THR A 1 383 ? 30.550 11.533 -3.891 1.00 56.78 383 THR A O 1
ATOM 2996 N N . SER A 1 384 ? 30.095 11.565 -1.695 1.00 54.50 384 SER A N 1
ATOM 2997 C CA . SER A 1 384 ? 28.742 11.023 -1.878 1.00 54.50 384 SER A CA 1
ATOM 2998 C C . SER A 1 384 ? 27.771 12.177 -2.074 1.00 54.50 384 SER A C 1
ATOM 3000 O O . SER A 1 384 ? 27.581 12.993 -1.182 1.00 54.50 384 SER A O 1
ATOM 3002 N N . VAL A 1 385 ? 27.142 12.256 -3.244 1.00 59.22 385 VAL A N 1
ATOM 3003 C CA . VAL A 1 385 ? 26.049 13.196 -3.488 1.00 59.22 385 VAL A CA 1
ATOM 3004 C C . VAL A 1 385 ? 24.754 12.506 -3.103 1.00 59.22 385 VAL A C 1
ATOM 3006 O O . VAL A 1 385 ? 24.337 11.550 -3.756 1.00 59.22 385 VAL A O 1
ATOM 3009 N N . TYR A 1 386 ? 24.110 12.976 -2.045 1.00 56.72 386 TYR A N 1
ATOM 3010 C CA . TYR A 1 386 ? 22.773 12.549 -1.671 1.00 56.72 386 TYR A CA 1
ATOM 3011 C C . TYR A 1 386 ? 21.757 13.528 -2.226 1.00 56.72 386 TYR A C 1
ATOM 3013 O O . TYR A 1 386 ? 21.839 14.715 -1.936 1.00 56.72 386 TYR A O 1
ATOM 3021 N N . SER A 1 387 ? 20.769 13.037 -2.965 1.00 61.56 387 SER A N 1
ATOM 3022 C CA . SER A 1 387 ? 19.579 13.817 -3.275 1.00 61.56 387 SER A CA 1
ATOM 3023 C C . SER A 1 387 ? 18.315 13.138 -2.765 1.00 61.56 387 SER A C 1
ATOM 3025 O O . SER A 1 387 ? 18.226 11.915 -2.748 1.00 61.56 387 SER A O 1
ATOM 3027 N N . SER A 1 388 ? 17.345 13.919 -2.307 1.00 64.00 388 SER A N 1
ATOM 3028 C CA . SER A 1 388 ? 16.050 13.438 -1.831 1.00 64.00 388 SER A CA 1
ATOM 3029 C C . SER A 1 388 ? 14.945 14.358 -2.307 1.00 64.00 388 SER A C 1
ATOM 3031 O O . SER A 1 388 ? 15.039 15.567 -2.106 1.00 64.00 388 SER A O 1
ATOM 3033 N N . THR A 1 389 ? 13.880 13.794 -2.858 1.00 69.38 389 THR A N 1
ATOM 3034 C CA . THR A 1 389 ? 12.715 14.540 -3.321 1.00 69.38 389 THR A CA 1
ATOM 3035 C C . THR A 1 389 ? 11.528 14.196 -2.445 1.00 69.38 389 THR A C 1
ATOM 3037 O O . THR A 1 389 ? 11.107 13.045 -2.368 1.00 69.38 389 THR A O 1
ATOM 3040 N N . THR A 1 390 ? 10.943 15.206 -1.816 1.00 70.25 390 THR A N 1
ATOM 3041 C CA . THR A 1 390 ? 9.736 15.050 -1.003 1.00 70.25 390 THR A CA 1
ATOM 3042 C C . THR A 1 390 ? 8.623 15.927 -1.550 1.00 70.25 390 THR A C 1
ATOM 3044 O O . THR A 1 390 ? 8.876 16.978 -2.127 1.00 70.25 390 THR A O 1
ATOM 3047 N N . ALA A 1 391 ? 7.374 15.515 -1.374 1.00 73.94 391 ALA A N 1
ATOM 3048 C CA . ALA A 1 391 ? 6.218 16.330 -1.690 1.00 73.94 391 ALA A CA 1
ATOM 3049 C C . ALA A 1 391 ? 5.285 16.468 -0.500 1.00 73.94 391 ALA A C 1
ATOM 3051 O O . ALA A 1 391 ? 4.874 15.481 0.096 1.00 73.94 391 ALA A O 1
ATOM 3052 N N . ARG A 1 392 ? 4.889 17.696 -0.182 1.00 75.62 392 ARG A N 1
ATOM 3053 C CA . ARG A 1 392 ? 3.906 18.007 0.854 1.00 75.62 392 ARG A CA 1
ATOM 3054 C C . ARG A 1 392 ? 2.570 18.315 0.205 1.00 75.62 392 ARG A C 1
ATOM 3056 O O . ARG A 1 392 ? 2.427 19.331 -0.462 1.00 75.62 392 ARG A O 1
ATOM 3063 N N . LEU A 1 393 ? 1.603 17.438 0.421 1.00 75.69 393 LEU A N 1
ATOM 3064 C CA . LEU A 1 393 ? 0.235 17.503 -0.060 1.00 75.69 393 LEU A CA 1
ATOM 3065 C C . LEU A 1 393 ? -0.690 17.948 1.079 1.00 75.69 393 LEU A C 1
ATOM 3067 O O . LEU A 1 393 ? -0.964 17.201 2.019 1.00 75.69 393 LEU A O 1
ATOM 3071 N N . LYS A 1 394 ? -1.212 19.165 0.988 1.00 78.19 394 LYS A N 1
ATOM 3072 C CA . LYS A 1 394 ? -2.184 19.713 1.931 1.00 78.19 394 LYS A CA 1
ATOM 3073 C C . LYS A 1 394 ? -3.557 19.765 1.284 1.00 78.19 394 LYS A C 1
ATOM 3075 O O . LYS A 1 394 ? -3.738 20.314 0.200 1.00 78.19 394 LYS A O 1
ATOM 3080 N N . ILE A 1 395 ? -4.527 19.184 1.977 1.00 73.25 395 ILE A N 1
ATOM 3081 C CA . ILE A 1 395 ? -5.884 18.992 1.471 1.00 73.25 395 ILE A CA 1
ATOM 3082 C C . ILE A 1 395 ? -6.825 19.754 2.402 1.00 73.25 395 ILE A C 1
ATOM 3084 O O . ILE A 1 395 ? -7.220 19.208 3.432 1.00 73.25 395 ILE A O 1
ATOM 3088 N N . PRO A 1 396 ? -7.098 21.039 2.121 1.00 67.25 396 PRO A N 1
ATOM 3089 C CA . PRO A 1 396 ? -8.039 21.816 2.914 1.00 67.25 396 PRO A CA 1
ATOM 3090 C C . PRO A 1 396 ? -9.481 21.354 2.659 1.00 67.25 396 PRO A C 1
ATOM 3092 O O . PRO A 1 396 ? -9.798 20.875 1.569 1.00 67.25 396 PRO A O 1
ATOM 3095 N N . ASP A 1 397 ? -10.356 21.537 3.653 1.00 61.16 397 ASP A N 1
ATOM 3096 C CA . ASP A 1 397 ? -11.795 21.244 3.537 1.00 61.16 397 ASP A CA 1
ATOM 3097 C C . ASP A 1 397 ? -12.461 22.065 2.419 1.00 61.16 397 ASP A C 1
ATOM 3099 O O . ASP A 1 397 ? -13.365 21.584 1.731 1.00 61.16 397 ASP A O 1
ATOM 3103 N N . ASP A 1 398 ? -11.978 23.295 2.214 1.00 62.97 398 ASP A N 1
ATOM 3104 C CA . ASP A 1 398 ? -12.420 24.204 1.164 1.00 62.97 398 ASP A CA 1
ATOM 3105 C C . ASP A 1 398 ? -11.212 24.955 0.575 1.00 62.97 398 ASP A C 1
ATOM 3107 O O . ASP A 1 398 ? -10.364 25.467 1.310 1.00 62.97 398 ASP A O 1
ATOM 3111 N N . GLY A 1 399 ? -11.095 24.998 -0.755 1.00 70.81 399 GLY A N 1
ATOM 3112 C CA . GLY A 1 399 ? -9.967 25.633 -1.453 1.00 70.81 399 GLY A CA 1
ATOM 3113 C C . GLY A 1 399 ? -9.135 24.707 -2.354 1.00 70.81 399 GLY A C 1
ATOM 3114 O O . GLY A 1 399 ? -9.525 23.569 -2.632 1.00 70.81 399 GLY A O 1
ATOM 3115 N N . PRO A 1 400 ? -8.024 25.218 -2.923 1.00 75.56 400 PRO A N 1
ATOM 3116 C CA . PRO A 1 400 ? -7.135 24.421 -3.758 1.00 75.56 400 PRO A CA 1
ATOM 3117 C C . PRO A 1 400 ? -6.327 23.434 -2.909 1.00 75.56 400 PRO A C 1
ATOM 3119 O O . PRO A 1 400 ? -5.939 23.737 -1.786 1.00 75.56 400 PRO A O 1
ATOM 3122 N N . VAL A 1 401 ? -6.031 22.270 -3.476 1.00 77.75 401 VAL A N 1
ATOM 3123 C CA . VAL A 1 401 ? -5.082 21.331 -2.872 1.00 77.75 401 VAL A CA 1
ATOM 3124 C C . VAL A 1 401 ? -3.679 21.873 -3.079 1.00 77.75 401 VAL A C 1
ATOM 3126 O O . VAL A 1 401 ? -3.313 22.193 -4.210 1.00 77.75 401 VAL A O 1
ATOM 3129 N N . GLU A 1 402 ? -2.909 21.984 -2.002 1.00 83.25 402 GLU A N 1
ATOM 3130 C CA . GLU A 1 402 ? -1.555 22.529 -2.056 1.00 83.25 402 GLU A CA 1
ATOM 3131 C C . GLU A 1 402 ? -0.538 21.394 -2.169 1.00 83.25 402 GLU A C 1
ATOM 3133 O O . GLU A 1 402 ? -0.615 20.422 -1.420 1.00 83.25 402 GLU A O 1
ATOM 3138 N N . ILE A 1 403 ? 0.401 21.500 -3.107 1.00 81.75 403 ILE A N 1
ATOM 3139 C CA . ILE A 1 403 ? 1.466 20.523 -3.332 1.00 81.75 403 ILE A CA 1
ATOM 3140 C C . ILE A 1 403 ? 2.799 21.257 -3.405 1.00 81.75 403 ILE A C 1
ATOM 3142 O O . ILE A 1 403 ? 3.073 21.977 -4.357 1.00 81.75 403 ILE A O 1
ATOM 3146 N N . VAL A 1 404 ? 3.652 21.057 -2.413 1.00 82.12 404 VAL A N 1
ATOM 3147 C CA . VAL A 1 404 ? 5.020 21.580 -2.428 1.00 82.12 404 VAL A CA 1
ATOM 3148 C C . VAL A 1 404 ? 5.956 20.432 -2.740 1.00 82.12 404 VAL A C 1
ATOM 3150 O O . VAL A 1 404 ? 5.960 19.474 -1.981 1.00 82.12 404 VAL A O 1
ATOM 3153 N N . VAL A 1 405 ? 6.724 20.512 -3.823 1.00 79.88 405 VAL A N 1
ATOM 3154 C CA . VAL A 1 405 ? 7.786 19.541 -4.116 1.00 79.88 405 VAL A CA 1
ATOM 3155 C C . VAL A 1 405 ? 9.114 20.159 -3.705 1.00 79.88 405 VAL A C 1
ATOM 3157 O O . VAL A 1 405 ? 9.481 21.216 -4.210 1.00 79.88 405 VAL A O 1
ATOM 3160 N N . ASP A 1 406 ? 9.801 19.514 -2.773 1.00 77.38 406 ASP A N 1
ATOM 3161 C CA . ASP A 1 406 ? 11.088 19.933 -2.239 1.00 77.38 406 ASP A CA 1
ATOM 3162 C C . ASP A 1 406 ? 12.156 18.917 -2.680 1.00 77.38 406 ASP A C 1
ATOM 3164 O O . ASP A 1 406 ? 12.093 17.742 -2.310 1.00 77.38 406 ASP A O 1
ATOM 3168 N N . GLU A 1 407 ? 13.132 19.364 -3.465 1.00 77.88 407 GLU A N 1
ATOM 3169 C CA . GLU A 1 407 ? 14.320 18.599 -3.853 1.00 77.88 407 GLU A CA 1
ATOM 3170 C C . GLU A 1 407 ? 15.484 19.027 -2.969 1.00 77.88 407 GLU A C 1
ATOM 3172 O O . GLU A 1 407 ? 15.748 20.210 -2.816 1.00 77.88 407 GLU A O 1
ATOM 3177 N N . TYR A 1 408 ? 16.182 18.086 -2.355 1.00 75.25 408 TYR A N 1
ATOM 3178 C CA . TYR A 1 408 ? 17.370 18.347 -1.551 1.00 75.25 408 TYR A CA 1
ATOM 3179 C C . TYR A 1 408 ? 18.554 17.650 -2.192 1.00 75.25 408 TYR A C 1
ATOM 3181 O O . TYR A 1 408 ? 18.415 16.488 -2.545 1.00 75.25 408 TYR A O 1
ATOM 3189 N N . THR A 1 409 ? 19.695 18.325 -2.290 1.00 74.62 409 THR A N 1
ATOM 3190 C CA . THR A 1 409 ? 20.974 17.771 -2.733 1.00 74.62 409 THR A CA 1
ATOM 3191 C C . THR A 1 409 ? 22.055 18.167 -1.725 1.00 74.62 409 THR A C 1
ATOM 3193 O O . THR A 1 409 ? 22.202 19.337 -1.375 1.00 74.62 409 THR A O 1
ATOM 3196 N N . SER A 1 410 ? 22.806 17.187 -1.240 1.00 67.12 410 SER A N 1
ATOM 3197 C CA . SER A 1 410 ? 23.920 17.333 -0.304 1.00 67.12 410 SER A CA 1
ATOM 3198 C C . SER A 1 410 ? 25.133 16.631 -0.873 1.00 67.12 410 SER A C 1
ATOM 3200 O O . SER A 1 410 ? 24.998 15.573 -1.487 1.00 67.12 410 SER A O 1
ATOM 3202 N N . ILE A 1 411 ? 26.304 17.205 -0.646 1.00 68.12 411 ILE A N 1
ATOM 3203 C CA . ILE A 1 411 ? 27.583 16.655 -1.074 1.00 68.12 411 ILE A CA 1
ATOM 3204 C C . ILE A 1 411 ? 28.400 16.372 0.199 1.00 68.12 411 ILE A C 1
ATOM 3206 O O . ILE A 1 411 ? 28.760 17.318 0.895 1.00 68.12 411 ILE A O 1
ATOM 3210 N N . ASP A 1 412 ? 28.619 15.091 0.522 1.00 57.50 412 ASP A N 1
ATOM 3211 C CA . ASP A 1 412 ? 29.383 14.624 1.702 1.00 57.50 412 ASP A CA 1
ATOM 3212 C C . ASP A 1 412 ? 30.890 14.528 1.451 1.00 57.50 412 ASP A C 1
ATOM 3214 O O . ASP A 1 412 ? 31.282 13.753 0.538 1.00 57.50 412 ASP A O 1
#

Sequence (412 aa):
MVTSARTSLLQRILDDPADDQARLVYADALLADGDPRGELITVEHQLAQRPTVTLADRRRQLLRDHARTWWPELMPRQLRTRLGFVEGVAASEAGVIAAQPLFEREPITELEITDDTRKLLARDRPWLSRIRTWTSAGSVKALEKPLAGETPWPTVEDFTLVEGFLRDVVFVPQLLPRCRRLALPGAWLGESLDVVGNLLPQLDHLDLGACRLEPEHLDDLLGLPSDRLRTLRLSRNPLEDAGALRLAALLPEWSLARLELVGCGLTAAGKAALAGLAARGCEIVTAPDPAPSIDLVGLGTLRFVVVERDRWGIEIEGKRRRIHWKRTERIDQRETIVEDWQQAPHAPIGDVVRAVASGVRRELTLEGIRLGLSTSSGAVYNTSVYSSTTARLKIPDDGPVEIVVDEYTSID

Nearest PDB structures (foldseek):
  8xi2-assembly1_J  TM=4.736E-01  e=1.647E+00  Chlamydomonas reinhardtii
  7l1z-assembly3_C  TM=4.769E-01  e=2.673E+00  unidentified
  6cfw-assembly1_K  TM=3.296E-01  e=1.328E+00  Pyrococcus furiosus DSM 3638